Protein AF-A0A5E4LA18-F1 (afdb_monomer_lite)

pLDDT: mean 78.05, std 16.26, range [33.97, 98.69]

Structure (mmCIF, N/CA/C/O backbone):
data_AF-A0A5E4LA18-F1
#
_entry.id   AF-A0A5E4LA18-F1
#
loop_
_atom_site.group_PDB
_atom_site.id
_atom_site.type_symbol
_atom_site.label_atom_id
_atom_site.label_alt_id
_atom_site.label_comp_id
_atom_site.label_asym_id
_atom_site.label_entity_id
_atom_site.label_seq_id
_atom_site.pdbx_PDB_ins_code
_atom_site.Cartn_x
_atom_site.Cartn_y
_atom_site.Cartn_z
_atom_site.occupancy
_atom_site.B_iso_or_equiv
_atom_site.auth_seq_id
_atom_site.auth_comp_id
_atom_site.auth_asym_id
_atom_site.auth_atom_id
_atom_site.pdbx_PDB_model_num
ATOM 1 N N . MET A 1 1 ? -124.057 -19.716 109.567 1.00 51.22 1 MET A N 1
ATOM 2 C CA . MET A 1 1 ? -123.452 -18.661 108.719 1.00 51.22 1 MET A CA 1
ATOM 3 C C . MET A 1 1 ? -121.939 -18.439 108.913 1.00 51.22 1 MET A C 1
ATOM 5 O O . MET A 1 1 ? -121.301 -17.984 107.979 1.00 51.22 1 MET A O 1
ATOM 9 N N . ARG A 1 2 ? -121.304 -18.809 110.045 1.00 43.91 2 ARG A N 1
ATOM 10 C CA . ARG A 1 2 ? -119.834 -18.670 110.245 1.00 43.91 2 ARG A CA 1
ATOM 11 C C . ARG A 1 2 ? -118.955 -19.825 109.723 1.00 43.91 2 ARG A C 1
ATOM 13 O O . ARG A 1 2 ? -117.739 -19.753 109.849 1.00 43.91 2 ARG A O 1
ATOM 20 N N . ARG A 1 3 ? -119.540 -20.890 109.155 1.00 42.97 3 ARG A N 1
ATOM 21 C CA . ARG A 1 3 ? -118.797 -22.094 108.721 1.00 42.97 3 ARG A CA 1
ATOM 22 C C . ARG A 1 3 ? -118.539 -22.170 107.208 1.00 42.97 3 ARG A C 1
ATOM 24 O O . ARG A 1 3 ? -117.654 -22.912 106.806 1.00 42.97 3 ARG A O 1
ATOM 31 N N . GLU A 1 4 ? -119.222 -21.364 106.391 1.00 49.78 4 GLU A N 1
ATOM 32 C CA . GLU A 1 4 ? -119.075 -21.391 104.921 1.00 49.78 4 GLU A CA 1
ATOM 33 C C . GLU A 1 4 ? -118.054 -20.387 104.362 1.00 49.78 4 GLU A C 1
ATOM 35 O O . GLU A 1 4 ? -117.493 -20.624 103.297 1.00 49.78 4 GLU A O 1
ATOM 40 N N . ILE A 1 5 ? -117.689 -19.333 105.101 1.00 50.47 5 ILE A N 1
ATOM 41 C CA . ILE A 1 5 ? -116.690 -18.350 104.626 1.00 50.47 5 ILE A CA 1
ATOM 42 C C . ILE A 1 5 ? -115.255 -18.926 104.662 1.00 50.47 5 ILE A C 1
ATOM 44 O O . ILE A 1 5 ? -114.392 -18.529 103.882 1.00 50.47 5 ILE A O 1
ATOM 48 N N . ASN A 1 6 ? -114.997 -19.942 105.495 1.00 48.91 6 ASN A N 1
ATOM 49 C CA . ASN A 1 6 ? -113.651 -20.506 105.665 1.00 48.91 6 ASN A CA 1
ATOM 50 C C . ASN A 1 6 ? -113.212 -21.483 104.558 1.00 48.91 6 ASN A C 1
ATOM 52 O O . ASN A 1 6 ? -112.024 -21.800 104.463 1.00 48.91 6 ASN A O 1
ATOM 56 N N . ASN A 1 7 ? -114.133 -21.946 103.707 1.00 51.50 7 ASN A N 1
ATOM 57 C CA . ASN A 1 7 ? -113.790 -22.833 102.591 1.00 51.50 7 ASN A CA 1
ATOM 58 C C . ASN A 1 7 ? -113.447 -22.061 101.303 1.00 51.50 7 ASN A C 1
ATOM 60 O O . ASN A 1 7 ? -112.639 -22.550 100.516 1.00 51.50 7 ASN A O 1
ATOM 64 N N . GLY A 1 8 ? -113.948 -20.829 101.133 1.00 49.69 8 GLY A N 1
ATOM 65 C CA . GLY A 1 8 ? -113.593 -19.960 100.001 1.00 49.69 8 GLY A CA 1
ATOM 66 C C . GLY A 1 8 ? -112.137 -19.476 100.037 1.00 49.69 8 GLY A C 1
ATOM 67 O O . GLY A 1 8 ? -111.433 -19.551 99.030 1.00 49.69 8 GLY A O 1
ATOM 68 N N . MET A 1 9 ? -111.633 -19.081 101.215 1.00 48.88 9 MET A N 1
ATOM 69 C CA . MET A 1 9 ? -110.239 -18.628 101.358 1.00 48.88 9 MET A CA 1
ATOM 70 C C . MET A 1 9 ? -109.210 -19.754 101.189 1.00 48.88 9 MET A C 1
ATOM 72 O O . MET A 1 9 ? -108.109 -19.508 100.700 1.00 48.88 9 MET A O 1
ATOM 76 N N . LYS A 1 10 ? -109.552 -21.007 101.522 1.00 53.38 10 LYS A N 1
ATOM 77 C CA . LYS A 1 10 ? -108.631 -22.143 101.336 1.00 53.38 10 LYS A CA 1
ATOM 78 C C . LYS A 1 10 ? -108.456 -22.545 99.871 1.00 53.38 10 LYS A C 1
ATOM 80 O O . LYS A 1 10 ? -107.401 -23.075 99.530 1.00 53.38 10 LYS A O 1
ATOM 85 N N . LEU A 1 11 ? -109.446 -22.295 99.009 1.00 55.09 11 LEU A N 1
ATOM 86 C CA . LEU A 1 11 ? -109.325 -22.581 97.578 1.00 55.09 11 LEU A CA 1
ATOM 87 C C . LEU A 1 11 ? -108.509 -21.497 96.857 1.00 55.09 11 LEU A C 1
ATOM 89 O O . LEU A 1 11 ? -107.623 -21.831 96.075 1.00 55.09 11 LEU A O 1
ATOM 93 N N . GLN A 1 12 ? -108.712 -20.218 97.195 1.00 56.09 12 GLN A N 1
ATOM 94 C CA . GLN A 1 12 ? -107.923 -19.120 96.619 1.00 56.09 12 GLN A CA 1
ATOM 95 C C . GLN A 1 12 ? -106.442 -19.178 97.026 1.00 56.09 12 GLN A C 1
ATOM 97 O O . GLN A 1 12 ? -105.577 -18.958 96.182 1.00 56.09 12 GLN A O 1
ATOM 102 N N . TYR A 1 13 ? -106.125 -19.578 98.264 1.00 60.56 13 TYR A N 1
ATOM 103 C CA . TYR A 1 13 ? -104.729 -19.732 98.701 1.00 60.56 13 TYR A CA 1
ATOM 104 C C . TYR A 1 13 ? -104.010 -20.898 98.003 1.00 60.56 13 TYR A C 1
ATOM 106 O O . TYR A 1 13 ? -102.821 -20.806 97.711 1.00 60.56 13 TYR A O 1
ATOM 114 N N . LYS A 1 14 ? -104.724 -21.989 97.687 1.00 60.84 14 LYS A N 1
ATOM 115 C CA . LYS A 1 14 ? -104.157 -23.131 96.948 1.00 60.84 14 LYS A CA 1
ATOM 116 C C . LYS A 1 14 ? -103.909 -22.810 95.474 1.00 60.84 14 LYS A C 1
ATOM 118 O O . LYS A 1 14 ? -102.907 -23.261 94.931 1.00 60.84 14 LYS A O 1
ATOM 123 N N . ILE A 1 15 ? -104.773 -22.007 94.848 1.00 63.91 15 ILE A N 1
ATOM 124 C CA . ILE A 1 15 ? -104.572 -21.545 93.467 1.00 63.91 15 ILE A CA 1
ATOM 125 C C . ILE A 1 15 ? -103.407 -20.547 93.406 1.00 63.91 15 ILE A C 1
ATOM 127 O O . ILE A 1 15 ? -102.540 -20.687 92.548 1.00 63.91 15 ILE A O 1
ATOM 131 N N . LEU A 1 16 ? -103.321 -19.603 94.352 1.00 61.59 16 LEU A N 1
ATOM 132 C CA . LEU A 1 16 ? -102.224 -18.632 94.399 1.00 61.59 16 LEU A CA 1
ATOM 133 C C . LEU A 1 16 ? -100.868 -19.310 94.667 1.00 61.59 16 LEU A C 1
ATOM 135 O O . LEU A 1 16 ? -99.889 -19.015 93.988 1.00 61.59 16 LEU A O 1
ATOM 139 N N . LEU A 1 17 ? -100.819 -20.276 95.592 1.00 65.31 17 LEU A N 1
ATOM 140 C CA . LEU A 1 17 ? -99.605 -21.050 95.867 1.00 65.31 17 LEU A CA 1
ATOM 141 C C . LEU A 1 17 ? -99.220 -21.949 94.678 1.00 65.31 17 LEU A C 1
ATOM 143 O O . LEU A 1 17 ? -98.040 -22.072 94.368 1.00 65.31 17 LEU A O 1
ATOM 147 N N . GLY A 1 18 ? -100.200 -22.521 93.970 1.00 67.81 18 GLY A N 1
ATOM 148 C CA . GLY A 1 18 ? -99.967 -23.288 92.744 1.00 67.81 18 GLY A CA 1
ATOM 149 C C . GLY A 1 18 ? -99.380 -22.443 91.610 1.00 67.81 18 GLY A C 1
ATOM 150 O O . GLY A 1 18 ? -98.430 -22.874 90.963 1.00 67.81 18 GLY A O 1
ATOM 151 N N . ILE A 1 19 ? -99.875 -21.215 91.411 1.00 66.75 19 ILE A N 1
ATOM 152 C CA . ILE A 1 19 ? -99.338 -20.286 90.403 1.00 66.75 19 ILE A CA 1
ATOM 153 C C . ILE A 1 19 ? -97.915 -19.849 90.767 1.00 66.75 19 ILE A C 1
ATOM 155 O O . ILE A 1 19 ? -97.048 -19.846 89.897 1.00 66.75 19 ILE A O 1
ATOM 159 N N . VAL A 1 20 ? -97.639 -19.548 92.042 1.00 66.62 20 VAL A N 1
ATOM 160 C CA . VAL A 1 20 ? -96.287 -19.172 92.495 1.00 66.62 20 VAL A CA 1
ATOM 161 C C . VAL A 1 20 ? -95.306 -20.334 92.335 1.00 66.62 20 VAL A C 1
ATOM 163 O O . VAL A 1 20 ? -94.193 -20.122 91.865 1.00 66.62 20 VAL A O 1
ATOM 166 N N . ILE A 1 21 ? -95.712 -21.570 92.639 1.00 69.75 21 ILE A N 1
ATOM 167 C CA . ILE A 1 21 ? -94.851 -22.748 92.461 1.00 69.75 21 ILE A CA 1
ATOM 168 C C . ILE A 1 21 ? -94.587 -23.019 90.973 1.00 69.75 21 ILE A C 1
ATOM 170 O O . ILE A 1 21 ? -93.449 -23.299 90.609 1.00 69.75 21 ILE A O 1
ATOM 174 N N . ILE A 1 22 ? -95.584 -22.867 90.093 1.00 69.81 22 ILE A N 1
ATOM 175 C CA . ILE A 1 22 ? -95.384 -23.002 88.640 1.00 69.81 22 ILE A CA 1
ATOM 176 C C . ILE A 1 22 ? -94.457 -21.902 88.107 1.00 69.81 22 ILE A C 1
ATOM 178 O O . ILE A 1 22 ? -93.576 -22.198 87.303 1.00 69.81 22 ILE A O 1
ATOM 182 N N . PHE A 1 23 ? -94.586 -20.659 88.585 1.00 64.12 23 PHE A N 1
ATOM 183 C CA . PHE A 1 23 ? -93.689 -19.570 88.189 1.00 64.12 23 PHE A CA 1
ATOM 184 C C . PHE A 1 23 ? -92.257 -19.802 88.680 1.00 64.12 23 PHE A C 1
ATOM 186 O O . PHE A 1 23 ? -91.318 -19.608 87.917 1.00 64.12 23 PHE A O 1
ATOM 193 N N . VAL A 1 24 ? -92.074 -20.284 89.914 1.00 63.91 24 VAL A N 1
ATOM 194 C CA . VAL A 1 24 ? -90.746 -20.604 90.459 1.00 63.91 24 VAL A CA 1
ATOM 195 C C . VAL A 1 24 ? -90.125 -21.795 89.727 1.00 63.91 24 VAL A C 1
ATOM 197 O O . VAL A 1 24 ? -88.937 -21.755 89.421 1.00 63.91 24 VAL A O 1
ATOM 200 N N . ILE A 1 25 ? -90.901 -22.820 89.363 1.00 61.69 25 ILE A N 1
ATOM 201 C CA . ILE A 1 25 ? -90.400 -23.965 88.585 1.00 61.69 25 ILE A CA 1
ATOM 202 C C . ILE A 1 25 ? -90.058 -23.549 87.144 1.00 61.69 25 ILE A C 1
ATOM 204 O O . ILE A 1 25 ? -88.989 -23.910 86.659 1.00 61.69 25 ILE A O 1
ATOM 208 N N . LEU A 1 26 ? -90.881 -22.732 86.476 1.00 55.06 26 LEU A N 1
ATOM 209 C CA . LEU A 1 26 ? -90.576 -22.233 85.126 1.00 55.06 26 LEU A CA 1
ATOM 210 C C . LEU A 1 26 ? -89.361 -21.290 85.113 1.00 55.06 26 LEU A C 1
ATOM 212 O O . LEU A 1 26 ? -88.546 -21.368 84.195 1.00 55.06 26 LEU A O 1
ATOM 216 N N . PHE A 1 27 ? -89.177 -20.463 86.147 1.00 53.84 27 PHE A N 1
ATOM 217 C CA . PHE A 1 27 ? -87.997 -19.598 86.275 1.00 53.84 27 PHE A CA 1
ATOM 218 C C . PHE A 1 27 ? -86.725 -20.391 86.625 1.00 53.84 27 PHE A C 1
ATOM 220 O O . PHE A 1 27 ? -85.638 -20.055 86.163 1.00 53.84 27 PHE A O 1
ATOM 227 N N . SER A 1 28 ? -86.858 -21.487 87.379 1.00 48.97 28 SER A N 1
ATOM 228 C CA . SER A 1 28 ? -85.726 -22.356 87.741 1.00 48.97 28 SER A CA 1
ATOM 229 C C . SER A 1 28 ? -85.295 -23.279 86.594 1.00 48.97 28 SER A C 1
ATOM 231 O O . SER A 1 28 ? -84.114 -23.591 86.476 1.00 48.97 28 SER A O 1
ATOM 233 N N . ILE A 1 29 ? -86.220 -23.691 85.717 1.00 50.50 29 ILE A N 1
ATOM 234 C CA . ILE A 1 29 ? -85.900 -24.505 84.530 1.00 50.50 29 ILE A CA 1
ATOM 235 C C . ILE A 1 29 ? -85.347 -23.626 83.389 1.00 50.50 29 ILE A C 1
ATOM 237 O O . ILE A 1 29 ? -84.480 -24.077 82.643 1.00 50.50 29 ILE A O 1
ATOM 241 N N . GLY A 1 30 ? -85.735 -22.346 83.304 1.00 46.25 30 GLY A N 1
ATOM 242 C CA . GLY A 1 30 ? -85.144 -21.383 82.361 1.00 46.25 30 GLY A CA 1
ATOM 243 C C . GLY A 1 30 ? -83.671 -21.032 82.632 1.00 46.25 30 GLY A C 1
ATOM 244 O O . GLY A 1 30 ? -82.980 -20.576 81.726 1.00 46.25 30 GLY A O 1
ATOM 245 N N . ALA A 1 31 ? -83.167 -21.288 83.845 1.00 45.72 31 ALA A N 1
ATOM 246 C CA . ALA A 1 31 ? -81.779 -21.029 84.245 1.00 45.72 31 ALA A CA 1
ATOM 247 C C . ALA A 1 31 ? -80.845 -22.258 84.133 1.00 45.72 31 ALA A C 1
ATOM 249 O O . ALA A 1 31 ? -79.675 -22.170 84.501 1.00 45.72 31 ALA A O 1
ATOM 250 N N . LEU A 1 32 ? -81.340 -23.396 83.624 1.00 44.03 32 LEU A N 1
ATOM 251 C CA . LEU A 1 32 ? -80.569 -24.638 83.439 1.00 44.03 32 LEU A CA 1
ATOM 252 C C . LEU A 1 32 ? -80.329 -25.015 81.968 1.00 44.03 32 LEU A C 1
ATOM 254 O O . LEU A 1 32 ? -79.819 -26.099 81.689 1.00 44.03 32 LEU A O 1
ATOM 258 N N . VAL A 1 33 ? -80.617 -24.113 81.023 1.00 42.56 33 VAL A N 1
ATOM 259 C CA . VAL A 1 33 ? -80.004 -24.193 79.692 1.00 42.56 33 VAL A CA 1
ATOM 260 C C . VAL A 1 33 ? -78.615 -23.562 79.822 1.00 42.56 33 VAL A C 1
ATOM 262 O O . VAL A 1 33 ? -78.537 -22.353 80.050 1.00 42.56 33 VAL A O 1
ATOM 265 N N . PRO A 1 34 ? -77.508 -24.329 79.739 1.00 50.88 34 PRO A N 1
ATOM 266 C CA . PRO A 1 34 ? -76.185 -23.722 79.692 1.00 50.88 34 PRO A CA 1
ATOM 267 C C . PRO A 1 34 ? -76.178 -22.705 78.544 1.00 50.88 34 PRO A C 1
ATOM 269 O O . PRO A 1 34 ? -76.707 -23.028 77.476 1.00 50.88 34 PRO A O 1
ATOM 272 N N . PRO A 1 35 ? -75.628 -21.486 78.721 1.00 50.34 35 PRO A N 1
ATOM 273 C CA . PRO A 1 35 ? -75.490 -20.564 77.605 1.00 50.34 35 PRO A CA 1
ATOM 274 C C . PRO A 1 35 ? -74.779 -21.337 76.500 1.00 50.34 35 PRO A C 1
ATOM 276 O O . PRO A 1 35 ? -73.709 -21.898 76.753 1.00 50.34 35 PRO A O 1
ATOM 279 N N . ASN A 1 36 ? -75.410 -21.441 75.323 1.00 51.53 36 ASN A N 1
ATOM 280 C CA . ASN A 1 36 ? -74.772 -21.989 74.131 1.00 51.53 36 ASN A CA 1
ATOM 281 C C . ASN A 1 36 ? -73.397 -21.332 74.062 1.00 51.53 36 ASN A C 1
ATOM 283 O O . ASN A 1 36 ? -73.314 -20.120 73.851 1.00 51.53 36 ASN A O 1
ATOM 287 N N . ARG A 1 37 ? -72.334 -22.097 74.349 1.00 59.72 37 ARG A N 1
ATOM 288 C CA . ARG A 1 37 ? -70.976 -21.571 74.268 1.00 59.72 37 ARG A CA 1
ATOM 289 C C . ARG A 1 37 ? -70.828 -21.115 72.833 1.00 59.72 37 ARG A C 1
ATOM 291 O O . ARG A 1 37 ? -70.925 -21.936 71.924 1.00 59.72 37 ARG A O 1
ATOM 298 N N . THR A 1 38 ? -70.675 -19.813 72.642 1.00 76.19 38 THR A N 1
ATOM 299 C CA . THR A 1 38 ? -70.425 -19.258 71.324 1.00 76.19 38 THR A CA 1
ATOM 300 C C . THR A 1 38 ? -69.167 -19.933 70.792 1.00 76.19 38 THR A C 1
ATOM 302 O O . THR A 1 38 ? -68.146 -19.978 71.479 1.00 76.19 38 THR A O 1
ATOM 305 N N . GLN A 1 39 ? -69.264 -20.557 69.623 1.00 83.25 39 GLN A N 1
ATOM 306 C CA . GLN A 1 39 ? -68.165 -21.283 69.000 1.00 83.25 39 GLN A CA 1
ATOM 307 C C . GLN A 1 39 ? -67.800 -20.588 67.692 1.00 83.25 39 GLN A C 1
ATOM 309 O O . GLN A 1 39 ? -68.653 -20.343 66.837 1.00 83.25 39 GLN A O 1
ATOM 314 N N . VAL A 1 40 ? -66.521 -20.260 67.546 1.00 86.81 40 VAL A N 1
ATOM 315 C CA . VAL A 1 40 ? -65.952 -19.650 66.345 1.00 86.81 40 VAL A CA 1
ATOM 316 C C . VAL A 1 40 ? -65.151 -20.732 65.634 1.00 86.81 40 VAL A C 1
ATOM 318 O O . VAL A 1 40 ? -64.107 -21.155 66.128 1.00 86.81 40 VAL A O 1
ATOM 321 N N . ASN A 1 41 ? -65.653 -21.183 64.490 1.00 90.06 41 ASN A N 1
ATOM 322 C CA . ASN A 1 41 ? -64.997 -22.140 63.610 1.00 90.06 41 ASN A CA 1
ATOM 323 C C . ASN A 1 41 ? -64.480 -21.409 62.364 1.00 90.06 41 ASN A C 1
ATOM 325 O O . ASN A 1 41 ? -65.245 -21.056 61.470 1.00 90.06 41 ASN A O 1
ATOM 329 N N . VAL A 1 42 ? -63.186 -21.127 62.313 1.00 90.50 42 VAL A N 1
ATOM 330 C CA . VAL A 1 42 ? -62.544 -20.578 61.118 1.00 90.50 42 VAL A CA 1
ATOM 331 C C . VAL A 1 42 ? -62.135 -21.754 60.240 1.00 90.50 42 VAL A C 1
ATOM 333 O O . VAL A 1 42 ? -61.385 -22.601 60.710 1.00 90.50 42 VAL A O 1
ATOM 336 N N . ASN A 1 43 ? -62.615 -21.823 58.997 1.00 89.38 43 ASN A N 1
ATOM 337 C CA . ASN A 1 43 ? -62.318 -22.938 58.083 1.00 89.38 43 ASN A CA 1
ATOM 338 C C . ASN A 1 43 ? -60.898 -22.837 57.500 1.00 89.38 43 ASN A C 1
ATOM 340 O O . ASN A 1 43 ? -60.197 -23.839 57.360 1.00 89.38 43 ASN A O 1
ATOM 344 N N . ASP A 1 44 ? -60.477 -21.612 57.202 1.00 88.06 44 ASP A N 1
ATOM 345 C CA . ASP A 1 44 ? -59.216 -21.261 56.561 1.00 88.06 44 ASP A CA 1
ATOM 346 C C . ASP A 1 44 ? -58.839 -19.814 56.903 1.00 88.06 44 ASP A C 1
ATOM 348 O O . ASP A 1 44 ? -59.702 -18.977 57.187 1.00 88.06 44 ASP A O 1
ATOM 352 N N . VAL A 1 45 ? -57.538 -19.530 56.905 1.00 86.06 45 VAL A N 1
ATOM 353 C CA . VAL A 1 45 ? -56.993 -18.185 57.111 1.00 86.06 45 VAL A CA 1
ATOM 354 C C . VAL A 1 45 ? -56.262 -17.764 55.840 1.00 86.06 45 VAL A C 1
ATOM 356 O O . VAL A 1 45 ? -55.312 -18.422 55.427 1.00 86.06 45 VAL A O 1
ATOM 359 N N . SER A 1 46 ? -56.692 -16.659 55.237 1.00 84.94 46 SER A N 1
ATOM 360 C CA . SER A 1 46 ? -56.051 -16.029 54.085 1.00 84.94 46 SER A CA 1
ATOM 361 C C . SER A 1 46 ? -55.316 -14.777 54.541 1.00 84.94 46 SER A C 1
ATOM 363 O O . SER A 1 46 ? -55.935 -13.853 55.066 1.00 84.94 46 SER A O 1
ATOM 365 N N . ILE A 1 47 ? -54.008 -14.715 54.309 1.00 83.94 47 ILE A N 1
ATOM 366 C CA . ILE A 1 47 ? -53.219 -13.496 54.526 1.00 83.94 47 ILE A CA 1
ATOM 367 C C . ILE A 1 47 ? -53.046 -12.805 53.175 1.00 83.94 47 ILE A C 1
ATOM 369 O O . ILE A 1 47 ? -52.596 -13.439 52.223 1.00 83.94 47 ILE A O 1
ATOM 373 N N . VAL A 1 48 ? -53.457 -11.540 53.081 1.00 81.06 48 VAL A N 1
ATOM 374 C CA . VAL A 1 48 ? -53.347 -10.711 51.875 1.00 81.06 48 VAL A CA 1
ATOM 375 C C . VAL A 1 48 ? -52.496 -9.477 52.149 1.00 81.06 48 VAL A C 1
ATOM 377 O O . VAL A 1 48 ? -52.570 -8.876 53.216 1.00 81.06 48 VAL A O 1
ATOM 380 N N . THR A 1 49 ? -51.695 -9.071 51.175 1.00 75.12 49 THR A N 1
ATOM 381 C CA . THR A 1 49 ? -50.821 -7.899 51.269 1.00 75.12 49 THR A CA 1
ATOM 382 C C . THR A 1 49 ? -51.582 -6.617 50.939 1.00 75.12 49 THR A C 1
ATOM 384 O O . THR A 1 49 ? -52.246 -6.562 49.905 1.00 75.12 49 THR A O 1
ATOM 387 N N . ASN A 1 50 ? -51.431 -5.558 51.739 1.00 55.97 50 ASN A N 1
ATOM 388 C CA . ASN A 1 50 ? -52.005 -4.229 51.459 1.00 55.97 50 ASN A CA 1
ATOM 389 C C . ASN A 1 50 ? -51.156 -3.367 50.498 1.00 55.97 50 ASN A C 1
ATOM 391 O O . ASN A 1 50 ? -51.240 -2.140 50.521 1.00 55.97 50 ASN A O 1
ATOM 395 N N . SER A 1 51 ? -50.273 -3.978 49.704 1.00 57.19 51 SER A N 1
ATOM 396 C CA . SER A 1 51 ? -49.440 -3.258 48.738 1.00 57.19 51 SER A CA 1
ATOM 397 C C . SER A 1 51 ? -50.064 -3.315 47.342 1.00 57.19 51 SER A C 1
ATOM 399 O O . SER A 1 51 ? -50.735 -4.281 46.977 1.00 57.19 51 SER A O 1
ATOM 401 N N . SER A 1 52 ? -49.802 -2.295 46.520 1.00 43.59 52 SER A N 1
ATOM 402 C CA . SER A 1 52 ? -50.164 -2.258 45.093 1.00 43.59 52 SER A CA 1
ATOM 403 C C . SER A 1 52 ? -49.460 -3.332 44.242 1.00 43.59 52 SER A C 1
ATOM 405 O O . SER A 1 52 ? -49.705 -3.414 43.044 1.00 43.59 52 SER A O 1
ATOM 407 N N . LEU A 1 53 ? -48.609 -4.164 44.854 1.00 47.44 53 LEU A N 1
ATOM 408 C CA . LEU A 1 53 ? -47.786 -5.211 44.238 1.00 47.44 53 LEU A CA 1
ATOM 409 C C . LEU A 1 53 ? -48.314 -6.625 44.566 1.00 47.44 53 LEU A C 1
ATOM 411 O O . LEU A 1 53 ? -47.546 -7.579 44.669 1.00 47.44 53 LEU A O 1
ATOM 415 N N . ALA A 1 54 ? -49.625 -6.752 44.789 1.00 37.59 54 ALA A N 1
ATOM 416 C CA . ALA A 1 54 ? -50.263 -7.952 45.317 1.00 37.59 54 ALA A CA 1
ATOM 417 C C . ALA A 1 54 ? -49.993 -9.213 44.479 1.00 37.59 54 ALA A C 1
ATOM 419 O O . ALA A 1 54 ? -50.466 -9.320 43.352 1.00 37.59 54 ALA A O 1
ATOM 420 N N . GLN A 1 55 ? -49.333 -10.204 45.086 1.00 49.31 55 GLN A N 1
ATOM 421 C CA . GLN A 1 55 ? -49.635 -11.629 44.914 1.00 49.31 55 GLN A CA 1
ATOM 422 C C . GLN A 1 55 ? -48.824 -12.462 45.914 1.00 49.31 55 GLN A C 1
ATOM 424 O O . GLN A 1 55 ? -47.692 -12.842 45.648 1.00 49.31 55 GLN A O 1
ATOM 429 N N . ASN A 1 56 ? -49.429 -12.752 47.066 1.00 47.78 56 ASN A N 1
ATOM 430 C CA . ASN A 1 56 ? -49.182 -13.965 47.845 1.00 47.78 56 ASN A CA 1
ATOM 431 C C . ASN A 1 56 ? -50.405 -14.202 48.735 1.00 47.78 56 ASN A C 1
ATOM 433 O O . ASN A 1 56 ? -50.534 -13.613 49.801 1.00 47.78 56 ASN A O 1
ATOM 437 N N . VAL A 1 57 ? -51.331 -15.042 48.270 1.00 51.41 57 VAL A N 1
ATOM 438 C CA . VAL A 1 57 ? -52.410 -15.570 49.111 1.00 51.41 57 VAL A CA 1
ATOM 439 C C . VAL A 1 57 ? -51.890 -16.866 49.706 1.00 51.41 57 VAL A C 1
ATOM 441 O O . VAL A 1 57 ? -51.869 -17.896 49.032 1.00 51.41 57 VAL A O 1
ATOM 444 N N . THR A 1 58 ? -51.442 -16.828 50.958 1.00 59.16 58 THR A N 1
ATOM 445 C CA . THR A 1 58 ? -51.169 -18.079 51.672 1.00 59.16 58 THR A CA 1
ATOM 446 C C . THR A 1 58 ? -52.478 -18.541 52.301 1.00 59.16 58 THR A C 1
ATOM 448 O O . THR A 1 58 ? -52.956 -17.925 53.252 1.00 59.16 58 THR A O 1
ATOM 451 N N . LEU A 1 59 ? -53.077 -19.594 51.739 1.00 66.38 59 LEU A N 1
ATOM 452 C CA . LEU A 1 59 ? -54.201 -20.312 52.343 1.00 66.38 59 LEU A CA 1
ATOM 453 C C . LEU A 1 59 ? -53.653 -21.212 53.450 1.00 66.38 59 LEU A C 1
ATOM 455 O O . LEU A 1 59 ? -52.939 -22.179 53.184 1.00 66.38 59 LEU A O 1
ATOM 459 N N . LEU A 1 60 ? -53.966 -20.871 54.693 1.00 78.44 60 LEU A N 1
ATOM 460 C CA . LEU A 1 60 ? -53.522 -21.597 55.874 1.00 78.44 60 LEU A CA 1
ATOM 461 C C . LEU A 1 60 ? -54.712 -22.306 56.545 1.00 78.44 60 LEU A C 1
ATOM 463 O O . LEU A 1 60 ? -55.867 -21.905 56.391 1.00 78.44 60 LEU A O 1
ATOM 467 N N . GLY A 1 61 ? -54.438 -23.380 57.292 1.00 81.88 61 GLY A N 1
ATOM 468 C CA . GLY A 1 61 ? -55.478 -24.180 57.948 1.00 81.88 61 GLY A CA 1
ATOM 469 C C . GLY A 1 61 ? -56.271 -23.387 58.992 1.00 81.88 61 GLY A C 1
ATOM 470 O O . GLY A 1 61 ? -55.704 -22.588 59.734 1.00 81.88 61 GLY A O 1
ATOM 471 N N . GLY A 1 62 ? -57.581 -23.604 59.058 1.00 86.69 62 GLY A N 1
ATOM 472 C CA . GLY A 1 62 ? -58.467 -22.959 60.022 1.00 86.69 62 GLY A CA 1
ATOM 473 C C . GLY A 1 62 ? -58.214 -23.299 61.499 1.00 86.69 62 GLY A C 1
ATOM 474 O O . GLY A 1 62 ? -57.323 -24.076 61.844 1.00 86.69 62 GLY A O 1
ATOM 475 N N . PHE A 1 63 ? -59.022 -22.730 62.397 1.00 89.31 63 PHE A N 1
ATOM 476 C CA . PHE A 1 63 ? -58.965 -23.005 63.836 1.00 89.31 63 PHE A CA 1
ATOM 477 C C . PHE A 1 63 ? -60.345 -22.932 64.502 1.00 89.31 63 PHE A C 1
ATOM 479 O O . PHE A 1 63 ? -61.244 -22.231 64.045 1.00 89.31 63 PHE A O 1
ATOM 486 N N . ASN A 1 64 ? -60.490 -23.623 65.635 1.00 89.25 64 ASN A N 1
ATOM 487 C CA . ASN A 1 64 ? -61.681 -23.570 66.482 1.00 89.25 64 ASN A CA 1
ATOM 488 C C . ASN A 1 64 ? -61.366 -22.858 67.800 1.00 89.25 64 ASN A C 1
ATOM 490 O O . ASN A 1 64 ? -60.413 -23.223 68.488 1.00 89.25 64 ASN A O 1
ATOM 494 N N . ALA A 1 65 ? -62.180 -21.872 68.168 1.00 88.94 65 ALA A N 1
ATOM 495 C CA . ALA A 1 65 ? -62.014 -21.092 69.390 1.00 88.94 65 ALA A CA 1
ATOM 496 C C . ALA A 1 65 ? -63.357 -20.835 70.091 1.00 88.94 65 ALA A C 1
ATOM 498 O O . ALA A 1 65 ? -64.425 -20.857 69.471 1.00 88.94 65 ALA A O 1
ATOM 499 N N . ALA A 1 66 ? -63.305 -20.589 71.401 1.00 87.56 66 ALA A N 1
ATOM 500 C CA . ALA A 1 66 ? -64.470 -20.129 72.149 1.00 87.56 66 ALA A CA 1
ATOM 501 C C . ALA A 1 66 ? -64.738 -18.652 71.827 1.00 87.56 66 ALA A C 1
ATOM 503 O O . ALA A 1 66 ? -63.808 -17.868 71.659 1.00 87.56 66 ALA A O 1
ATOM 504 N N . GLY A 1 67 ? -66.003 -18.247 71.753 1.00 84.94 67 GLY A N 1
ATOM 505 C CA . GLY A 1 67 ? -66.355 -16.852 71.521 1.00 84.94 67 GLY A CA 1
ATOM 506 C C . GLY A 1 67 ? -65.755 -15.941 72.593 1.00 84.94 67 GLY A C 1
ATOM 507 O O . GLY A 1 67 ? -65.675 -16.309 73.767 1.00 84.94 67 GLY A O 1
ATOM 508 N N . ASN A 1 68 ? -65.309 -14.755 72.176 1.00 85.31 68 ASN A N 1
ATOM 509 C CA . ASN A 1 68 ? -64.607 -13.785 73.023 1.00 85.31 68 ASN A CA 1
ATOM 510 C C . ASN A 1 68 ? -63.270 -14.280 73.625 1.00 85.31 68 ASN A C 1
ATOM 512 O O . ASN A 1 68 ? -62.785 -13.691 74.592 1.00 85.31 68 ASN A O 1
ATOM 516 N N . SER A 1 69 ? -62.666 -15.347 73.085 1.00 89.50 69 SER A N 1
ATOM 517 C CA . SER A 1 69 ? -61.308 -15.763 73.447 1.00 89.50 69 SER A CA 1
ATOM 518 C C . SER A 1 69 ? -60.250 -15.151 72.520 1.00 89.50 69 SER A C 1
ATOM 520 O O . SER A 1 69 ? -60.549 -14.451 71.549 1.00 89.50 69 SER A O 1
ATOM 522 N N . THR A 1 70 ? -58.985 -15.446 72.809 1.00 90.38 70 THR A N 1
ATOM 523 C CA . THR A 1 70 ? -57.865 -15.200 71.895 1.00 90.38 70 THR A CA 1
ATOM 524 C C . THR A 1 70 ? -57.420 -16.535 71.313 1.00 90.38 70 THR A C 1
ATOM 526 O O . THR A 1 70 ? -57.208 -17.487 72.062 1.00 90.38 70 THR A O 1
ATOM 529 N N . ALA A 1 71 ? -57.298 -16.619 69.992 1.00 90.25 71 ALA A N 1
ATOM 530 C CA . ALA A 1 71 ? -56.706 -17.755 69.297 1.00 90.25 71 ALA A CA 1
ATOM 531 C C . ALA A 1 71 ? -55.265 -17.407 68.909 1.00 90.25 71 ALA A C 1
ATOM 533 O O . ALA A 1 71 ? -55.027 -16.369 68.296 1.00 90.25 71 ALA A O 1
ATOM 534 N N . SER A 1 72 ? -54.303 -18.255 69.267 1.00 88.50 72 SER A N 1
ATOM 535 C CA . SER A 1 72 ? -52.910 -18.097 68.837 1.00 88.50 72 SER A CA 1
ATOM 536 C C . SER A 1 72 ? -52.673 -18.880 67.553 1.00 88.50 72 SER A C 1
ATOM 538 O O . SER A 1 72 ? -52.968 -20.072 67.488 1.00 88.50 72 SER A O 1
ATOM 540 N N . TYR A 1 73 ? -52.116 -18.212 66.550 1.00 85.94 73 TYR A N 1
ATOM 541 C CA . TYR A 1 73 ? -51.928 -18.755 65.215 1.00 85.94 73 TYR A CA 1
ATOM 542 C C . TYR A 1 73 ? -50.469 -18.621 64.778 1.00 85.94 73 TYR A C 1
ATOM 544 O O . TYR A 1 73 ? -49.938 -17.514 64.738 1.00 85.94 73 TYR A O 1
ATOM 552 N N . GLN A 1 74 ? -49.805 -19.742 64.492 1.00 88.19 74 GLN A N 1
ATOM 553 C CA . GLN A 1 74 ? -48.402 -19.759 64.068 1.00 88.19 74 GLN A CA 1
ATOM 554 C C . GLN A 1 74 ? -48.316 -19.732 62.546 1.00 88.19 74 GLN A C 1
ATOM 556 O O . GLN A 1 74 ? -48.916 -20.567 61.873 1.00 88.19 74 GLN A O 1
ATOM 561 N N . VAL A 1 75 ? -47.525 -18.812 62.010 1.00 88.00 75 VAL A N 1
ATOM 562 C CA . VAL A 1 75 ? -47.274 -18.672 60.576 1.00 88.00 75 VAL A CA 1
ATOM 563 C C . VAL A 1 75 ? -45.789 -18.424 60.355 1.00 88.00 75 VAL A C 1
ATOM 565 O O . VAL A 1 75 ? -45.149 -17.684 61.096 1.00 88.00 75 VAL A O 1
ATOM 568 N N . ASN A 1 76 ? -45.212 -19.079 59.353 1.00 85.62 76 ASN A N 1
ATOM 569 C CA . ASN A 1 76 ? -43.822 -18.864 58.981 1.00 85.62 76 ASN A CA 1
ATOM 570 C C . ASN A 1 76 ? -43.781 -17.943 57.764 1.00 85.62 76 ASN A C 1
ATOM 572 O O . ASN A 1 76 ? -44.162 -18.357 56.673 1.00 85.62 76 ASN A O 1
ATOM 576 N N . PHE A 1 77 ? -43.344 -16.700 57.958 1.00 84.19 77 PHE A N 1
ATOM 577 C CA . PHE A 1 77 ? -43.216 -15.742 56.867 1.00 84.19 77 PHE A CA 1
ATOM 578 C C . PHE A 1 77 ? -41.854 -15.890 56.214 1.00 84.19 77 PHE A C 1
ATOM 580 O O . PHE A 1 77 ? -40.820 -15.741 56.869 1.00 84.19 77 PHE A O 1
ATOM 587 N N . THR A 1 78 ? -41.859 -16.175 54.918 1.00 78.00 78 THR A N 1
ATOM 588 C CA . THR A 1 78 ? -40.654 -16.244 54.096 1.00 78.00 78 THR A CA 1
ATOM 589 C C . THR A 1 78 ? -40.545 -14.968 53.278 1.00 78.00 78 THR A C 1
ATOM 591 O O . THR A 1 78 ? -41.511 -14.552 52.650 1.00 78.00 78 THR A O 1
ATOM 594 N N . ASN A 1 79 ? -39.369 -14.347 53.284 1.00 76.19 79 ASN A N 1
ATOM 595 C CA . ASN A 1 79 ? -39.055 -13.224 52.417 1.00 76.19 79 ASN A CA 1
ATOM 596 C C . ASN A 1 79 ? -38.544 -13.766 51.071 1.00 76.19 79 ASN A C 1
ATOM 598 O O . ASN A 1 79 ? -37.415 -14.255 51.019 1.00 76.19 79 ASN A O 1
ATOM 602 N N . PRO A 1 80 ? -39.325 -13.692 49.978 1.00 65.88 80 PRO A N 1
ATOM 603 C CA . PRO A 1 80 ? -38.888 -14.195 48.678 1.00 65.88 80 PRO A CA 1
ATOM 604 C C . PRO A 1 80 ? -37.903 -13.249 47.971 1.00 65.88 80 PRO A C 1
ATOM 606 O O . PRO A 1 80 ? -37.396 -13.588 46.905 1.00 65.88 80 PRO A O 1
ATOM 609 N N . THR A 1 81 ? -37.654 -12.057 48.520 1.00 59.88 81 THR A N 1
ATOM 610 C CA . THR A 1 81 ? -36.893 -10.996 47.853 1.00 59.88 81 THR A CA 1
ATOM 611 C C . THR A 1 81 ? -35.400 -11.046 48.185 1.00 59.88 81 THR A C 1
ATOM 613 O O . THR A 1 81 ? -34.984 -11.643 49.180 1.00 59.88 81 THR A O 1
ATOM 616 N N . ASN A 1 82 ? -34.600 -10.354 47.367 1.00 59.03 82 ASN A N 1
ATOM 617 C CA . ASN A 1 82 ? -33.163 -10.139 47.586 1.00 59.03 82 ASN A CA 1
ATOM 618 C C . ASN A 1 82 ? -32.866 -9.007 48.590 1.00 59.03 82 ASN A C 1
ATOM 620 O O . ASN A 1 82 ? -31.706 -8.669 48.821 1.00 59.03 82 ASN A O 1
ATOM 624 N N . TYR A 1 83 ? -33.902 -8.401 49.170 1.00 66.31 83 TYR A N 1
ATOM 625 C CA . TYR A 1 83 ? -33.808 -7.233 50.042 1.00 66.31 83 TYR A CA 1
ATOM 626 C C . TYR A 1 83 ? -34.354 -7.558 51.427 1.00 66.31 83 TYR A C 1
ATOM 628 O O . TYR A 1 83 ? -34.983 -8.592 51.633 1.00 66.31 83 TYR A O 1
ATOM 636 N N . ASN A 1 84 ? -34.120 -6.684 52.401 1.00 75.56 84 ASN A N 1
ATOM 637 C CA . ASN A 1 84 ? -34.729 -6.838 53.717 1.00 75.56 84 ASN A CA 1
ATOM 638 C C . ASN A 1 84 ? -36.231 -6.533 53.618 1.00 75.56 84 ASN A C 1
ATOM 640 O O . ASN A 1 84 ? -36.609 -5.448 53.183 1.00 75.56 84 ASN A O 1
ATOM 644 N N . LEU A 1 85 ? -37.084 -7.457 54.056 1.00 80.00 85 LEU A N 1
ATOM 645 C CA . LEU A 1 85 ? -38.523 -7.226 54.181 1.00 80.00 85 LEU A CA 1
ATOM 646 C C . LEU A 1 85 ? -38.833 -6.875 55.634 1.00 80.00 85 LEU A C 1
ATOM 648 O O . LEU A 1 85 ? -38.532 -7.665 56.524 1.00 80.00 85 LEU A O 1
ATOM 652 N N . THR A 1 86 ? -39.427 -5.716 55.895 1.00 85.00 86 THR A N 1
ATOM 653 C CA . THR A 1 86 ? -39.839 -5.303 57.241 1.00 85.00 86 THR A CA 1
ATOM 654 C C . THR A 1 86 ? -41.355 -5.340 57.345 1.00 85.00 86 THR A C 1
ATOM 656 O O . THR A 1 86 ? -42.040 -4.513 56.754 1.00 85.00 86 THR A O 1
ATOM 659 N N . LEU A 1 87 ? -41.872 -6.313 58.096 1.00 88.00 87 LEU A N 1
ATOM 660 C CA . LEU A 1 87 ? -43.288 -6.415 58.449 1.00 88.00 87 LEU A CA 1
ATOM 661 C C . LEU A 1 87 ? -43.624 -5.316 59.457 1.00 88.00 87 LEU A C 1
ATOM 663 O O . LEU A 1 87 ? -42.953 -5.218 60.483 1.00 88.00 87 LEU A O 1
ATOM 667 N N . GLU A 1 88 ? -44.650 -4.515 59.194 1.00 89.31 88 GLU A N 1
ATOM 668 C CA . GLU A 1 88 ? -44.999 -3.353 60.019 1.00 89.31 88 GLU A CA 1
ATOM 669 C C . GLU A 1 88 ? -46.225 -3.598 60.891 1.00 89.31 88 GLU A C 1
ATOM 671 O O . GLU A 1 88 ? -46.229 -3.268 62.076 1.00 89.31 88 GLU A O 1
ATOM 676 N N . SER A 1 89 ? -47.280 -4.178 60.317 1.00 89.38 89 SER A N 1
ATOM 677 C CA . SER A 1 89 ? -48.526 -4.440 61.039 1.00 89.38 89 SER A CA 1
ATOM 678 C C . SER A 1 89 ? -49.368 -5.526 60.375 1.00 89.38 89 SER A C 1
ATOM 680 O O . SER A 1 89 ? -49.233 -5.799 59.182 1.00 89.38 89 SER A O 1
ATOM 682 N N . PHE A 1 90 ? -50.276 -6.107 61.162 1.00 90.75 90 PHE A N 1
ATOM 683 C CA . PHE A 1 90 ? -51.344 -6.978 60.679 1.00 90.75 90 PHE A CA 1
ATOM 684 C C . PHE A 1 90 ? -52.706 -6.408 61.077 1.00 90.75 90 PHE A C 1
ATOM 686 O O . PHE A 1 90 ? -52.899 -5.969 62.211 1.00 90.75 90 PHE A O 1
ATOM 693 N N . GLY A 1 91 ? -53.658 -6.454 60.153 1.00 88.12 91 GLY A N 1
ATOM 694 C CA . GLY A 1 91 ? -55.070 -6.169 60.380 1.00 88.12 91 GLY A CA 1
ATOM 695 C C . GLY A 1 91 ? -55.934 -7.393 60.090 1.00 88.12 91 GLY A C 1
ATOM 696 O O . GLY A 1 91 ? -55.479 -8.361 59.488 1.00 88.12 91 GLY A O 1
ATOM 697 N N . ALA A 1 92 ? -57.198 -7.348 60.500 1.00 89.75 92 ALA A N 1
ATOM 698 C CA . ALA A 1 92 ? -58.212 -8.308 60.075 1.00 89.75 92 ALA A CA 1
ATOM 699 C C . ALA A 1 92 ? -59.310 -7.552 59.324 1.00 89.75 92 ALA A C 1
ATOM 701 O O . ALA A 1 92 ? -59.775 -6.516 59.798 1.00 89.75 92 ALA A O 1
ATOM 702 N N . THR A 1 93 ? -59.715 -8.053 58.159 1.00 88.25 93 THR A N 1
ATOM 703 C CA . THR A 1 93 ? -60.834 -7.485 57.384 1.00 88.25 93 THR A CA 1
ATOM 704 C C . THR A 1 93 ? -62.132 -8.249 57.603 1.00 88.25 93 THR A C 1
ATOM 706 O O . THR A 1 93 ? -63.211 -7.707 57.368 1.00 88.25 93 THR A O 1
ATOM 709 N N . THR A 1 94 ? -62.060 -9.482 58.112 1.00 89.19 94 THR A N 1
ATOM 710 C CA . THR A 1 94 ? -63.243 -10.220 58.559 1.00 89.19 94 THR A CA 1
ATOM 711 C C . THR A 1 94 ? -63.881 -9.524 59.764 1.00 89.19 94 THR A C 1
ATOM 713 O O . THR A 1 94 ? -63.225 -9.253 60.771 1.00 89.19 94 THR A O 1
ATOM 716 N N . LEU A 1 95 ? -65.185 -9.252 59.669 1.00 87.19 95 LEU A N 1
ATOM 717 C CA . LEU A 1 95 ? -65.934 -8.461 60.645 1.00 87.19 95 LEU A CA 1
ATOM 718 C C . LEU A 1 95 ? -65.786 -8.995 62.083 1.00 87.19 95 LEU A C 1
ATOM 720 O O . LEU A 1 95 ? -66.055 -10.164 62.358 1.00 87.19 95 LEU A O 1
ATOM 724 N N . ASN A 1 96 ? -65.447 -8.100 63.017 1.00 87.62 96 ASN A N 1
ATOM 725 C CA . ASN A 1 96 ? -65.291 -8.372 64.455 1.00 87.62 96 ASN A CA 1
ATOM 726 C C . ASN A 1 96 ? -64.153 -9.340 64.834 1.00 87.62 96 ASN A C 1
ATOM 728 O O . ASN A 1 96 ? -64.092 -9.775 65.986 1.00 87.62 96 ASN A O 1
ATOM 732 N N . PHE A 1 97 ? -63.242 -9.640 63.908 1.00 93.06 97 PHE A N 1
ATOM 733 C CA . PHE A 1 97 ? -61.919 -10.162 64.237 1.00 93.06 97 PHE A CA 1
ATOM 734 C C . PHE A 1 97 ? -60.933 -9.000 64.371 1.00 93.06 97 PHE A C 1
ATOM 736 O O . PHE A 1 97 ? -61.063 -7.974 63.707 1.00 93.06 97 PHE A O 1
ATOM 743 N N . SER A 1 98 ? -59.921 -9.162 65.218 1.00 91.50 98 SER A N 1
ATOM 744 C CA . SER A 1 98 ? -58.798 -8.223 65.289 1.00 91.50 98 SER A CA 1
ATOM 745 C C . SER A 1 98 ? -57.524 -8.957 65.674 1.00 91.50 98 SER A C 1
ATOM 747 O O . SER A 1 98 ? -57.555 -9.812 66.563 1.00 91.50 98 SER A O 1
ATOM 749 N N . VAL A 1 99 ? -56.401 -8.590 65.064 1.00 92.69 99 VAL A N 1
ATOM 750 C CA . VAL A 1 99 ? -55.086 -9.036 65.533 1.00 92.69 99 VAL A CA 1
ATOM 751 C C . VAL A 1 99 ? -54.758 -8.250 66.802 1.00 92.69 99 VAL A C 1
ATOM 753 O O . VAL A 1 99 ? -54.650 -7.029 66.776 1.00 92.69 99 VAL A O 1
ATOM 756 N N . TYR A 1 100 ? -54.705 -8.954 67.929 1.00 90.31 100 TYR A N 1
ATOM 757 C CA . TYR A 1 100 ? -54.512 -8.393 69.264 1.00 90.31 100 TYR A CA 1
ATOM 758 C C . TYR A 1 100 ? -53.031 -8.241 69.625 1.00 90.31 100 TYR A C 1
ATOM 760 O O . TYR A 1 100 ? -52.657 -7.248 70.240 1.00 90.31 100 TYR A O 1
ATOM 768 N N . ASP A 1 101 ? -52.201 -9.217 69.253 1.00 93.12 101 ASP A N 1
ATOM 769 C CA . ASP A 1 101 ? -50.758 -9.197 69.513 1.00 93.12 101 ASP A CA 1
ATOM 770 C C . ASP A 1 101 ? -50.001 -10.003 68.450 1.00 93.12 101 ASP A C 1
ATOM 772 O O . ASP A 1 101 ? -50.567 -10.905 67.822 1.00 93.12 101 ASP A O 1
ATOM 776 N N . VAL A 1 102 ? -48.723 -9.681 68.260 1.00 93.12 102 VAL A N 1
ATOM 777 C CA . VAL A 1 102 ? -47.815 -10.350 67.321 1.00 93.12 102 VAL A CA 1
ATOM 778 C C . VAL A 1 102 ? -46.483 -10.602 68.021 1.00 93.12 102 VAL A C 1
ATOM 780 O O . VAL A 1 102 ? -45.878 -9.679 68.567 1.00 93.12 102 VAL A O 1
ATOM 783 N N . SER A 1 103 ? -46.019 -11.852 67.998 1.00 91.75 103 SER A N 1
ATOM 784 C CA . SER A 1 103 ? -44.736 -12.252 68.585 1.00 91.75 103 SER A CA 1
ATOM 785 C C . SER A 1 103 ? -43.850 -12.948 67.544 1.00 91.75 103 SER A C 1
ATOM 787 O O . SER A 1 103 ? -44.293 -13.952 66.981 1.00 91.75 103 SER A O 1
ATOM 789 N N . PRO A 1 104 ? -42.613 -12.477 67.281 1.00 92.75 104 PRO A N 1
ATOM 790 C CA . PRO A 1 104 ? -41.969 -11.287 67.853 1.00 92.75 104 PRO A CA 1
ATOM 791 C C . PRO A 1 104 ? -42.703 -9.977 67.524 1.00 92.75 104 PRO A C 1
ATOM 793 O O . PRO A 1 104 ? -43.407 -9.901 66.519 1.00 92.75 104 PRO A O 1
ATOM 796 N N . ARG A 1 105 ? -42.527 -8.946 68.364 1.00 92.62 105 ARG A N 1
ATOM 797 C CA . ARG A 1 105 ? -43.165 -7.635 68.156 1.00 92.62 105 ARG A CA 1
ATOM 798 C C . ARG A 1 105 ? -42.713 -7.001 66.841 1.00 92.62 105 ARG A C 1
ATOM 800 O O . ARG A 1 105 ? -41.536 -7.065 66.494 1.00 92.62 105 ARG A O 1
ATOM 807 N N . LEU A 1 106 ? -43.656 -6.355 66.161 1.00 90.19 106 LEU A N 1
ATOM 808 C CA . LEU A 1 106 ? -43.414 -5.576 64.948 1.00 90.19 106 LEU A CA 1
ATOM 809 C C . LEU A 1 106 ? -42.923 -4.148 65.287 1.00 90.19 106 LEU A C 1
ATOM 811 O O . LEU A 1 106 ? -43.254 -3.650 66.368 1.00 90.19 106 LEU A O 1
ATOM 815 N N . PRO A 1 107 ? -42.161 -3.479 64.396 1.00 91.44 107 PRO A N 1
ATOM 816 C CA . PRO A 1 107 ? -41.742 -3.953 63.076 1.00 91.44 107 PRO A CA 1
ATOM 817 C C . PRO A 1 107 ? -40.678 -5.063 63.134 1.00 91.44 107 PRO A C 1
ATOM 819 O O . PRO A 1 107 ? -39.761 -5.010 63.952 1.00 91.44 107 PRO A O 1
ATOM 822 N N . LEU A 1 108 ? -40.790 -6.070 62.259 1.00 90.06 108 LEU A N 1
ATOM 823 C CA . LEU A 1 108 ? -39.868 -7.213 62.192 1.00 90.06 108 LEU A CA 1
ATOM 824 C C . LEU A 1 108 ? -39.212 -7.314 60.815 1.00 90.06 108 LEU A C 1
ATOM 826 O O . LEU A 1 108 ? -39.894 -7.499 59.811 1.00 90.06 108 LEU A O 1
ATOM 830 N N . THR A 1 109 ? -37.879 -7.280 60.783 1.00 87.94 109 THR A N 1
ATOM 831 C CA . THR A 1 109 ? -37.098 -7.435 59.549 1.00 87.94 109 THR A CA 1
ATOM 832 C C . THR A 1 109 ? -36.722 -8.895 59.291 1.00 87.94 109 THR A C 1
ATOM 834 O O . THR A 1 109 ? -36.073 -9.551 60.111 1.00 87.94 109 THR A O 1
ATOM 837 N N . ILE A 1 110 ? -37.094 -9.391 58.115 1.00 84.69 110 ILE A N 1
ATOM 838 C CA . ILE A 1 110 ? -36.750 -10.702 57.575 1.00 84.69 110 ILE A CA 1
ATOM 839 C C . ILE A 1 110 ? -35.659 -10.497 56.508 1.00 84.69 110 ILE A C 1
ATOM 841 O O . ILE A 1 110 ? -35.895 -9.772 55.538 1.00 84.69 110 ILE A O 1
ATOM 845 N N . PRO A 1 111 ? -34.463 -11.098 56.663 1.00 77.06 111 PRO A N 1
ATOM 846 C CA . PRO A 1 111 ? -33.381 -10.944 55.692 1.00 77.06 111 PRO A CA 1
ATOM 847 C C . PRO A 1 111 ? -33.737 -11.566 54.329 1.00 77.06 111 PRO A C 1
ATOM 849 O O . PRO A 1 111 ? -34.683 -12.359 54.265 1.00 77.06 111 PRO A O 1
ATOM 852 N N . PRO A 1 112 ? -32.997 -11.237 53.253 1.00 73.62 112 PRO A N 1
ATOM 853 C CA . PRO A 1 112 ? -33.188 -11.817 51.924 1.00 73.62 112 PRO A CA 1
ATOM 854 C C . PRO A 1 112 ? -33.239 -13.345 51.957 1.00 73.62 112 PRO A C 1
ATOM 856 O O . PRO A 1 112 ? -32.402 -13.967 52.615 1.00 73.62 112 PRO A O 1
ATOM 859 N N . HIS A 1 113 ? -34.226 -13.944 51.284 1.00 72.69 113 HIS A N 1
ATOM 860 C CA . HIS A 1 113 ? -34.486 -15.398 51.282 1.00 72.69 113 HIS A CA 1
ATOM 861 C C . HIS A 1 113 ? -34.632 -16.046 52.673 1.00 72.69 113 HIS A C 1
ATOM 863 O O . HIS A 1 113 ? -34.612 -17.270 52.810 1.00 72.69 113 HIS A O 1
ATOM 869 N N . GLY A 1 114 ? -34.760 -15.237 53.726 1.00 79.19 114 GLY A N 1
ATOM 870 C CA . GLY A 1 114 ? -34.912 -15.692 55.095 1.00 79.19 114 GLY A CA 1
ATOM 871 C C . GLY A 1 114 ? -36.353 -16.059 55.413 1.00 79.19 114 GLY A C 1
ATOM 872 O O . GLY A 1 114 ? -37.295 -15.632 54.747 1.00 79.19 114 GLY A O 1
ATOM 873 N N . SER A 1 115 ? -36.534 -16.813 56.493 1.00 84.50 115 SER A N 1
ATOM 874 C CA . SER A 1 115 ? -37.853 -17.103 57.046 1.00 84.50 115 SER A CA 1
ATOM 875 C C . SER A 1 115 ? -37.879 -16.798 58.536 1.00 84.50 115 SER A C 1
ATOM 877 O O . SER A 1 115 ? -36.900 -17.054 59.246 1.00 84.50 115 SER A O 1
ATOM 879 N N . ARG A 1 116 ? -38.989 -16.239 59.019 1.00 89.25 116 ARG A N 1
ATOM 880 C CA . ARG A 1 116 ? -39.216 -15.977 60.442 1.00 89.25 116 ARG A CA 1
ATOM 881 C C . ARG A 1 116 ? -40.584 -16.517 60.871 1.00 89.25 116 ARG A C 1
ATOM 883 O O . ARG A 1 116 ? -41.593 -16.118 60.287 1.00 89.25 116 ARG A O 1
ATOM 890 N N . PRO A 1 117 ? -40.639 -17.385 61.899 1.00 89.88 117 PRO A N 1
ATOM 891 C CA . PRO A 1 117 ? -41.903 -17.776 62.498 1.00 89.88 117 PRO A CA 1
ATOM 892 C C . PRO A 1 117 ? -42.486 -16.609 63.298 1.00 89.88 117 PRO A C 1
ATOM 894 O O . PRO A 1 117 ? -41.764 -15.892 63.994 1.00 89.88 117 PRO A O 1
ATOM 897 N N . LEU A 1 118 ? -43.799 -16.446 63.196 1.00 91.62 118 LEU A N 1
ATOM 898 C CA . LEU A 1 118 ? -44.595 -15.417 63.844 1.00 91.62 118 LEU A CA 1
ATOM 899 C C . LEU A 1 118 ? -45.831 -16.052 64.474 1.00 91.62 118 LEU A C 1
ATOM 901 O O . LEU A 1 118 ? -46.504 -16.884 63.868 1.00 91.62 118 LEU A O 1
ATOM 905 N N . THR A 1 119 ? -46.150 -15.620 65.688 1.00 92.19 119 THR A N 1
ATOM 906 C CA . THR A 1 119 ? -47.397 -15.947 66.374 1.00 92.19 119 THR A CA 1
ATOM 907 C C . THR A 1 119 ? -48.338 -14.754 66.301 1.00 92.19 119 THR A C 1
ATOM 909 O O . THR A 1 119 ? -48.051 -13.709 66.884 1.00 92.19 119 THR A O 1
ATOM 912 N N . LEU A 1 120 ? -49.472 -14.916 65.625 1.00 92.94 120 LEU A N 1
ATOM 913 C CA . LEU A 1 120 ? -50.568 -13.953 65.594 1.00 92.94 120 LEU A CA 1
ATOM 914 C C . LEU A 1 120 ? -51.583 -14.323 66.677 1.00 92.94 120 LEU A C 1
ATOM 916 O O . LEU A 1 120 ? -52.166 -15.406 66.650 1.00 92.94 120 LEU A O 1
ATOM 920 N N . SER A 1 121 ? -51.808 -13.433 67.636 1.00 93.12 121 SER A N 1
ATOM 921 C CA . SER A 1 121 ? -52.873 -13.576 68.628 1.00 93.12 121 SER A CA 1
ATOM 922 C C . SER A 1 121 ? -54.117 -12.871 68.112 1.00 93.12 121 SER A C 1
ATOM 924 O O . SER A 1 121 ? -54.161 -11.646 68.048 1.00 93.12 121 SER A O 1
ATOM 926 N N . ILE A 1 122 ? -55.132 -13.633 67.724 1.00 93.56 122 ILE A N 1
ATOM 927 C CA . ILE A 1 122 ? -56.344 -13.133 67.078 1.00 93.56 122 ILE A CA 1
ATOM 928 C C . ILE A 1 122 ? -57.475 -13.136 68.101 1.00 93.56 122 ILE A C 1
ATOM 930 O O . ILE A 1 122 ? -57.831 -14.181 68.648 1.00 93.56 122 ILE A O 1
ATOM 934 N N . LYS A 1 123 ? -58.066 -11.970 68.356 1.00 92.50 123 LYS A N 1
ATOM 935 C CA . LYS A 1 123 ? -59.282 -11.867 69.163 1.00 92.50 123 LYS A CA 1
ATOM 936 C C . LYS A 1 123 ? -60.471 -12.292 68.307 1.00 92.50 123 LYS A C 1
ATOM 938 O O . LYS A 1 123 ? -60.710 -11.698 67.253 1.00 92.50 123 LYS A O 1
ATOM 943 N N . VAL A 1 124 ? -61.185 -13.322 68.754 1.00 91.06 124 VAL A N 1
ATOM 944 C CA . VAL A 1 124 ? -62.327 -13.884 68.022 1.00 91.06 124 VAL A CA 1
ATOM 945 C C . VAL A 1 124 ? -63.651 -13.272 68.501 1.00 91.06 124 VAL A C 1
ATOM 947 O O . VAL A 1 124 ? -63.754 -12.868 69.665 1.00 91.06 124 VAL A O 1
ATOM 950 N N . PRO A 1 125 ? -64.680 -13.185 67.637 1.00 90.25 125 PRO A N 1
ATOM 951 C CA . PRO A 1 125 ? -65.951 -12.565 67.993 1.00 90.25 125 PRO A CA 1
ATOM 952 C C . PRO A 1 125 ? -66.697 -13.301 69.116 1.00 90.25 125 PRO A C 1
ATOM 954 O O . PRO A 1 125 ? -66.478 -14.481 69.375 1.00 90.25 125 PRO A O 1
ATOM 957 N N . ASN A 1 126 ? -67.638 -12.610 69.765 1.00 87.00 126 ASN A N 1
ATOM 958 C CA . ASN A 1 126 ? -68.514 -13.190 70.793 1.00 87.00 126 ASN A CA 1
ATOM 959 C C . ASN A 1 126 ? -69.843 -13.735 70.223 1.00 87.00 126 ASN A C 1
ATOM 961 O O . ASN A 1 126 ? -70.889 -13.640 70.859 1.00 87.00 126 ASN A O 1
ATOM 965 N N . TYR A 1 127 ? -69.831 -14.257 68.998 1.00 87.00 127 TYR A N 1
ATOM 966 C CA . TYR A 1 127 ? -70.990 -14.879 68.352 1.00 87.00 127 TYR A CA 1
ATOM 967 C C . TYR A 1 127 ? -70.542 -16.111 67.560 1.00 87.00 127 TYR A C 1
ATOM 969 O O . TYR A 1 127 ? -69.354 -16.269 67.282 1.00 87.00 127 TYR A O 1
ATOM 977 N N . ASN A 1 128 ? -71.480 -16.998 67.216 1.00 87.50 128 ASN A N 1
ATOM 978 C CA . ASN A 1 128 ? -71.164 -18.176 66.410 1.00 87.50 128 ASN A CA 1
ATOM 979 C C . ASN A 1 128 ? -70.700 -17.753 65.016 1.00 87.50 128 ASN A C 1
ATOM 981 O O . ASN A 1 128 ? -71.441 -17.087 64.296 1.00 87.50 128 ASN A O 1
ATOM 985 N N . TYR A 1 129 ? -69.500 -18.168 64.632 1.00 89.88 129 TYR A N 1
ATOM 986 C CA . TYR A 1 129 ? -68.921 -17.860 63.329 1.00 89.88 129 TYR A CA 1
ATOM 987 C C . TYR A 1 129 ? -68.494 -19.156 62.647 1.00 89.88 129 TYR A C 1
ATOM 989 O O . TYR A 1 129 ? -67.896 -20.022 63.283 1.00 89.88 129 TYR A O 1
ATOM 997 N N . THR A 1 130 ? -68.803 -19.306 61.362 1.00 91.12 130 THR A N 1
ATOM 998 C CA . THR A 1 130 ? -68.265 -20.381 60.522 1.00 91.12 130 THR A CA 1
ATOM 999 C C . THR A 1 130 ? -67.925 -19.810 59.155 1.00 91.12 130 THR A C 1
ATOM 1001 O O . THR A 1 130 ? -68.823 -19.368 58.443 1.00 91.12 130 THR A O 1
ATOM 1004 N N . GLY A 1 131 ? -66.640 -19.773 58.804 1.00 90.81 131 GLY A N 1
ATOM 1005 C CA . GLY A 1 131 ? -66.176 -19.166 57.554 1.00 90.81 131 GLY A CA 1
ATOM 1006 C C . GLY A 1 131 ? -64.672 -18.902 57.528 1.00 90.81 131 GLY A C 1
ATOM 1007 O O . GLY A 1 131 ? -63.951 -19.299 58.440 1.00 90.81 131 GLY A O 1
ATOM 1008 N N . SER A 1 132 ? -64.201 -18.225 56.486 1.00 90.56 132 SER A N 1
ATOM 1009 C CA . SER A 1 132 ? -62.784 -17.893 56.289 1.00 90.56 132 SER A CA 1
ATOM 1010 C C . SER A 1 132 ? -62.391 -16.623 57.046 1.00 90.56 132 SER A C 1
ATOM 1012 O O . SER A 1 132 ? -63.188 -15.691 57.170 1.00 90.56 132 SER A O 1
ATOM 1014 N N . LEU A 1 133 ? -61.163 -16.552 57.548 1.00 89.19 133 LEU A N 1
ATOM 1015 C CA . LEU A 1 133 ? -60.590 -15.340 58.134 1.00 89.19 133 LEU A CA 1
ATOM 1016 C C . LEU A 1 133 ? -59.633 -14.697 57.130 1.00 89.19 133 LEU A C 1
ATOM 1018 O O . LEU A 1 133 ? -58.710 -15.355 56.667 1.00 89.19 133 LEU A O 1
ATOM 1022 N N . VAL A 1 134 ? -59.811 -13.411 56.835 1.00 89.12 134 VAL A N 1
ATOM 1023 C CA . VAL A 1 134 ? -58.885 -12.640 56.003 1.00 89.12 134 VAL A CA 1
ATOM 1024 C C . VAL A 1 134 ? -58.102 -11.677 56.888 1.00 89.12 134 VAL A C 1
ATOM 1026 O O . VAL A 1 134 ? -58.672 -10.812 57.563 1.00 89.12 134 VAL A O 1
ATOM 1029 N N . LEU A 1 135 ? -56.784 -11.849 56.891 1.00 89.94 135 LEU A N 1
ATOM 1030 C CA . LEU A 1 135 ? -55.829 -10.959 57.534 1.00 89.94 135 LEU A CA 1
ATOM 1031 C C . LEU A 1 135 ? -55.123 -10.130 56.469 1.00 89.94 135 LEU A C 1
ATOM 1033 O O . LEU A 1 135 ? -54.822 -10.628 55.389 1.00 89.94 135 LEU A O 1
ATOM 1037 N N . VAL A 1 136 ? -54.848 -8.873 56.786 1.00 85.25 136 VAL A N 1
ATOM 1038 C CA . VAL A 1 136 ? -54.124 -7.953 55.913 1.00 85.25 136 VAL A CA 1
ATOM 1039 C C . VAL A 1 136 ? -52.752 -7.698 56.511 1.00 85.25 136 VAL A C 1
ATOM 1041 O O . VAL A 1 136 ? -52.666 -7.258 57.656 1.00 85.25 136 VAL A O 1
ATOM 1044 N N . GLU A 1 137 ? -51.692 -7.955 55.757 1.00 86.12 137 GLU A N 1
ATOM 1045 C CA . GLU A 1 137 ? -50.325 -7.619 56.148 1.00 86.12 137 GLU A CA 1
ATOM 1046 C C . GLU A 1 137 ? -49.851 -6.316 55.492 1.00 86.12 137 GLU A C 1
ATOM 1048 O O . GLU A 1 137 ? -50.096 -6.071 54.307 1.00 86.12 137 GLU A O 1
ATOM 1053 N N . ASN A 1 138 ? -49.154 -5.483 56.268 1.00 82.31 138 ASN A N 1
ATOM 1054 C CA . ASN A 1 138 ? -48.447 -4.298 55.785 1.00 82.31 138 ASN A CA 1
ATOM 1055 C C . ASN A 1 138 ? -46.939 -4.514 55.968 1.00 82.31 138 ASN A C 1
ATOM 1057 O O . ASN A 1 138 ? -46.496 -4.863 57.067 1.00 82.31 138 ASN A O 1
ATOM 1061 N N . TYR A 1 139 ? -46.154 -4.299 54.911 1.00 79.69 139 TYR A N 1
ATOM 1062 C CA . TYR A 1 139 ? -44.699 -4.439 54.937 1.00 79.69 139 TYR A CA 1
ATOM 1063 C C . TYR A 1 139 ? -44.011 -3.417 54.027 1.00 79.69 139 TYR A C 1
ATOM 1065 O O . TYR A 1 139 ? -44.598 -2.940 53.057 1.00 79.69 139 TYR A O 1
ATOM 1073 N N . ILE A 1 140 ? -42.736 -3.147 54.314 1.00 74.31 140 ILE A N 1
ATOM 1074 C CA . ILE A 1 140 ? -41.835 -2.330 53.493 1.00 74.31 140 ILE A CA 1
ATOM 1075 C C . ILE A 1 140 ? -40.670 -3.200 53.011 1.00 74.31 140 ILE A C 1
ATOM 1077 O O . ILE A 1 140 ? -40.122 -4.000 53.772 1.00 74.31 140 ILE A O 1
ATOM 1081 N N . ILE A 1 141 ? -40.263 -3.039 51.750 1.00 65.94 141 ILE A N 1
ATOM 1082 C CA . ILE A 1 141 ? -39.019 -3.618 51.227 1.00 65.94 141 ILE A CA 1
ATOM 1083 C C . ILE A 1 141 ? -37.908 -2.580 51.396 1.00 65.94 141 ILE A C 1
ATOM 1085 O O . ILE A 1 141 ? -37.804 -1.617 50.638 1.00 65.94 141 ILE A O 1
ATOM 1089 N N . ASN A 1 142 ? -37.067 -2.782 52.404 1.00 53.47 142 ASN A N 1
ATOM 1090 C CA . ASN A 1 142 ? -35.908 -1.944 52.674 1.00 53.47 142 ASN A CA 1
ATOM 1091 C C . ASN A 1 142 ? -34.795 -2.281 51.672 1.00 53.47 142 ASN A C 1
ATOM 1093 O O . ASN A 1 142 ? -34.123 -3.306 51.815 1.00 53.47 142 ASN A O 1
ATOM 1097 N N . GLY A 1 143 ? -34.589 -1.425 50.665 1.00 49.12 143 GLY A N 1
ATOM 1098 C CA . GLY A 1 143 ? -33.491 -1.598 49.705 1.00 49.12 143 GLY A CA 1
ATOM 1099 C C . GLY A 1 143 ? -33.726 -1.112 48.275 1.00 49.12 143 GLY A C 1
ATOM 1100 O O . GLY A 1 143 ? -32.771 -1.134 47.502 1.00 49.12 143 GLY A O 1
ATOM 1101 N N . TYR A 1 144 ? -34.922 -0.634 47.913 1.00 45.69 144 TYR A N 1
ATOM 1102 C CA . TYR A 1 144 ? -35.078 0.157 46.686 1.00 45.69 144 TYR A CA 1
ATOM 1103 C C . TYR A 1 144 ? -34.356 1.496 46.889 1.00 45.69 144 TYR A C 1
ATOM 1105 O O . TYR A 1 144 ? -34.925 2.440 47.436 1.00 45.69 144 TYR A O 1
ATOM 1113 N N . ARG A 1 145 ? -33.078 1.594 46.494 1.00 46.03 145 ARG A N 1
ATOM 1114 C CA . ARG A 1 145 ? -32.513 2.912 46.187 1.00 46.03 145 ARG A CA 1
ATOM 1115 C C . ARG A 1 145 ? -33.227 3.383 44.931 1.00 46.03 145 ARG A C 1
ATOM 1117 O O . ARG A 1 145 ? -32.934 2.910 43.839 1.00 46.03 145 ARG A O 1
ATOM 1124 N N . HIS A 1 146 ? -34.207 4.261 45.107 1.00 48.25 146 HIS A N 1
ATOM 1125 C CA . HIS A 1 146 ? -34.657 5.098 44.011 1.00 48.25 146 HIS A CA 1
ATOM 1126 C C . HIS A 1 146 ? -33.497 6.020 43.669 1.00 48.25 146 HIS A C 1
ATOM 1128 O O . HIS A 1 146 ? -33.199 6.934 44.428 1.00 48.25 146 HIS A O 1
ATOM 1134 N N . PHE A 1 147 ? -32.818 5.711 42.571 1.00 54.59 147 PHE A N 1
ATOM 1135 C CA . PHE A 1 147 ? -31.981 6.688 41.904 1.00 54.59 147 PHE A CA 1
ATOM 1136 C C . PHE A 1 147 ? -32.906 7.698 41.229 1.00 54.59 147 PHE A C 1
ATOM 1138 O O . PHE A 1 147 ? -33.905 7.307 40.614 1.00 54.59 147 PHE A O 1
ATOM 1145 N N . ASP A 1 148 ? -32.589 8.981 41.356 1.00 55.34 148 ASP A N 1
ATOM 1146 C CA . ASP A 1 148 ? -33.440 10.062 40.850 1.00 55.34 148 ASP A CA 1
ATOM 1147 C C . ASP A 1 148 ? -33.594 10.021 39.322 1.00 55.34 148 ASP A C 1
ATOM 1149 O O . ASP A 1 148 ? -34.567 10.540 38.767 1.00 55.34 148 ASP A O 1
ATOM 1153 N N . THR A 1 149 ? -32.651 9.383 38.622 1.00 71.56 149 THR A N 1
ATOM 1154 C CA . THR A 1 149 ? -32.632 9.314 37.162 1.00 71.56 149 THR A CA 1
ATOM 1155 C C . THR A 1 149 ? -32.140 7.960 36.634 1.00 71.56 149 THR A C 1
ATOM 1157 O O . THR A 1 149 ? -31.372 7.247 37.284 1.00 71.56 149 THR A O 1
ATOM 1160 N N . SER A 1 150 ? -32.596 7.585 35.430 1.00 82.06 150 SER A N 1
ATOM 1161 C CA . SER A 1 150 ? -32.107 6.397 34.717 1.00 82.06 150 SER A CA 1
ATOM 1162 C C . SER A 1 150 ? -32.058 6.597 33.200 1.00 82.06 150 SER A C 1
ATOM 1164 O O . SER A 1 150 ? -32.892 7.299 32.624 1.00 82.06 150 SER A O 1
ATOM 1166 N N . SER A 1 151 ? -31.074 5.975 32.552 1.00 84.62 151 SER A N 1
ATOM 1167 C CA . SER A 1 151 ? -30.905 5.947 31.099 1.00 84.62 151 SER A CA 1
ATOM 1168 C C . SER A 1 151 ? -30.539 4.540 30.646 1.00 84.62 151 SER A C 1
ATOM 1170 O O . SER A 1 151 ? -30.009 3.742 31.417 1.00 84.62 151 SER A O 1
ATOM 1172 N N . TYR A 1 152 ? -30.855 4.193 29.400 1.00 89.19 152 TYR A N 1
ATOM 1173 C CA . TYR A 1 152 ? -30.597 2.851 28.891 1.00 89.19 152 TYR A CA 1
ATOM 1174 C C . TYR A 1 152 ? -30.174 2.861 27.428 1.00 89.19 152 TYR A C 1
ATOM 1176 O O . TYR A 1 152 ? -30.500 3.777 26.673 1.00 89.19 152 TYR A O 1
ATOM 1184 N N . VAL A 1 153 ? -29.503 1.787 27.016 1.00 87.00 153 VAL A N 1
ATOM 1185 C CA . VAL A 1 153 ? -29.252 1.485 25.609 1.00 87.00 153 VAL A CA 1
ATOM 1186 C C . VAL A 1 153 ? -29.524 0.017 25.314 1.00 87.00 153 VAL A C 1
ATOM 1188 O O . VAL A 1 153 ? -29.153 -0.869 26.085 1.00 87.00 153 VAL A O 1
ATOM 1191 N N . ALA A 1 154 ? -30.188 -0.239 24.190 1.00 89.25 154 ALA A N 1
ATOM 1192 C CA . ALA A 1 154 ? -30.362 -1.585 23.669 1.00 89.25 154 ALA A CA 1
ATOM 1193 C C . ALA A 1 154 ? -29.099 -2.003 22.904 1.00 89.25 154 ALA A C 1
ATOM 1195 O O . ALA A 1 154 ? -28.628 -1.278 22.028 1.00 89.25 154 ALA A O 1
ATOM 1196 N N . ILE A 1 155 ? -28.569 -3.181 23.217 1.00 84.94 155 ILE A N 1
ATOM 1197 C CA . ILE A 1 155 ? -27.418 -3.779 22.541 1.00 84.94 155 ILE A CA 1
ATOM 1198 C C . ILE A 1 155 ? -27.805 -5.143 21.976 1.00 84.94 155 ILE A C 1
ATOM 1200 O O . ILE A 1 155 ? -28.548 -5.902 22.599 1.00 84.94 155 ILE A O 1
ATOM 1204 N N . ASN A 1 156 ? -27.288 -5.465 20.793 1.00 85.06 156 ASN A N 1
ATOM 1205 C CA . ASN A 1 156 ? -27.446 -6.783 20.193 1.00 85.06 156 ASN A CA 1
ATOM 1206 C C . ASN A 1 156 ? -26.075 -7.446 20.076 1.00 85.06 156 ASN A C 1
ATOM 1208 O O . ASN A 1 156 ? -25.170 -6.914 19.434 1.00 85.06 156 ASN A O 1
ATOM 1212 N N . VAL A 1 157 ? -25.921 -8.590 20.729 1.00 80.81 157 VAL A N 1
ATOM 1213 C CA . VAL A 1 157 ? -24.677 -9.353 20.791 1.00 80.81 157 VAL A CA 1
ATOM 1214 C C . VAL A 1 157 ? -24.811 -10.508 19.801 1.00 80.81 157 VAL A C 1
ATOM 1216 O O . VAL A 1 157 ? -25.678 -11.358 19.970 1.00 80.81 157 VAL A O 1
ATOM 1219 N N . THR A 1 158 ? -24.019 -10.510 18.726 1.00 73.12 158 THR A N 1
ATOM 1220 C CA . THR A 1 158 ? -24.139 -11.510 17.643 1.00 73.12 158 THR A CA 1
ATOM 1221 C C . THR A 1 158 ? -23.364 -12.797 17.923 1.00 73.12 158 THR A C 1
ATOM 1223 O O . THR A 1 158 ? -23.772 -13.863 17.478 1.00 73.12 158 THR A O 1
ATOM 1226 N N . ASP A 1 159 ? -22.287 -12.693 18.703 1.00 70.50 159 ASP A N 1
ATOM 1227 C CA . ASP A 1 159 ? -21.344 -13.762 19.052 1.00 70.50 159 ASP A CA 1
ATOM 1228 C C . ASP A 1 159 ? -20.890 -13.536 20.507 1.00 70.50 159 ASP A C 1
ATOM 1230 O O . ASP A 1 159 ? -21.119 -12.449 21.038 1.00 70.50 159 ASP A O 1
ATOM 1234 N N . ASP A 1 160 ? -20.217 -14.498 21.148 1.00 64.75 160 ASP A N 1
ATOM 1235 C CA . ASP A 1 160 ? -19.698 -14.329 22.517 1.00 64.75 160 ASP A CA 1
ATOM 1236 C C . ASP A 1 160 ? -18.741 -13.122 22.602 1.00 64.75 160 ASP A C 1
ATOM 1238 O O . ASP A 1 160 ? -17.565 -13.186 22.227 1.00 64.75 160 ASP A O 1
ATOM 1242 N N . ARG A 1 161 ? -19.249 -11.989 23.098 1.00 64.44 161 ARG A N 1
ATOM 1243 C CA . ARG A 1 161 ? -18.509 -10.727 23.241 1.00 64.44 161 ARG A CA 1
ATOM 1244 C C . ARG A 1 161 ? -18.596 -10.222 24.675 1.00 64.44 161 ARG A C 1
ATOM 1246 O O . ARG A 1 161 ? -19.568 -10.471 25.386 1.00 64.44 161 ARG A O 1
ATOM 1253 N N . GLN A 1 162 ? -17.573 -9.481 25.089 1.00 65.19 162 GLN A N 1
ATOM 1254 C CA . GLN A 1 162 ? -17.647 -8.664 26.295 1.00 65.19 162 GLN A CA 1
ATOM 1255 C C . GLN A 1 162 ? -18.092 -7.257 25.915 1.00 65.19 162 GLN A C 1
ATOM 1257 O O . GLN A 1 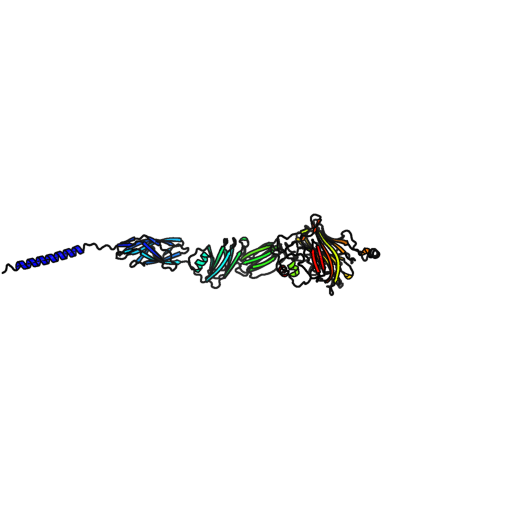162 ? -17.739 -6.723 24.861 1.00 65.19 162 GLN A O 1
ATOM 1262 N N . VAL A 1 163 ? -18.880 -6.654 26.792 1.00 70.81 163 VAL A N 1
ATOM 1263 C CA . VAL A 1 163 ? -19.283 -5.257 26.657 1.00 70.81 163 VAL A CA 1
ATOM 1264 C C . VAL A 1 163 ? -18.382 -4.448 27.575 1.00 70.81 163 VAL A C 1
ATOM 1266 O O . VAL A 1 163 ? -18.325 -4.701 28.781 1.00 70.81 163 VAL A O 1
ATOM 1269 N N . ALA A 1 164 ? -17.670 -3.489 26.997 1.00 72.81 164 ALA A N 1
ATOM 1270 C CA . ALA A 1 164 ? -16.899 -2.509 27.739 1.00 72.81 164 ALA A CA 1
ATOM 1271 C C . ALA A 1 164 ? -17.753 -1.251 27.920 1.00 72.81 164 ALA A C 1
ATOM 1273 O O . ALA A 1 164 ? -18.276 -0.709 26.945 1.00 72.81 164 ALA A O 1
ATOM 1274 N N . LEU A 1 165 ? -17.899 -0.795 29.161 1.00 77.06 165 LEU A N 1
ATOM 1275 C CA . LEU A 1 165 ? -18.684 0.382 29.524 1.00 77.06 165 LEU A CA 1
ATOM 1276 C C . LEU A 1 165 ? -17.807 1.368 30.287 1.00 77.06 165 LEU A C 1
ATOM 1278 O O . LEU A 1 165 ? -17.130 0.984 31.239 1.00 77.06 165 LEU A O 1
ATOM 1282 N N . LEU A 1 166 ? -17.860 2.638 29.902 1.00 75.12 166 LEU A N 1
ATOM 1283 C CA . LEU A 1 166 ? -17.362 3.754 30.694 1.00 75.12 166 LEU A CA 1
ATOM 1284 C C . LEU A 1 166 ? -18.572 4.530 31.209 1.00 75.12 166 LEU A C 1
ATOM 1286 O O . LEU A 1 166 ? -19.252 5.181 30.421 1.00 75.12 166 LEU A O 1
ATOM 1290 N N . ALA A 1 167 ? -18.839 4.453 32.507 1.00 77.88 167 ALA A N 1
ATOM 1291 C CA . ALA A 1 167 ? -19.817 5.307 33.166 1.00 77.88 167 ALA A CA 1
ATOM 1292 C C . ALA A 1 167 ? -19.132 6.519 33.780 1.00 77.88 167 ALA A C 1
ATOM 1294 O O . ALA A 1 167 ? -18.091 6.383 34.418 1.00 77.88 167 ALA A O 1
ATOM 1295 N N . ILE A 1 168 ? -19.756 7.675 33.606 1.00 76.06 168 ILE A N 1
ATOM 1296 C CA . ILE A 1 168 ? -19.332 8.971 34.117 1.00 76.06 168 ILE A CA 1
ATOM 1297 C C . ILE A 1 168 ? -20.408 9.458 35.083 1.00 76.06 168 ILE A C 1
ATOM 1299 O O . ILE A 1 168 ? -21.586 9.547 34.722 1.00 76.06 168 ILE A O 1
ATOM 1303 N N . THR A 1 169 ? -20.016 9.717 36.325 1.00 79.25 169 THR A N 1
ATOM 1304 C CA . THR A 1 169 ? -20.903 10.209 37.380 1.00 79.25 169 THR A CA 1
ATOM 1305 C C . THR A 1 169 ? -20.097 10.830 38.517 1.00 79.25 169 THR A C 1
ATOM 1307 O O . THR A 1 169 ? -18.982 10.408 38.824 1.00 79.25 169 THR A O 1
ATOM 1310 N N . ASN A 1 170 ? -20.704 11.792 39.201 1.00 79.12 170 ASN A N 1
ATOM 1311 C CA . ASN A 1 170 ? -20.210 12.383 40.443 1.00 79.12 170 ASN A CA 1
ATOM 1312 C C . ASN A 1 170 ? -21.019 11.925 41.680 1.00 79.12 170 ASN A C 1
ATOM 1314 O O . ASN A 1 170 ? -20.791 12.441 42.776 1.00 79.12 170 ASN A O 1
ATOM 1318 N N . ALA A 1 171 ? -21.965 10.989 41.515 1.00 80.19 171 ALA A N 1
ATOM 1319 C CA . ALA A 1 171 ? -22.854 10.518 42.574 1.00 80.19 171 ALA A CA 1
ATOM 1320 C C . ALA A 1 171 ? -23.007 8.990 42.588 1.00 80.19 171 ALA A C 1
ATOM 1322 O O . ALA A 1 171 ? -22.543 8.263 41.704 1.00 80.19 171 ALA A O 1
ATOM 1323 N N . SER A 1 172 ? -23.698 8.486 43.616 1.00 80.62 172 SER A N 1
ATOM 1324 C CA . SER A 1 172 ? -24.026 7.061 43.706 1.00 80.62 172 SER A CA 1
ATOM 1325 C C . SER A 1 172 ? -24.844 6.636 42.488 1.00 80.62 172 SER A C 1
ATOM 1327 O O . SER A 1 172 ? -25.849 7.254 42.150 1.00 80.62 172 SER A O 1
ATOM 1329 N N . SER A 1 173 ? -24.385 5.580 41.828 1.00 84.25 173 SER A N 1
ATOM 1330 C CA . SER A 1 173 ? -24.920 5.097 40.562 1.00 84.25 173 SER A CA 1
ATOM 1331 C C . SER A 1 173 ? -24.811 3.576 40.456 1.00 84.25 173 SER A C 1
ATOM 1333 O O . SER A 1 173 ? -24.029 2.936 41.172 1.00 84.25 173 SER A O 1
ATOM 1335 N N . SER A 1 174 ? -25.578 2.991 39.542 1.00 86.06 174 SER A N 1
ATOM 1336 C CA . SER A 1 174 ? -25.503 1.582 39.165 1.00 86.06 174 SER A CA 1
ATOM 1337 C C . SER A 1 174 ? -25.471 1.414 37.644 1.00 86.06 174 SER A C 1
ATOM 1339 O O . SER A 1 174 ? -26.002 2.232 36.895 1.00 86.06 174 SER A O 1
ATOM 1341 N N . ILE A 1 175 ? -24.829 0.339 37.188 1.00 86.94 175 ILE A N 1
ATOM 1342 C CA . ILE A 1 175 ? -24.994 -0.213 35.842 1.00 86.94 175 ILE A CA 1
ATOM 1343 C C . ILE A 1 175 ? -25.581 -1.610 35.984 1.00 86.94 175 ILE A C 1
ATOM 1345 O O . ILE A 1 175 ? -25.044 -2.431 36.732 1.00 86.94 175 ILE A O 1
ATOM 1349 N N . GLU A 1 176 ? -26.624 -1.890 35.214 1.00 87.81 176 GLU A N 1
ATOM 1350 C CA . GLU A 1 176 ? -27.309 -3.174 35.140 1.00 87.81 176 GLU A CA 1
ATOM 1351 C C . GLU A 1 176 ? -27.371 -3.681 33.698 1.00 87.81 176 GLU A C 1
ATOM 1353 O O . GLU A 1 176 ? -27.447 -2.901 32.748 1.00 87.81 176 GLU A O 1
ATOM 1358 N N . VAL A 1 177 ? -27.366 -5.006 33.531 1.00 87.19 177 VAL A N 1
ATOM 1359 C CA . VAL A 1 177 ? -27.641 -5.650 32.237 1.00 87.19 177 VAL A CA 1
ATOM 1360 C C . VAL A 1 177 ? -28.893 -6.487 32.351 1.00 87.19 177 VAL A C 1
ATOM 1362 O O . VAL A 1 177 ? -28.958 -7.428 33.147 1.00 87.19 177 VAL A O 1
ATOM 1365 N N . LEU A 1 178 ? -29.870 -6.153 31.519 1.00 88.69 178 LEU A N 1
ATOM 1366 C CA . LEU A 1 178 ? -31.193 -6.745 31.528 1.00 88.69 178 LEU A CA 1
ATOM 1367 C C . LEU A 1 178 ? -31.463 -7.432 30.189 1.00 88.69 178 LEU A C 1
ATOM 1369 O O . LEU A 1 178 ? -31.197 -6.893 29.120 1.00 88.69 178 LEU A O 1
ATOM 1373 N N . THR A 1 179 ? -32.029 -8.630 30.234 1.00 89.94 179 THR A N 1
ATOM 1374 C CA . THR A 1 179 ? -32.709 -9.232 29.081 1.00 89.94 179 THR A CA 1
ATOM 1375 C C . THR A 1 179 ? -33.967 -8.421 28.742 1.00 89.94 179 THR A C 1
ATOM 1377 O O . THR A 1 179 ? -34.461 -7.682 29.598 1.00 89.94 179 THR A O 1
ATOM 1380 N N . PRO A 1 180 ? -34.563 -8.579 27.546 1.00 91.62 180 PRO A N 1
ATOM 1381 C CA . PRO A 1 180 ? -35.788 -7.865 27.191 1.00 91.62 180 PRO A CA 1
ATOM 1382 C C . PRO A 1 180 ? -36.927 -8.096 28.194 1.00 91.62 180 PRO A C 1
ATOM 1384 O O . PRO A 1 180 ? -37.633 -7.160 28.554 1.00 91.62 180 PRO A O 1
ATOM 1387 N N . ALA A 1 181 ? -37.055 -9.316 28.728 1.00 88.31 181 ALA A N 1
ATOM 1388 C CA . ALA A 1 181 ? -38.053 -9.639 29.747 1.00 88.31 181 ALA A CA 1
ATOM 1389 C C . ALA A 1 181 ? -37.792 -8.929 31.090 1.00 88.31 181 ALA A C 1
ATOM 1391 O O . ALA A 1 181 ? -38.728 -8.454 31.729 1.00 88.31 181 ALA A O 1
ATOM 1392 N N . GLN A 1 182 ? -36.528 -8.836 31.516 1.00 87.94 182 GLN A N 1
ATOM 1393 C CA . GLN A 1 182 ? -36.146 -8.111 32.734 1.00 87.94 182 GLN A CA 1
ATOM 1394 C C . GLN A 1 182 ? -36.322 -6.597 32.564 1.00 87.94 182 GLN A C 1
ATOM 1396 O O . GLN A 1 182 ? -36.784 -5.937 33.487 1.00 87.94 182 GLN A O 1
ATOM 1401 N N . TYR A 1 183 ? -36.012 -6.053 31.384 1.00 88.25 183 TYR A N 1
ATOM 1402 C CA . TYR A 1 183 ? -36.195 -4.633 31.092 1.00 88.25 183 TYR A CA 1
ATOM 1403 C C . TYR A 1 183 ? -37.676 -4.228 31.102 1.00 88.25 183 TYR A C 1
ATOM 1405 O O . TYR A 1 183 ? -38.022 -3.207 31.688 1.00 88.25 183 TYR A O 1
ATOM 1413 N N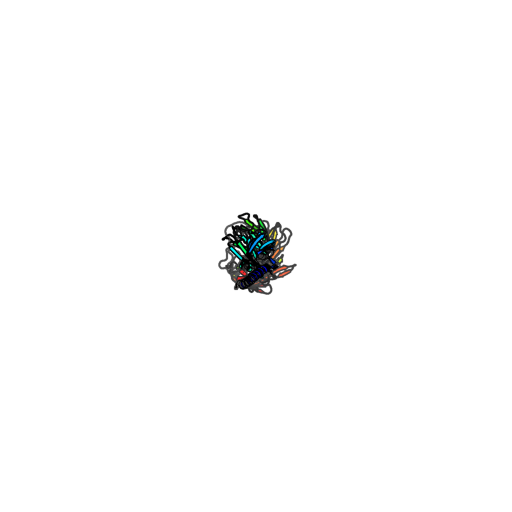 . ILE A 1 184 ? -38.570 -5.056 30.545 1.00 86.81 184 ILE A N 1
ATOM 1414 C CA . ILE A 1 184 ? -40.022 -4.821 30.630 1.00 86.81 184 ILE A CA 1
ATOM 1415 C C . ILE A 1 184 ? -40.465 -4.736 32.096 1.00 86.81 184 ILE A C 1
ATOM 1417 O O . ILE A 1 184 ? -41.106 -3.759 32.483 1.00 86.81 184 ILE A O 1
ATOM 1421 N N . ARG A 1 185 ? -40.048 -5.698 32.927 1.00 81.75 185 ARG A N 1
ATOM 1422 C CA . ARG A 1 185 ? -40.344 -5.689 34.368 1.00 81.75 185 ARG A CA 1
ATOM 1423 C C . ARG A 1 185 ? -39.807 -4.437 35.056 1.00 81.75 185 ARG A C 1
ATOM 1425 O O . ARG A 1 185 ? -40.544 -3.802 35.800 1.00 81.75 185 ARG A O 1
ATOM 1432 N N . PHE A 1 186 ? -38.575 -4.030 34.744 1.00 83.44 186 PHE A N 1
ATOM 1433 C CA . PHE A 1 186 ? -38.003 -2.773 35.229 1.00 83.44 186 PHE A CA 1
ATOM 1434 C C . PHE A 1 186 ? -38.890 -1.566 34.875 1.00 83.44 186 PHE A C 1
ATOM 1436 O O . PHE A 1 186 ? -39.249 -0.797 35.763 1.00 83.44 186 PHE A O 1
ATOM 1443 N N . THR A 1 187 ? -39.316 -1.426 33.614 1.00 80.12 187 THR A N 1
ATOM 1444 C CA . THR A 1 187 ? -40.175 -0.301 33.186 1.00 80.12 187 THR A CA 1
ATOM 1445 C C . THR A 1 187 ? -41.567 -0.307 33.821 1.00 80.12 187 THR A C 1
ATOM 1447 O O . THR A 1 187 ? -42.204 0.738 33.921 1.00 80.12 187 THR A O 1
ATOM 1450 N N . GLN A 1 188 ? -42.035 -1.474 34.263 1.00 78.94 188 GLN A N 1
ATOM 1451 C CA . GLN A 1 188 ? -43.312 -1.655 34.952 1.00 78.94 188 GLN A CA 1
ATOM 1452 C C . GLN A 1 188 ? -43.179 -1.555 36.479 1.00 78.94 188 GLN A C 1
ATOM 1454 O O . GLN A 1 188 ? -44.169 -1.721 37.188 1.00 78.94 188 GLN A O 1
ATOM 1459 N N . SER A 1 189 ? -41.978 -1.267 36.997 1.00 69.81 189 SER A N 1
ATOM 1460 C CA . SER A 1 189 ? -41.660 -1.301 38.431 1.00 69.81 189 SER A CA 1
ATOM 1461 C C . SER A 1 189 ? -41.949 -2.661 39.086 1.00 69.81 189 SER A C 1
ATOM 1463 O O . SER A 1 189 ? -42.244 -2.741 40.278 1.00 69.81 189 SER A O 1
ATOM 1465 N N . GLU A 1 190 ? -41.867 -3.743 38.311 1.00 63.47 190 GLU A N 1
ATOM 1466 C CA . GLU A 1 190 ? -42.033 -5.112 38.788 1.00 63.47 190 GLU A CA 1
ATOM 1467 C C . GLU A 1 190 ? -40.701 -5.705 39.275 1.00 63.47 190 GLU A C 1
ATOM 1469 O O . GLU A 1 190 ? -39.637 -5.362 38.753 1.00 63.47 190 GLU A O 1
ATOM 1474 N N . PRO A 1 191 ? -40.723 -6.665 40.218 1.00 57.97 191 PRO A N 1
ATOM 1475 C CA . PRO A 1 191 ? -39.519 -7.377 40.627 1.00 57.97 191 PRO A CA 1
ATOM 1476 C C . PRO A 1 191 ? -38.880 -8.163 39.470 1.00 57.97 191 PRO A C 1
ATOM 1478 O O . PRO A 1 191 ? -39.529 -8.975 38.794 1.00 57.97 191 PRO A O 1
ATOM 1481 N N . TYR A 1 192 ? -37.570 -7.993 39.293 1.00 72.25 192 TYR A N 1
ATOM 1482 C CA . TYR A 1 192 ? -36.749 -8.763 38.359 1.00 72.25 192 TYR A CA 1
ATOM 1483 C C . TYR A 1 192 ? -35.435 -9.205 39.016 1.00 72.25 192 TYR A C 1
ATOM 1485 O O . TYR A 1 192 ? -34.898 -8.537 39.895 1.00 72.25 192 TYR A O 1
ATOM 1493 N N . ALA A 1 193 ? -34.909 -10.356 38.594 1.00 68.69 193 ALA A N 1
ATOM 1494 C CA . ALA A 1 193 ? -33.567 -10.785 38.974 1.00 68.69 193 ALA A CA 1
ATOM 1495 C C . ALA A 1 193 ? -32.554 -10.103 38.048 1.00 68.69 193 ALA A C 1
ATOM 1497 O O . ALA A 1 193 ? -32.701 -10.192 36.832 1.00 68.69 193 ALA A O 1
ATOM 1498 N N . GLN A 1 194 ? -31.548 -9.430 38.599 1.00 64.25 194 GLN A N 1
ATOM 1499 C CA . GLN A 1 194 ? -30.489 -8.785 37.819 1.00 64.25 194 GLN A CA 1
ATOM 1500 C C . GLN A 1 194 ? -29.500 -9.840 37.308 1.00 64.25 194 GLN A C 1
ATOM 1502 O O . GLN A 1 194 ? -28.941 -10.596 38.100 1.00 64.25 194 GLN A O 1
ATOM 1507 N N . SER A 1 195 ? -29.262 -9.882 35.993 1.00 68.19 195 SER A N 1
ATOM 1508 C CA . SER A 1 195 ? -28.232 -10.759 35.405 1.00 68.19 195 SER A CA 1
ATOM 1509 C C . SER A 1 195 ? -26.818 -10.242 35.698 1.00 68.19 195 SER A C 1
ATOM 1511 O O . SER A 1 195 ? -25.870 -11.015 35.801 1.00 68.19 195 SER A O 1
ATOM 1513 N N . PHE A 1 196 ? -26.688 -8.923 35.852 1.00 81.19 196 PHE A N 1
ATOM 1514 C CA . PHE A 1 196 ? -25.475 -8.230 36.263 1.00 81.19 196 PHE A CA 1
ATOM 1515 C C . PHE A 1 196 ? -25.855 -6.893 36.904 1.00 81.19 196 PHE A C 1
ATOM 1517 O O . PHE A 1 196 ? -26.726 -6.199 36.378 1.00 81.19 196 PHE A O 1
ATOM 1524 N N . VAL A 1 197 ? -25.165 -6.515 37.982 1.00 84.62 197 VAL A N 1
ATOM 1525 C CA . VAL A 1 197 ? -25.221 -5.169 38.561 1.00 84.62 197 VAL A CA 1
ATOM 1526 C C . VAL A 1 197 ? -23.849 -4.760 39.090 1.00 84.62 197 VAL A C 1
ATOM 1528 O O . VAL A 1 197 ? -23.136 -5.567 39.691 1.00 84.62 197 VAL A O 1
ATOM 1531 N N . LYS A 1 198 ? -23.477 -3.494 38.898 1.00 82.94 198 LYS A N 1
ATOM 1532 C CA . LYS A 1 198 ? -22.306 -2.887 39.535 1.00 82.94 198 LYS A CA 1
ATOM 1533 C C . LYS A 1 198 ? -22.648 -1.497 40.052 1.00 82.94 198 LYS A C 1
ATOM 1535 O O . LYS A 1 198 ? -23.089 -0.653 39.282 1.00 82.94 198 LYS A O 1
ATOM 1540 N N . TYR A 1 199 ? -22.379 -1.265 41.334 1.00 83.38 199 TYR A N 1
ATOM 1541 C CA . TYR A 1 199 ? -22.550 0.030 41.993 1.00 83.38 199 TYR A CA 1
ATOM 1542 C C . TYR A 1 199 ? -21.230 0.806 42.036 1.00 83.38 199 TYR A C 1
ATOM 1544 O O . TYR A 1 199 ? -20.160 0.210 42.191 1.00 83.38 199 TYR A O 1
ATOM 1552 N N . PHE A 1 200 ? -21.304 2.128 41.902 1.00 78.88 200 PHE A N 1
ATOM 1553 C CA . PHE A 1 200 ? -20.158 3.039 41.898 1.00 78.88 200 PHE A CA 1
ATOM 1554 C C . PHE A 1 200 ? -20.589 4.450 42.318 1.00 78.88 200 PHE A C 1
ATOM 1556 O O . PHE A 1 200 ? -21.774 4.759 42.319 1.00 78.88 200 PHE A O 1
ATOM 1563 N N . THR A 1 201 ? -19.642 5.295 42.722 1.00 79.94 201 THR A N 1
ATOM 1564 C CA . THR A 1 201 ? -19.912 6.683 43.162 1.00 79.94 201 THR A CA 1
ATOM 1565 C C . THR A 1 201 ? -19.194 7.737 42.325 1.00 79.94 201 THR A C 1
ATOM 1567 O O . THR A 1 201 ? -19.429 8.927 42.498 1.00 79.94 201 THR A O 1
ATOM 1570 N N . ASN A 1 202 ? -18.285 7.289 41.462 1.00 78.31 202 ASN A N 1
ATOM 1571 C CA . ASN A 1 202 ? -17.406 8.102 40.636 1.00 78.31 202 ASN A CA 1
ATOM 1572 C C . ASN A 1 202 ? -17.316 7.426 39.261 1.00 78.31 202 ASN A C 1
ATOM 1574 O O . ASN A 1 202 ? -17.665 6.243 39.145 1.00 78.31 202 ASN A O 1
ATOM 1578 N N . ASP A 1 203 ? -16.761 8.123 38.272 1.00 76.75 203 ASP A N 1
ATOM 1579 C CA . ASP A 1 203 ? -16.425 7.566 36.962 1.00 76.75 203 ASP A CA 1
ATOM 1580 C C . ASP A 1 203 ? -15.809 6.165 37.074 1.00 76.75 203 ASP A C 1
ATOM 1582 O O . ASP A 1 203 ? -14.854 5.912 37.818 1.00 76.75 203 ASP A O 1
ATOM 1586 N N . THR A 1 204 ? -16.395 5.205 36.363 1.00 72.38 204 THR A N 1
ATOM 1587 C CA . THR A 1 204 ? -15.989 3.809 36.458 1.00 72.38 204 THR A CA 1
ATOM 1588 C C . THR A 1 204 ? -16.025 3.116 35.114 1.00 72.38 204 THR A C 1
ATOM 1590 O O . THR A 1 204 ? -16.905 3.326 34.282 1.00 72.38 204 THR A O 1
ATOM 1593 N N . PHE A 1 205 ? -15.083 2.197 34.942 1.00 72.62 205 PHE A N 1
ATOM 1594 C CA . PHE A 1 205 ? -15.124 1.240 33.856 1.00 72.62 205 PHE A CA 1
ATOM 1595 C C . PHE A 1 205 ? -15.748 -0.075 34.320 1.00 72.62 205 PHE A C 1
ATOM 1597 O O . PHE A 1 205 ? -15.443 -0.594 35.406 1.00 72.62 205 PHE A O 1
ATOM 1604 N N . VAL A 1 206 ? -16.604 -0.646 33.483 1.00 73.94 206 VAL A N 1
ATOM 1605 C CA . VAL A 1 206 ? -17.266 -1.926 33.717 1.00 73.94 206 VAL A CA 1
ATOM 1606 C C . VAL A 1 206 ? -17.033 -2.825 32.512 1.00 73.94 206 VAL A C 1
ATOM 1608 O O . VAL A 1 206 ? -17.422 -2.490 31.399 1.00 73.94 206 VAL A O 1
ATOM 1611 N N . THR A 1 207 ? -16.420 -3.986 32.737 1.00 70.62 207 THR A N 1
ATOM 1612 C CA . THR A 1 207 ? -16.478 -5.090 31.776 1.00 70.62 207 THR A CA 1
ATOM 1613 C C . THR A 1 207 ? -17.618 -6.002 32.169 1.00 70.62 207 THR A C 1
ATOM 1615 O O . THR A 1 207 ? -17.619 -6.567 33.266 1.00 70.62 207 THR A O 1
ATOM 1618 N N . LEU A 1 208 ? -18.570 -6.167 31.268 1.00 73.12 208 LEU A N 1
ATOM 1619 C CA . LEU A 1 208 ? -19.554 -7.231 31.364 1.00 73.12 208 LEU A CA 1
ATOM 1620 C C . LEU A 1 208 ? -18.871 -8.501 30.855 1.00 73.12 208 LEU A C 1
ATOM 1622 O O . LEU A 1 208 ? -18.214 -8.440 29.818 1.00 73.12 208 LEU A O 1
ATOM 1626 N N . GLY A 1 209 ? -18.964 -9.607 31.604 1.00 65.88 209 GLY A N 1
ATOM 1627 C CA . GLY A 1 209 ? -18.423 -10.915 31.201 1.00 65.88 209 GLY A CA 1
ATOM 1628 C C . GLY A 1 209 ? -19.052 -11.428 29.898 1.00 65.88 209 GLY A C 1
ATOM 1629 O O . GLY A 1 209 ? -19.825 -10.712 29.272 1.00 65.88 209 GLY A O 1
ATOM 1630 N N . ASN A 1 210 ? -18.720 -12.653 29.472 1.00 66.69 210 ASN A N 1
ATOM 1631 C CA . ASN A 1 210 ? -19.201 -13.216 28.202 1.00 66.69 210 ASN A CA 1
ATOM 1632 C C . ASN A 1 210 ? -20.734 -13.223 28.171 1.00 66.69 210 ASN A C 1
ATOM 1634 O O . ASN A 1 210 ? -21.365 -14.095 28.770 1.00 66.69 210 ASN A O 1
ATOM 1638 N N . LEU A 1 211 ? -21.322 -12.242 27.487 1.00 74.81 211 LEU A N 1
ATOM 1639 C CA . LEU A 1 211 ? -22.734 -12.272 27.161 1.00 74.81 211 LEU A CA 1
ATOM 1640 C C . LEU A 1 211 ? -22.872 -13.222 25.980 1.00 74.81 211 LEU A C 1
ATOM 1642 O O . LEU A 1 211 ? -22.230 -13.028 24.946 1.00 74.81 211 LEU A O 1
ATOM 1646 N N . SER A 1 212 ? -23.702 -14.246 26.148 1.00 79.50 212 SER A N 1
ATOM 1647 C CA . SER A 1 212 ? -24.102 -15.098 25.036 1.00 79.50 212 SER A CA 1
ATOM 1648 C C . SER A 1 212 ? -24.814 -14.261 23.980 1.00 79.50 212 SER A C 1
ATOM 1650 O O . SER A 1 212 ? -25.465 -13.263 24.318 1.00 79.50 212 SER A O 1
ATOM 1652 N N . ALA A 1 213 ? -24.749 -14.701 22.724 1.00 82.12 213 ALA A N 1
ATOM 1653 C CA . ALA A 1 213 ? -25.482 -14.069 21.634 1.00 82.12 213 ALA A CA 1
ATOM 1654 C C . ALA A 1 213 ? -26.963 -13.836 22.004 1.00 82.12 213 ALA A C 1
ATOM 1656 O O . ALA A 1 213 ? -27.639 -14.727 22.525 1.00 82.12 213 ALA A O 1
ATOM 1657 N N . GLY A 1 214 ? -27.453 -12.618 21.778 1.00 87.75 214 GLY A N 1
ATOM 1658 C CA . GLY A 1 214 ? -28.784 -12.184 22.190 1.00 87.75 214 GLY A CA 1
ATOM 1659 C C . GLY A 1 214 ? -28.913 -10.668 22.331 1.00 87.75 214 GLY A C 1
ATOM 1660 O O . GLY A 1 214 ? -27.942 -9.917 22.231 1.00 87.75 214 GLY A O 1
ATOM 1661 N N . SER A 1 215 ? -30.140 -10.210 22.570 1.00 89.88 215 SER A N 1
ATOM 1662 C CA . SER A 1 215 ? -30.441 -8.797 22.806 1.00 89.88 215 SER A CA 1
ATOM 1663 C C . SER A 1 215 ? -30.456 -8.489 24.300 1.00 89.88 215 SER A C 1
ATOM 1665 O O . SER A 1 215 ? -31.036 -9.241 25.081 1.00 89.88 215 SER A O 1
ATOM 1667 N N . TYR A 1 216 ? -29.858 -7.367 24.690 1.00 89.56 216 TYR A N 1
ATOM 1668 C CA . TYR A 1 216 ? -29.789 -6.906 26.075 1.00 89.56 216 TYR A CA 1
ATOM 1669 C C . TYR A 1 216 ? -30.044 -5.401 26.163 1.00 89.56 216 TYR A C 1
ATOM 1671 O O . TYR A 1 216 ? -29.917 -4.669 25.184 1.00 89.56 216 TYR A O 1
ATOM 1679 N N . TYR A 1 217 ? -30.364 -4.941 27.364 1.00 89.44 217 TYR A N 1
ATOM 1680 C CA . TYR A 1 217 ? -30.475 -3.541 27.736 1.00 89.44 217 TYR A CA 1
ATOM 1681 C C . TYR A 1 217 ? -29.419 -3.250 28.796 1.00 89.44 217 TYR A C 1
ATOM 1683 O O . TYR A 1 217 ? -29.415 -3.881 29.853 1.00 89.44 217 TYR A O 1
ATOM 1691 N N . VAL A 1 218 ? -28.522 -2.308 28.512 1.00 88.50 218 VAL A N 1
ATOM 1692 C CA . VAL A 1 218 ? -27.609 -1.757 29.518 1.00 88.50 218 VAL A CA 1
ATOM 1693 C C . VAL A 1 218 ? -28.302 -0.554 30.131 1.00 88.50 218 VAL A C 1
ATOM 1695 O O . VAL A 1 218 ? -28.597 0.409 29.425 1.00 88.50 218 VAL A O 1
ATOM 1698 N N . LEU A 1 219 ? -28.596 -0.641 31.421 1.00 88.56 219 LEU A N 1
ATOM 1699 C CA . LEU A 1 219 ? -29.291 0.375 32.198 1.00 88.56 219 LEU A CA 1
ATOM 1700 C C . LEU A 1 219 ? -28.284 1.053 33.127 1.00 88.56 219 LEU A C 1
ATOM 1702 O O . LEU A 1 219 ? -27.579 0.367 33.861 1.00 88.56 219 LEU A O 1
ATOM 1706 N N . MET A 1 220 ? -28.232 2.380 33.115 1.00 86.56 220 MET A N 1
ATOM 1707 C CA . MET A 1 220 ? -27.521 3.176 34.107 1.00 86.56 220 MET A CA 1
ATOM 1708 C C . MET A 1 220 ? -28.531 3.923 34.972 1.00 86.56 220 MET A C 1
ATOM 1710 O O . MET A 1 220 ? -29.434 4.575 34.450 1.00 86.56 220 MET A O 1
ATOM 1714 N N . GLN A 1 221 ? -28.373 3.837 36.287 1.00 86.38 221 GLN A N 1
ATOM 1715 C CA . GLN A 1 221 ? -29.169 4.580 37.262 1.00 86.38 221 GLN A CA 1
ATOM 1716 C C . GLN A 1 221 ? -28.234 5.479 38.074 1.00 86.38 221 GLN A C 1
ATOM 1718 O O . GLN A 1 221 ? -27.125 5.053 38.398 1.00 86.38 221 GLN A O 1
ATOM 1723 N N . SER A 1 222 ? -28.637 6.714 38.375 1.00 82.81 222 SER A N 1
ATOM 1724 C CA . SER A 1 222 ? -27.790 7.676 39.092 1.00 82.81 222 SER A CA 1
ATOM 1725 C C . SER A 1 222 ? -28.589 8.641 39.967 1.00 82.81 222 SER A C 1
ATOM 1727 O O . SER A 1 222 ? -29.677 9.081 39.590 1.00 82.81 222 SER A O 1
ATOM 1729 N N . ASP A 1 223 ? -28.010 8.998 41.116 1.00 79.50 223 ASP A N 1
ATOM 1730 C CA . ASP A 1 223 ? -28.461 10.109 41.971 1.00 79.50 223 ASP A CA 1
ATOM 1731 C C . ASP A 1 223 ? -28.014 11.480 41.413 1.00 79.50 223 ASP A C 1
ATOM 1733 O O . ASP A 1 223 ? -28.430 12.527 41.902 1.00 79.50 223 ASP A O 1
ATOM 1737 N N . ALA A 1 224 ? -27.143 11.496 40.396 1.00 78.69 224 ALA A N 1
ATOM 1738 C CA . ALA A 1 224 ? -26.732 12.707 39.693 1.00 78.69 224 ALA A CA 1
ATOM 1739 C C . ALA A 1 224 ? -27.692 13.018 38.541 1.00 78.69 224 ALA A C 1
ATOM 1741 O O . ALA A 1 224 ? -28.188 12.112 37.877 1.00 78.69 224 ALA A O 1
ATOM 1742 N N . SER A 1 225 ? -27.893 14.299 38.233 1.00 74.31 225 SER A N 1
ATOM 1743 C CA . SER A 1 225 ? -28.599 14.715 37.014 1.00 74.31 225 SER A CA 1
ATOM 1744 C C . SER A 1 225 ? -27.678 14.798 35.788 1.00 74.31 225 SER A C 1
ATOM 1746 O O . SER A 1 225 ? -28.164 14.757 34.660 1.00 74.31 225 SER A O 1
ATOM 1748 N N . ASP A 1 226 ? -26.359 14.873 35.993 1.00 73.88 226 ASP A N 1
ATOM 1749 C CA . ASP A 1 226 ? -25.305 15.020 34.982 1.00 73.88 226 ASP A CA 1
ATOM 1750 C C . ASP A 1 226 ? -24.486 13.732 34.771 1.00 73.88 226 ASP A C 1
ATOM 1752 O O . ASP A 1 226 ? -23.266 13.756 34.618 1.00 73.88 226 ASP A O 1
ATOM 1756 N N . TYR A 1 227 ? -25.164 12.585 34.741 1.00 78.12 227 TYR A N 1
ATOM 1757 C CA .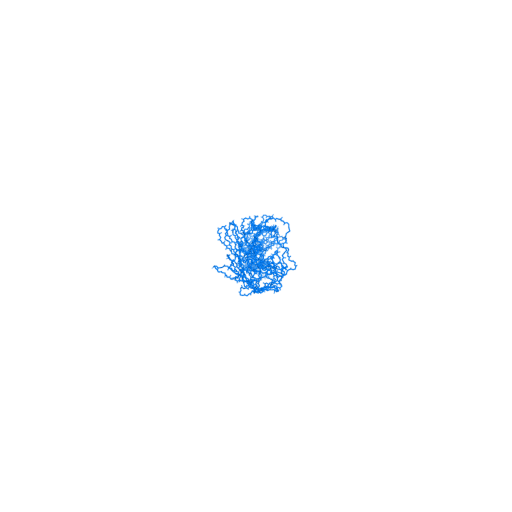 TYR A 1 227 ? -24.553 11.282 34.476 1.00 78.12 227 TYR A CA 1
ATOM 1758 C C . TYR A 1 227 ? -24.570 10.929 32.984 1.00 78.12 227 TYR A C 1
ATOM 1760 O O . TYR A 1 227 ? -25.462 11.324 32.230 1.00 78.12 227 TYR A O 1
ATOM 1768 N N . ASN A 1 228 ? -23.590 10.140 32.544 1.00 73.75 228 ASN A N 1
ATOM 1769 C CA . ASN A 1 228 ? -23.553 9.605 31.186 1.00 73.75 228 ASN A CA 1
ATOM 1770 C C . ASN A 1 228 ? -22.829 8.257 31.161 1.00 73.75 228 ASN A C 1
ATOM 1772 O O . ASN A 1 228 ? -21.989 7.985 32.015 1.00 73.75 228 ASN A O 1
ATOM 1776 N N . PHE A 1 229 ? -23.096 7.420 30.163 1.00 74.75 229 PHE A N 1
ATOM 1777 C CA . PHE A 1 229 ? -22.252 6.263 29.899 1.00 74.75 229 PHE A CA 1
ATOM 1778 C C . PHE A 1 229 ? -22.018 6.055 28.410 1.00 74.75 229 PHE A C 1
ATOM 1780 O O . PHE A 1 229 ? -22.891 6.251 27.568 1.00 74.75 229 PHE A O 1
ATOM 1787 N N . TYR A 1 230 ? -20.812 5.599 28.104 1.00 71.06 230 TYR A N 1
ATOM 1788 C CA . TYR A 1 230 ? -20.390 5.185 26.779 1.00 71.06 230 TYR A CA 1
ATOM 1789 C C . TYR A 1 230 ? -20.196 3.675 26.783 1.00 71.06 230 TYR A C 1
ATOM 1791 O O . TYR A 1 230 ? -19.680 3.108 27.748 1.00 71.06 230 TYR A O 1
ATOM 1799 N N . TYR A 1 231 ? -20.588 3.018 25.697 1.00 69.38 231 TYR A N 1
ATOM 1800 C CA . TYR A 1 231 ? -20.420 1.580 25.545 1.00 69.38 231 TYR A CA 1
ATOM 1801 C C . TYR A 1 231 ? -19.695 1.241 24.250 1.00 69.38 231 TYR A C 1
ATOM 1803 O O . TYR A 1 231 ? -19.810 1.945 23.247 1.00 69.38 231 TYR A O 1
ATOM 1811 N N . TYR A 1 232 ? -18.954 0.136 24.282 1.00 68.50 232 TYR A N 1
ATOM 1812 C CA . TYR A 1 232 ? -18.297 -0.428 23.116 1.00 68.50 232 TYR A CA 1
ATOM 1813 C C . TYR A 1 232 ? -18.418 -1.953 23.127 1.00 68.50 232 TYR A C 1
ATOM 1815 O O . TYR A 1 232 ? -18.195 -2.609 24.148 1.00 68.50 232 TYR A O 1
ATOM 1823 N N . LEU A 1 233 ? -18.770 -2.522 21.974 1.00 64.75 233 LEU A N 1
ATOM 1824 C CA . LEU A 1 233 ? -18.904 -3.965 21.774 1.00 64.75 233 LEU A CA 1
ATOM 1825 C C . LEU A 1 233 ? -17.664 -4.482 21.044 1.00 64.75 233 LEU A C 1
ATOM 1827 O O . LEU A 1 233 ? -17.479 -4.184 19.865 1.00 64.75 233 LEU A O 1
ATOM 1831 N N . ALA A 1 234 ? -16.818 -5.267 21.712 1.00 60.28 234 ALA A N 1
ATOM 1832 C CA . ALA A 1 234 ? -15.644 -5.861 21.071 1.00 60.28 234 ALA A CA 1
ATOM 1833 C C . ALA A 1 234 ? -15.252 -7.220 21.690 1.00 60.28 234 ALA A C 1
ATOM 1835 O O . ALA A 1 234 ? -15.592 -7.496 22.841 1.00 60.28 234 ALA A O 1
ATOM 1836 N N . PRO A 1 235 ? -14.540 -8.086 20.941 1.00 57.12 235 PRO A N 1
ATOM 1837 C CA . PRO A 1 235 ? -14.014 -9.343 21.469 1.00 57.12 235 PRO A CA 1
ATOM 1838 C C . PRO A 1 235 ? -13.048 -9.130 22.647 1.00 57.12 235 PRO A C 1
ATOM 1840 O O . PRO A 1 235 ? -12.276 -8.173 22.677 1.00 57.12 235 PRO A O 1
ATOM 1843 N N . ILE A 1 236 ? -13.056 -10.070 23.591 1.00 49.22 236 ILE A N 1
ATOM 1844 C CA . ILE A 1 236 ? -12.315 -10.055 24.874 1.00 49.22 236 ILE A CA 1
ATOM 1845 C C . ILE A 1 236 ? -10.813 -9.848 24.692 1.00 49.22 236 ILE A C 1
ATOM 1847 O O . ILE A 1 236 ? -10.172 -9.132 25.456 1.00 49.22 236 ILE A O 1
ATOM 1851 N N . SER A 1 237 ? -10.248 -10.474 23.664 1.00 54.62 237 SER A N 1
ATOM 1852 C CA . SER A 1 237 ? -8.818 -10.441 23.366 1.00 54.62 237 SER A CA 1
ATOM 1853 C C . SER A 1 237 ? -8.320 -9.081 22.874 1.00 54.62 237 SER A C 1
ATOM 1855 O O . SER A 1 237 ? -7.110 -8.885 22.796 1.00 54.62 237 SER A O 1
ATOM 1857 N N . ALA A 1 238 ? -9.216 -8.152 22.525 1.00 58.62 238 ALA A N 1
ATOM 1858 C CA . ALA A 1 238 ? -8.836 -6.877 21.927 1.00 58.62 238 ALA A CA 1
ATOM 1859 C C . ALA A 1 238 ? -8.484 -5.796 22.960 1.00 58.62 238 ALA A C 1
ATOM 1861 O O . ALA A 1 238 ? -7.818 -4.830 22.594 1.00 58.62 238 ALA A O 1
ATOM 1862 N N . TRP A 1 239 ? -8.907 -5.936 24.225 1.00 66.56 239 TRP A N 1
ATOM 1863 C CA . TRP A 1 239 ? -8.808 -4.868 25.225 1.00 66.56 239 TRP A CA 1
ATOM 1864 C C . TRP A 1 239 ? -7.647 -5.052 26.197 1.00 66.56 239 TRP A C 1
ATOM 1866 O O . TRP A 1 239 ? -7.525 -6.074 26.872 1.00 66.56 239 TRP A O 1
ATOM 1876 N N . LYS A 1 240 ? -6.835 -4.004 26.348 1.00 72.19 240 LYS A N 1
ATOM 1877 C CA . LYS A 1 240 ? -5.775 -3.926 27.355 1.00 72.19 240 LYS A CA 1
ATOM 1878 C C . LYS A 1 240 ? -6.078 -2.803 28.344 1.00 72.19 240 LYS A C 1
ATOM 1880 O O . LYS A 1 240 ? -6.304 -1.662 27.948 1.00 72.19 240 LYS A O 1
ATOM 1885 N N . ARG A 1 241 ? -6.067 -3.127 29.640 1.00 73.00 241 ARG A N 1
ATOM 1886 C CA . ARG A 1 241 ? -6.121 -2.133 30.721 1.00 73.00 241 ARG A CA 1
ATOM 1887 C C . ARG A 1 241 ? -4.749 -1.482 30.875 1.00 73.00 241 ARG A C 1
ATOM 1889 O O . ARG A 1 241 ? -3.751 -2.192 31.002 1.00 73.00 241 ARG A O 1
ATOM 1896 N N . VAL A 1 242 ? -4.709 -0.156 30.909 1.00 72.19 242 VAL A N 1
ATOM 1897 C CA . VAL A 1 242 ? -3.493 0.641 31.095 1.00 72.19 242 VAL A CA 1
ATOM 1898 C C . VAL A 1 242 ? -3.733 1.611 32.254 1.00 72.19 242 VAL A C 1
ATOM 1900 O O . VAL A 1 242 ? -4.726 2.330 32.271 1.00 72.19 242 VAL A O 1
ATOM 1903 N N . THR A 1 243 ? -2.878 1.563 33.278 1.00 59.84 243 THR A N 1
ATOM 1904 C CA . THR A 1 243 ? -3.062 2.313 34.544 1.00 59.84 243 THR A CA 1
ATOM 1905 C C . THR A 1 243 ? -1.953 3.323 34.832 1.00 59.84 243 THR A C 1
ATOM 1907 O O . THR A 1 243 ? -2.022 4.045 35.819 1.00 59.84 243 THR A O 1
ATOM 1910 N N . VAL A 1 244 ? -0.914 3.342 34.005 1.00 64.12 244 VAL A N 1
ATOM 1911 C CA . VAL A 1 244 ? 0.210 4.285 34.020 1.00 64.12 244 VAL A CA 1
ATOM 1912 C C . VAL A 1 244 ? 0.647 4.488 32.578 1.00 64.12 244 VAL A C 1
ATOM 1914 O O . VAL A 1 244 ? 0.365 3.610 31.756 1.00 64.12 244 VAL A O 1
ATOM 1917 N N . ASP A 1 245 ? 1.332 5.598 32.284 1.00 67.25 245 ASP A N 1
ATOM 1918 C CA . ASP A 1 245 ? 1.931 5.844 30.967 1.00 67.25 245 ASP A CA 1
ATOM 1919 C C . ASP A 1 245 ? 2.586 4.557 30.454 1.00 67.25 245 ASP A C 1
ATOM 1921 O O . ASP A 1 245 ? 3.419 3.937 31.123 1.00 67.25 245 ASP A O 1
ATOM 1925 N N . GLY A 1 246 ? 2.108 4.097 29.303 1.00 66.88 246 GLY A N 1
ATOM 1926 C CA . GLY A 1 246 ? 2.319 2.728 28.863 1.00 66.88 246 GLY A CA 1
ATOM 1927 C C . GLY A 1 246 ? 2.527 2.655 27.366 1.00 66.88 246 GLY A C 1
ATOM 1928 O O . GLY A 1 246 ? 1.849 3.334 26.594 1.00 66.88 246 GLY A O 1
ATOM 1929 N N . GLU A 1 247 ? 3.468 1.805 26.967 1.00 76.75 247 GLU A N 1
ATOM 1930 C CA . GLU A 1 247 ? 3.749 1.496 25.573 1.00 76.75 247 GLU A CA 1
ATOM 1931 C C . GLU A 1 247 ? 3.190 0.111 25.238 1.00 76.75 247 GLU A C 1
ATOM 1933 O O . GLU A 1 247 ? 3.467 -0.883 25.918 1.00 76.75 247 GLU A O 1
ATOM 1938 N N . ILE A 1 248 ? 2.363 0.044 24.199 1.00 81.69 248 ILE A N 1
ATOM 1939 C CA . ILE A 1 248 ? 1.829 -1.210 23.678 1.00 81.69 248 ILE A CA 1
ATOM 1940 C C . ILE A 1 248 ? 2.529 -1.494 22.350 1.00 81.69 248 ILE A C 1
ATOM 1942 O O . ILE A 1 248 ? 2.341 -0.726 21.402 1.00 81.69 248 ILE A O 1
ATOM 1946 N N . PRO A 1 249 ? 3.332 -2.571 22.263 1.00 83.44 249 PRO A N 1
ATOM 1947 C CA . PRO A 1 249 ? 3.938 -2.959 21.003 1.00 83.44 249 PRO A CA 1
ATOM 1948 C C . PRO A 1 249 ? 2.854 -3.473 20.051 1.00 83.44 249 PRO A C 1
ATOM 1950 O O . PRO A 1 249 ? 2.023 -4.302 20.426 1.00 83.44 249 PRO A O 1
ATOM 1953 N N . LEU A 1 250 ? 2.888 -2.992 18.814 1.00 84.00 250 LEU A N 1
ATOM 1954 C CA . LEU A 1 250 ? 2.029 -3.416 17.719 1.00 84.00 250 LEU A CA 1
ATOM 1955 C C . LEU A 1 250 ? 2.921 -3.853 16.554 1.00 84.00 250 LEU A C 1
ATOM 1957 O O . LEU A 1 250 ? 3.553 -3.030 15.897 1.00 84.00 250 LEU A O 1
ATOM 1961 N N . LEU A 1 251 ? 2.987 -5.163 16.319 1.00 87.56 251 LEU A N 1
ATOM 1962 C CA . LEU A 1 251 ? 3.712 -5.746 15.193 1.00 87.56 251 LEU A CA 1
ATOM 1963 C C . LEU A 1 251 ? 2.751 -5.937 14.019 1.00 87.56 251 LEU A C 1
ATOM 1965 O O . LEU A 1 251 ? 1.839 -6.760 14.094 1.00 87.56 251 LEU A O 1
ATOM 1969 N N . LEU A 1 252 ? 2.990 -5.219 12.927 1.00 87.00 252 LEU A N 1
ATOM 1970 C CA . LEU A 1 252 ? 2.245 -5.373 11.681 1.00 87.00 252 LEU A CA 1
ATOM 1971 C C . LEU A 1 252 ? 3.121 -6.083 10.654 1.00 87.00 252 LEU A C 1
ATOM 1973 O O . LEU A 1 252 ? 4.209 -5.611 10.330 1.00 87.00 252 LEU A O 1
ATOM 1977 N N . LYS A 1 253 ? 2.653 -7.221 10.136 1.00 88.38 253 LYS A N 1
ATOM 1978 C CA . LYS A 1 253 ? 3.357 -7.956 9.069 1.00 88.38 253 LYS A CA 1
ATOM 1979 C C . LYS A 1 253 ? 3.044 -7.412 7.673 1.00 88.38 253 LYS A C 1
ATOM 1981 O O . LYS A 1 253 ? 3.909 -7.461 6.808 1.00 88.38 253 LYS A O 1
ATOM 1986 N N . ASN A 1 254 ? 1.848 -6.851 7.505 1.00 89.19 254 ASN A N 1
ATOM 1987 C CA . ASN A 1 254 ? 1.310 -6.333 6.250 1.00 89.19 254 ASN A CA 1
ATOM 1988 C C . ASN A 1 254 ? 0.796 -4.900 6.442 1.00 89.19 254 ASN A C 1
ATOM 1990 O O . ASN A 1 254 ? 0.550 -4.465 7.574 1.00 89.19 254 ASN A O 1
ATOM 1994 N N . TYR A 1 255 ? 0.570 -4.195 5.335 1.00 87.81 255 TYR A N 1
ATOM 1995 C CA . TYR A 1 255 ? -0.231 -2.978 5.310 1.00 87.81 255 TYR A CA 1
ATOM 1996 C C . TYR A 1 255 ? -1.591 -3.268 5.936 1.00 87.81 255 TYR A C 1
ATOM 1998 O O . TYR A 1 255 ? -2.222 -4.284 5.647 1.00 87.81 255 TYR A O 1
ATOM 2006 N N . SER A 1 256 ? -1.996 -2.429 6.880 1.00 86.00 256 SER A N 1
ATOM 2007 C CA . SER A 1 256 ? -3.142 -2.721 7.730 1.00 86.00 256 SER A CA 1
ATOM 2008 C C . SER A 1 256 ? -3.972 -1.475 7.994 1.00 86.00 256 SER A C 1
ATOM 2010 O O . SER A 1 256 ? -3.437 -0.388 8.216 1.00 86.00 256 SER A O 1
ATOM 2012 N N . ASN A 1 257 ? -5.290 -1.658 8.031 1.00 86.38 257 ASN A N 1
ATOM 2013 C CA . ASN A 1 257 ? -6.212 -0.702 8.623 1.00 86.38 257 ASN A CA 1
ATOM 2014 C C . ASN A 1 257 ? -6.285 -0.987 10.128 1.00 86.38 257 ASN A C 1
ATOM 2016 O O . ASN A 1 257 ? -6.909 -1.958 10.563 1.00 86.38 257 ASN A O 1
ATOM 2020 N N . ALA A 1 258 ? -5.596 -0.166 10.912 1.00 84.25 258 ALA A N 1
ATOM 2021 C CA . ALA A 1 258 ? -5.585 -0.219 12.360 1.00 84.25 258 ALA A CA 1
ATOM 2022 C C . ALA A 1 258 ? -6.643 0.730 12.930 1.00 84.25 258 ALA A C 1
ATOM 2024 O O . ALA A 1 258 ? -6.578 1.947 12.784 1.00 84.25 258 ALA A O 1
ATOM 2025 N N . THR A 1 259 ? -7.613 0.154 13.624 1.00 83.31 259 THR A N 1
ATOM 2026 C CA . THR A 1 259 ? -8.585 0.866 14.442 1.00 83.31 259 THR A CA 1
ATOM 2027 C C . THR A 1 259 ? -8.126 0.822 15.891 1.00 83.31 259 THR A C 1
ATOM 2029 O O . THR A 1 259 ? -7.955 -0.260 16.457 1.00 83.31 259 THR A O 1
ATOM 2032 N N . ILE A 1 260 ? -7.931 1.994 16.491 1.00 80.12 260 ILE A N 1
ATOM 2033 C CA . ILE A 1 260 ? -7.578 2.133 17.902 1.00 80.12 260 ILE A CA 1
ATOM 2034 C C . ILE A 1 260 ? -8.720 2.827 18.628 1.00 80.12 260 ILE A C 1
ATOM 2036 O O . ILE A 1 260 ? -9.044 3.976 18.328 1.00 80.12 260 ILE A O 1
ATOM 2040 N N . THR A 1 261 ? -9.292 2.130 19.600 1.00 78.12 261 THR A N 1
ATOM 2041 C CA . THR A 1 261 ? -10.400 2.595 20.433 1.00 78.12 261 THR A CA 1
ATOM 2042 C C . THR A 1 261 ? -9.872 2.870 21.832 1.00 78.12 261 THR A C 1
ATOM 2044 O O . THR A 1 261 ? -9.244 1.997 22.428 1.00 78.12 261 THR A O 1
ATOM 2047 N N . VAL A 1 262 ? -10.105 4.069 22.364 1.00 77.12 262 VAL A N 1
ATOM 2048 C CA . VAL A 1 262 ? -9.659 4.468 23.706 1.00 77.12 262 VAL A CA 1
ATOM 2049 C C . VAL A 1 262 ? -10.880 4.822 24.545 1.00 77.12 262 VAL A C 1
ATOM 2051 O O . VAL A 1 262 ? -11.677 5.677 24.173 1.00 77.12 262 VAL A O 1
ATOM 2054 N N . LEU A 1 263 ? -11.017 4.165 25.693 1.00 73.81 263 LEU A N 1
ATOM 2055 C CA . LEU A 1 263 ? -12.047 4.440 26.689 1.00 73.81 263 LEU A CA 1
ATOM 2056 C C . LEU A 1 263 ? -11.360 4.964 27.946 1.00 73.81 263 LEU A C 1
ATOM 2058 O O . LEU A 1 263 ? -10.726 4.200 28.677 1.00 73.81 263 LEU A O 1
ATOM 2062 N N . SER A 1 264 ? -11.462 6.273 28.170 1.00 72.00 264 SER A N 1
ATOM 2063 C CA . SER A 1 264 ? -10.855 6.947 29.314 1.00 72.00 264 SER A CA 1
ATOM 2064 C C . SER A 1 264 ? -11.831 7.938 29.954 1.00 72.00 264 SER A C 1
ATOM 2066 O O . SER A 1 264 ? -12.459 8.693 29.213 1.00 72.00 264 SER A O 1
ATOM 2068 N N . PRO A 1 265 ? -11.928 7.978 31.296 1.00 65.62 265 PRO A N 1
ATOM 2069 C CA . PRO A 1 265 ? -12.679 9.013 32.018 1.00 65.62 265 PRO A CA 1
ATOM 2070 C C . PRO A 1 265 ? -12.040 10.409 31.904 1.00 65.62 265 PRO A C 1
ATOM 2072 O O . PRO A 1 265 ? -12.724 11.423 31.991 1.00 65.62 265 PRO A O 1
ATOM 2075 N N . SER A 1 266 ? -10.732 10.484 31.635 1.00 66.56 266 SER A N 1
ATOM 2076 C CA . SER A 1 266 ? -9.997 11.744 31.473 1.00 66.56 266 SER A CA 1
ATOM 2077 C C . SER A 1 266 ? -9.347 11.878 30.094 1.00 66.56 266 SER A C 1
ATOM 2079 O O . SER A 1 266 ? -9.116 10.889 29.386 1.00 66.56 266 SER A O 1
ATOM 2081 N N . SER A 1 267 ? -9.015 13.117 29.710 1.00 67.00 267 SER A N 1
ATOM 2082 C CA . SER A 1 267 ? -8.374 13.417 28.428 1.00 67.00 267 SER A CA 1
ATOM 2083 C C . SER A 1 267 ? -7.089 12.605 28.251 1.00 67.00 267 SER A C 1
ATOM 2085 O O . SER A 1 267 ? -6.114 12.795 28.976 1.00 67.00 267 SER A O 1
ATOM 2087 N N . THR A 1 268 ? -7.078 11.711 27.265 1.00 66.75 268 THR A N 1
ATOM 2088 C CA . THR A 1 268 ? -5.917 10.866 26.954 1.00 66.75 268 THR A CA 1
ATOM 2089 C C . THR A 1 268 ? -5.261 11.338 25.670 1.00 66.75 268 THR A C 1
ATOM 2091 O O . THR A 1 268 ? -5.960 11.633 24.695 1.00 66.75 268 THR A O 1
ATOM 2094 N N . LYS A 1 269 ? -3.923 11.398 25.668 1.00 71.44 269 LYS A N 1
ATOM 2095 C CA . LYS A 1 269 ? -3.144 11.624 24.448 1.00 71.44 269 LYS A CA 1
ATOM 2096 C C . LYS A 1 269 ? -2.672 10.300 23.868 1.00 71.44 269 LYS A C 1
ATOM 2098 O O . LYS A 1 269 ? -1.909 9.590 24.519 1.00 71.44 269 LYS A O 1
ATOM 2103 N N . LEU A 1 270 ? -3.106 9.998 22.647 1.00 72.50 270 LEU A N 1
ATOM 2104 C CA . LEU A 1 270 ? -2.639 8.847 21.874 1.00 72.50 270 LEU A CA 1
ATOM 2105 C C . LEU A 1 270 ? -1.467 9.266 20.982 1.00 72.50 270 LEU A C 1
ATOM 2107 O O . LEU A 1 270 ? -1.589 10.234 20.232 1.00 72.50 270 LEU A O 1
ATOM 2111 N N . HIS A 1 271 ? -0.372 8.510 21.041 1.00 75.12 271 HIS A N 1
ATOM 2112 C CA . HIS A 1 271 ? 0.732 8.592 20.091 1.00 75.12 271 HIS A CA 1
ATOM 2113 C C . HIS A 1 271 ? 0.954 7.226 19.455 1.00 75.12 271 HIS A C 1
ATOM 2115 O O . HIS A 1 271 ? 1.032 6.215 20.154 1.00 75.12 271 HIS A O 1
ATOM 2121 N N . ILE A 1 272 ? 1.110 7.203 18.136 1.00 73.81 272 ILE A N 1
ATOM 2122 C CA . ILE A 1 272 ? 1.523 6.009 17.403 1.00 73.81 272 ILE A CA 1
ATOM 2123 C C . ILE A 1 272 ? 2.885 6.323 16.797 1.00 73.81 272 ILE A C 1
ATOM 2125 O O . ILE A 1 272 ? 3.008 7.117 15.867 1.00 73.81 272 ILE A O 1
ATOM 2129 N N . GLY A 1 273 ? 3.924 5.741 17.381 1.00 67.56 273 GLY A N 1
ATOM 2130 C CA . GLY A 1 273 ? 5.285 5.851 16.885 1.00 67.56 273 GLY A CA 1
ATOM 2131 C C . GLY A 1 273 ? 5.649 4.617 16.079 1.00 67.56 273 GLY A C 1
ATOM 2132 O O . GLY A 1 273 ? 5.335 3.496 16.464 1.00 67.56 273 GLY A O 1
ATOM 2133 N N . SER A 1 274 ? 6.357 4.811 14.973 1.00 67.00 274 SER A N 1
ATOM 2134 C CA . SER A 1 274 ? 7.273 3.771 14.491 1.00 67.00 274 SER A CA 1
ATOM 2135 C C . SER A 1 274 ? 8.621 3.993 15.176 1.00 67.00 274 SER A C 1
ATOM 2137 O O . SER A 1 274 ? 8.936 5.129 15.543 1.00 67.00 274 SER A O 1
ATOM 2139 N N . THR A 1 275 ? 9.460 2.964 15.294 1.00 53.53 275 THR A N 1
ATOM 2140 C CA . THR A 1 275 ? 10.845 3.108 15.794 1.00 53.53 275 THR A CA 1
ATOM 2141 C C . THR A 1 275 ? 11.666 4.180 15.056 1.00 53.53 275 THR A C 1
ATOM 2143 O O . THR A 1 275 ? 12.694 4.616 15.562 1.00 53.53 275 THR A O 1
ATOM 2146 N N . THR A 1 276 ? 11.207 4.647 13.889 1.00 43.31 276 THR A N 1
ATOM 2147 C CA . THR A 1 276 ? 11.892 5.609 13.017 1.00 43.31 276 THR A CA 1
ATOM 2148 C C . THR A 1 276 ? 11.168 6.952 12.872 1.00 43.31 276 THR A C 1
ATOM 2150 O O . THR A 1 276 ? 11.519 7.750 12.009 1.00 43.31 276 THR A O 1
ATOM 2153 N N . GLY A 1 277 ? 10.104 7.243 13.626 1.00 47.78 277 GLY A N 1
ATOM 2154 C CA . GLY A 1 277 ? 9.508 8.586 13.627 1.00 47.78 277 GLY A CA 1
ATOM 2155 C C . GLY A 1 277 ? 8.154 8.672 14.314 1.00 47.78 277 GLY A C 1
ATOM 2156 O O . GLY A 1 277 ? 7.311 7.783 14.165 1.00 47.78 277 GLY A O 1
ATOM 2157 N N . ASN A 1 278 ? 7.989 9.774 15.045 1.00 40.97 278 ASN A N 1
ATOM 2158 C CA . ASN A 1 278 ? 6.795 10.140 15.790 1.00 40.97 278 ASN A CA 1
ATOM 2159 C C . ASN A 1 278 ? 5.926 11.051 14.924 1.00 40.97 278 ASN A C 1
ATOM 2161 O O . ASN A 1 278 ? 6.369 12.143 14.570 1.00 40.97 278 ASN A O 1
ATOM 2165 N N . THR A 1 279 ? 4.680 10.672 14.656 1.00 46.56 279 THR A N 1
ATOM 2166 C CA . THR A 1 279 ? 3.667 11.650 14.260 1.00 46.56 279 THR A CA 1
ATOM 2167 C C . THR A 1 279 ? 2.418 11.528 15.119 1.00 46.56 279 THR A C 1
ATOM 2169 O O . THR A 1 279 ? 1.824 10.468 15.283 1.00 46.56 279 THR A O 1
ATOM 2172 N N . SER A 1 280 ? 2.018 12.713 15.585 1.00 51.19 280 SER A N 1
ATOM 2173 C CA . SER A 1 280 ? 0.722 13.161 16.097 1.00 51.19 280 SER A CA 1
ATOM 2174 C C . SER A 1 280 ? 0.327 12.892 17.555 1.00 51.19 280 SER A C 1
ATOM 2176 O O . SER A 1 280 ? 0.497 11.815 18.118 1.00 51.19 280 SER A O 1
ATOM 2178 N N . PHE A 1 281 ? -0.215 13.976 18.119 1.00 48.69 281 PHE A N 1
ATOM 2179 C CA . PHE A 1 281 ? -0.863 14.129 19.411 1.00 48.69 281 PHE A CA 1
ATOM 2180 C C . PHE A 1 281 ? -2.366 14.202 19.135 1.00 48.69 281 PHE A C 1
ATOM 2182 O O . PHE A 1 281 ? -2.807 15.107 18.427 1.00 48.69 281 PHE A O 1
ATOM 2189 N N . LEU A 1 282 ? -3.158 13.293 19.689 1.00 52.03 282 LEU A N 1
ATOM 2190 C CA . LEU A 1 282 ? -4.619 13.364 19.611 1.00 52.03 282 LEU A CA 1
ATOM 2191 C C . LEU A 1 282 ? -5.199 13.450 21.011 1.00 52.03 282 LEU A C 1
ATOM 2193 O O . LEU A 1 282 ? -4.867 12.628 21.854 1.00 52.03 282 LEU A O 1
ATOM 2197 N N . VAL A 1 283 ? -6.050 14.446 21.245 1.00 48.88 283 VAL A N 1
ATOM 2198 C CA . VAL A 1 283 ? -6.759 14.658 22.509 1.00 48.88 283 VAL A CA 1
ATOM 2199 C C . VAL A 1 283 ? -8.207 14.215 22.296 1.00 48.88 283 VAL A C 1
ATOM 2201 O O . VAL A 1 283 ? -8.908 14.811 21.486 1.00 48.88 283 VAL A O 1
ATOM 2204 N N . ASN A 1 284 ? -8.648 13.203 23.051 1.00 52.62 284 ASN A N 1
ATOM 2205 C CA . ASN A 1 284 ? -10.067 12.910 23.309 1.00 52.62 284 ASN A CA 1
ATOM 2206 C C . ASN A 1 284 ? -10.907 12.286 22.162 1.00 52.62 284 ASN A C 1
ATOM 2208 O O . ASN A 1 284 ? -11.990 12.776 21.853 1.00 52.62 284 ASN A O 1
ATOM 2212 N N . TYR A 1 285 ? -10.456 11.177 21.562 1.00 54.59 285 TYR A N 1
ATOM 2213 C CA . TYR A 1 285 ? -11.300 10.351 20.678 1.00 54.59 285 TYR A CA 1
ATOM 2214 C C . TYR A 1 285 ? -11.615 8.990 21.302 1.00 54.59 285 TYR A C 1
ATOM 2216 O O . TYR A 1 285 ? -10.716 8.306 21.786 1.00 54.59 285 TYR A O 1
ATOM 2224 N N . THR A 1 286 ? -12.878 8.569 21.201 1.00 62.16 286 THR A N 1
ATOM 2225 C CA . THR A 1 286 ? -13.323 7.198 21.491 1.00 62.16 286 THR A CA 1
ATOM 2226 C C . THR A 1 286 ? -12.746 6.193 20.494 1.00 62.16 286 THR A C 1
ATOM 2228 O O . THR A 1 286 ? -12.488 5.057 20.875 1.00 62.16 286 THR A O 1
ATOM 2231 N N . GLN A 1 287 ? -12.498 6.590 19.237 1.00 73.06 287 GLN A N 1
ATOM 2232 C CA . GLN A 1 287 ? -12.002 5.714 18.166 1.00 73.06 287 GLN A CA 1
ATOM 2233 C C . GLN A 1 287 ? -11.202 6.487 17.102 1.00 73.06 287 GLN A C 1
ATOM 2235 O O . GLN A 1 287 ? -11.571 7.600 16.734 1.00 73.06 287 GLN A O 1
ATOM 2240 N N . SER A 1 288 ? -10.123 5.891 16.585 1.00 74.88 288 SER A N 1
ATOM 2241 C CA . SER A 1 288 ? -9.296 6.427 15.491 1.00 74.88 288 SER A CA 1
ATOM 2242 C C . SER A 1 288 ? -8.932 5.339 14.476 1.00 74.88 288 SER A C 1
ATOM 2244 O O . SER A 1 288 ? -8.752 4.181 14.853 1.00 74.88 288 SER A O 1
ATOM 2246 N N . HIS A 1 289 ? -8.819 5.712 13.199 1.00 78.94 289 HIS A N 1
ATOM 2247 C CA . HIS A 1 289 ? -8.479 4.813 12.091 1.00 78.94 289 HIS A CA 1
ATOM 2248 C C . HIS A 1 289 ? -7.155 5.222 11.450 1.00 78.94 289 HIS A C 1
ATOM 2250 O O . HIS A 1 289 ? -6.935 6.401 11.175 1.00 78.94 289 HIS A O 1
ATOM 2256 N N . TRP A 1 290 ? -6.294 4.241 11.193 1.00 79.56 290 TRP A N 1
ATOM 2257 C CA . TRP A 1 290 ? -4.942 4.443 10.693 1.00 79.56 290 TRP A CA 1
ATOM 2258 C C . TRP A 1 290 ? -4.602 3.427 9.618 1.00 79.56 290 TRP A C 1
ATOM 2260 O O . TRP A 1 290 ? -4.775 2.228 9.813 1.00 79.56 290 TRP A O 1
ATOM 2270 N N . TYR A 1 291 ? -4.026 3.894 8.516 1.00 82.31 291 TYR A N 1
ATOM 2271 C CA . TYR A 1 291 ? -3.423 3.018 7.520 1.00 82.31 291 TYR A CA 1
ATOM 2272 C C . TYR A 1 291 ? -1.929 2.912 7.788 1.00 82.31 291 TYR A C 1
ATOM 2274 O O . TYR A 1 291 ? -1.161 3.823 7.476 1.00 82.31 291 TYR A O 1
ATOM 2282 N N . LEU A 1 292 ? -1.529 1.813 8.419 1.00 83.75 292 LEU A N 1
ATOM 2283 C CA . LEU A 1 292 ? -0.164 1.591 8.876 1.00 83.75 292 LEU A CA 1
ATOM 2284 C C . LEU A 1 292 ? 0.530 0.573 7.975 1.00 83.75 292 LEU A C 1
ATOM 2286 O O . LEU A 1 292 ? -0.052 -0.441 7.591 1.00 83.75 292 LEU A O 1
ATOM 2290 N N . ASN A 1 293 ? 1.783 0.858 7.632 1.00 85.94 293 ASN A N 1
ATOM 2291 C CA . ASN A 1 293 ? 2.637 -0.078 6.912 1.00 85.94 293 ASN A CA 1
ATOM 2292 C C . ASN A 1 293 ? 3.054 -1.250 7.809 1.00 85.94 293 ASN A C 1
ATOM 2294 O O . ASN A 1 293 ? 2.798 -1.245 9.012 1.00 85.94 293 ASN A O 1
ATOM 2298 N N . ARG A 1 294 ? 3.701 -2.267 7.237 1.00 86.25 294 ARG A N 1
ATOM 2299 C CA . ARG A 1 294 ? 4.366 -3.287 8.047 1.00 86.25 294 ARG A CA 1
ATOM 2300 C C . ARG A 1 294 ? 5.448 -2.641 8.912 1.00 86.25 294 ARG A C 1
ATOM 2302 O O . ARG A 1 294 ? 6.121 -1.701 8.488 1.00 86.25 294 ARG A O 1
ATOM 2309 N N . GLY A 1 295 ? 5.647 -3.169 10.109 1.00 82.88 295 GLY A N 1
ATOM 2310 C CA . GLY A 1 295 ? 6.683 -2.697 11.012 1.00 82.88 295 GLY A CA 1
ATOM 2311 C C . GLY A 1 295 ? 6.331 -2.864 12.479 1.00 82.88 295 GLY A C 1
ATOM 2312 O O . GLY A 1 295 ? 5.267 -3.364 12.851 1.00 82.88 295 GLY A O 1
ATOM 2313 N N . ASN A 1 296 ? 7.269 -2.413 13.305 1.00 83.25 296 ASN A N 1
ATOM 2314 C CA . ASN A 1 296 ? 7.133 -2.392 14.751 1.00 83.25 296 ASN A CA 1
ATOM 2315 C C . ASN A 1 296 ? 6.669 -1.003 15.171 1.00 83.25 296 ASN A C 1
ATOM 2317 O O . ASN A 1 296 ? 7.415 -0.024 15.065 1.00 83.25 296 ASN A O 1
ATOM 2321 N N . TYR A 1 297 ? 5.438 -0.940 15.652 1.00 82.06 297 TYR A N 1
ATOM 2322 C CA . TYR A 1 297 ? 4.828 0.270 16.163 1.00 82.06 297 TYR A CA 1
ATOM 2323 C C . TYR A 1 297 ? 4.757 0.227 17.679 1.00 82.06 297 TYR A C 1
ATOM 2325 O O . TYR A 1 297 ? 4.625 -0.831 18.298 1.00 82.06 297 TYR A O 1
ATOM 2333 N N . SER A 1 298 ? 4.813 1.410 18.267 1.00 79.75 298 SER A N 1
ATOM 2334 C CA . SER A 1 298 ? 4.553 1.646 19.668 1.00 79.75 298 SER A CA 1
ATOM 2335 C C . SER A 1 298 ? 3.343 2.550 19.808 1.00 79.75 298 SER A C 1
ATOM 2337 O O . SER A 1 298 ? 3.321 3.689 19.338 1.00 79.75 298 SER A O 1
ATOM 2339 N N . VAL A 1 299 ? 2.310 2.030 20.459 1.00 80.12 299 VAL A N 1
ATOM 2340 C CA . VAL A 1 299 ? 1.142 2.819 20.834 1.00 80.12 299 VAL A CA 1
ATOM 2341 C C . VAL A 1 299 ? 1.368 3.318 22.253 1.00 80.12 299 VAL A C 1
ATOM 2343 O O . VAL A 1 299 ? 1.372 2.523 23.195 1.00 80.12 299 VAL A O 1
ATOM 2346 N N . ARG A 1 300 ? 1.610 4.622 22.403 1.00 77.50 300 ARG A N 1
ATOM 2347 C CA . ARG A 1 300 ? 1.827 5.279 23.696 1.00 77.50 300 ARG A CA 1
ATOM 2348 C C . ARG A 1 300 ? 0.600 6.071 24.102 1.00 77.50 300 ARG A C 1
ATOM 2350 O O . ARG A 1 300 ? 0.053 6.841 23.311 1.00 77.50 300 ARG A O 1
ATOM 2357 N N . LEU A 1 301 ? 0.216 5.906 25.356 1.00 75.81 301 LEU A N 1
ATOM 2358 C CA . LEU A 1 301 ? -0.857 6.655 25.990 1.00 75.81 301 LEU A CA 1
ATOM 2359 C C . LEU A 1 301 ? -0.252 7.527 27.085 1.00 75.81 301 LEU A C 1
ATOM 2361 O O . LEU A 1 301 ? 0.437 6.996 27.954 1.00 75.81 301 LEU A O 1
ATOM 2365 N N . ASN A 1 302 ? -0.520 8.833 27.030 1.00 74.81 302 ASN A N 1
ATOM 2366 C CA . ASN A 1 302 ? -0.167 9.754 28.108 1.00 74.81 302 ASN A CA 1
ATOM 2367 C C . ASN A 1 302 ? -1.443 10.203 28.815 1.00 74.81 302 ASN A C 1
ATOM 2369 O O . ASN A 1 302 ? -2.361 10.733 28.169 1.00 74.81 302 ASN A O 1
ATOM 2373 N N . PHE A 1 303 ? -1.472 10.023 30.131 1.00 71.69 303 PHE A N 1
ATOM 2374 C CA . PHE A 1 303 ? -2.645 10.298 30.956 1.00 71.69 303 PHE A CA 1
ATOM 2375 C C . PHE A 1 303 ? -2.505 11.630 31.697 1.00 71.69 303 PHE A C 1
ATOM 2377 O O . PHE A 1 303 ? -1.424 11.990 32.159 1.00 71.69 303 PHE A O 1
ATOM 2384 N N . SER A 1 304 ? -3.603 12.379 31.835 1.00 63.81 304 SER A N 1
ATOM 2385 C CA . SER A 1 304 ? -3.648 13.559 32.713 1.00 63.81 304 SER A CA 1
ATOM 2386 C C . SER A 1 304 ? -3.897 13.204 34.186 1.00 63.81 304 SER A C 1
ATOM 2388 O O . SER A 1 304 ? -3.662 14.040 35.053 1.00 63.81 304 SER A O 1
ATOM 2390 N N . ALA A 1 305 ? -4.372 11.986 34.476 1.00 61.50 305 ALA A N 1
ATOM 2391 C CA . ALA A 1 305 ? -4.678 11.488 35.819 1.00 61.50 305 ALA A CA 1
ATOM 2392 C C . ALA A 1 305 ? -4.407 9.972 35.925 1.00 61.50 305 ALA A C 1
ATOM 2394 O O . ALA A 1 305 ? -4.393 9.278 34.913 1.00 61.50 305 ALA A O 1
ATOM 2395 N N . SER A 1 306 ? -4.218 9.440 37.140 1.00 60.66 306 SER A N 1
ATOM 2396 C CA . SER A 1 306 ? -3.902 8.018 37.409 1.00 60.66 306 SER A CA 1
ATOM 2397 C C . SER A 1 306 ? -5.093 7.057 37.247 1.00 60.66 306 SER A C 1
ATOM 2399 O O . SER A 1 306 ? -5.168 6.024 37.918 1.00 60.66 306 SER A O 1
ATOM 2401 N N . GLU A 1 307 ? -6.074 7.420 36.428 1.00 65.25 307 GLU A N 1
ATOM 2402 C CA . GLU A 1 307 ? -7.307 6.659 36.264 1.00 65.25 307 GLU A CA 1
ATOM 2403 C C . GLU A 1 307 ? -7.146 5.551 35.212 1.00 65.25 307 GLU A C 1
ATOM 2405 O O . GLU A 1 307 ? -6.366 5.688 34.271 1.00 65.25 307 GLU A O 1
ATOM 2410 N N . PRO A 1 308 ? -7.839 4.409 35.367 1.00 65.56 308 PRO A N 1
ATOM 2411 C CA . PRO A 1 308 ? -7.694 3.285 34.453 1.00 65.56 308 PRO A CA 1
ATOM 2412 C C . PRO A 1 308 ? -8.288 3.604 33.074 1.00 65.56 308 PRO A C 1
ATOM 2414 O O . PRO A 1 308 ? -9.502 3.747 32.938 1.00 65.56 308 PRO A O 1
ATOM 2417 N N . THR A 1 309 ? -7.444 3.608 32.044 1.00 72.75 309 THR A N 1
ATOM 2418 C CA . THR A 1 309 ? -7.849 3.710 30.636 1.00 72.75 309 THR A CA 1
ATOM 2419 C C . THR A 1 309 ? -7.805 2.336 29.978 1.00 72.75 309 THR A C 1
ATOM 2421 O O . THR A 1 309 ? -6.931 1.509 30.256 1.00 72.75 309 THR A O 1
ATOM 2424 N N . TYR A 1 310 ? -8.745 2.084 29.075 1.00 74.12 310 TYR A N 1
ATOM 2425 C CA . TYR A 1 310 ? -8.802 0.852 28.298 1.00 74.12 310 TYR A CA 1
ATOM 2426 C C . TYR A 1 310 ? -8.589 1.163 26.831 1.00 74.12 310 TYR A C 1
ATOM 2428 O O . TYR A 1 310 ? -9.142 2.124 26.299 1.00 74.12 310 TYR A O 1
ATOM 2436 N N . ILE A 1 311 ? -7.783 0.335 26.181 1.00 77.81 311 ILE A N 1
ATOM 2437 C CA . ILE A 1 311 ? -7.474 0.478 24.766 1.00 77.81 311 ILE A CA 1
ATOM 2438 C C . ILE A 1 311 ? -7.768 -0.819 24.030 1.00 77.81 311 ILE A C 1
ATOM 2440 O O . ILE A 1 311 ? -7.347 -1.895 24.455 1.00 77.81 311 ILE A O 1
ATOM 2444 N N . GLY A 1 312 ? -8.510 -0.685 22.937 1.00 77.94 312 GLY A N 1
ATOM 2445 C CA . GLY A 1 312 ? -8.760 -1.719 21.951 1.00 77.94 312 GLY A CA 1
ATOM 2446 C C . GLY A 1 312 ? -7.929 -1.441 20.708 1.00 77.94 312 GLY A C 1
ATOM 2447 O O . GLY A 1 312 ? -7.988 -0.332 20.182 1.00 77.94 312 GLY A O 1
ATOM 2448 N N . ILE A 1 313 ? -7.160 -2.419 20.230 1.00 80.19 313 ILE A N 1
ATOM 2449 C CA . ILE A 1 313 ? -6.443 -2.312 18.951 1.00 80.19 313 ILE A CA 1
ATOM 2450 C C . ILE A 1 313 ? -6.928 -3.437 18.046 1.00 80.19 313 ILE A C 1
ATOM 2452 O O . ILE A 1 313 ? -6.738 -4.611 18.353 1.00 80.19 313 ILE A O 1
ATOM 2456 N N . ASN A 1 314 ? -7.537 -3.073 16.922 1.00 82.69 314 ASN A N 1
ATOM 2457 C CA . ASN A 1 314 ? -7.904 -4.004 15.866 1.00 82.69 314 ASN A CA 1
ATOM 2458 C C . ASN A 1 314 ? -7.167 -3.618 14.586 1.00 82.69 314 ASN A C 1
ATOM 2460 O O . ASN A 1 314 ? -7.415 -2.545 14.047 1.00 82.69 314 ASN A O 1
ATOM 2464 N N . ALA A 1 315 ? -6.273 -4.473 14.100 1.00 84.88 315 ALA A N 1
ATOM 2465 C CA . ALA A 1 315 ? -5.555 -4.253 12.851 1.00 84.88 315 ALA A CA 1
ATOM 2466 C C . ALA A 1 315 ? -5.920 -5.348 11.852 1.00 84.88 315 ALA A C 1
ATOM 2468 O O . ALA A 1 315 ? -5.632 -6.522 12.077 1.00 84.88 315 ALA A O 1
ATOM 2469 N N . VAL A 1 316 ? -6.549 -4.946 10.751 1.00 85.31 316 VAL A N 1
ATOM 2470 C CA . VAL A 1 316 ? -6.915 -5.846 9.655 1.00 85.31 316 VAL A CA 1
ATOM 2471 C C . VAL A 1 316 ? -5.951 -5.607 8.506 1.00 85.31 316 VAL A C 1
ATOM 2473 O O . VAL A 1 316 ? -5.770 -4.463 8.089 1.00 85.31 316 VAL A O 1
ATOM 2476 N N . SER A 1 317 ? -5.318 -6.671 8.012 1.00 86.25 317 SER A N 1
ATOM 2477 C CA . SER A 1 317 ? -4.467 -6.583 6.826 1.00 86.25 317 SER A CA 1
ATOM 2478 C C . SER A 1 317 ? -5.299 -6.228 5.599 1.00 86.25 317 SER A C 1
ATOM 2480 O O . SER A 1 317 ? -6.377 -6.778 5.391 1.00 86.25 317 SER A O 1
ATOM 2482 N N . ILE A 1 318 ? -4.782 -5.303 4.802 1.00 85.25 318 ILE A N 1
ATOM 2483 C CA . ILE A 1 318 ? -5.388 -4.809 3.566 1.00 85.25 318 ILE A CA 1
ATOM 2484 C C . ILE A 1 318 ? -4.309 -4.763 2.482 1.00 85.25 318 ILE A C 1
ATOM 2486 O O . ILE A 1 318 ? -3.116 -4.737 2.790 1.00 85.25 318 ILE A O 1
ATOM 2490 N N . LEU A 1 319 ? -4.714 -4.717 1.217 1.00 86.69 319 LEU A N 1
ATOM 2491 C CA . LEU A 1 319 ? -3.768 -4.631 0.105 1.00 86.69 319 LEU A CA 1
ATOM 2492 C C . LEU A 1 319 ? -3.485 -3.170 -0.265 1.00 86.69 319 LEU A C 1
ATOM 2494 O O . LEU A 1 319 ? -4.360 -2.298 -0.200 1.00 86.69 319 LEU A O 1
ATOM 2498 N N . ALA A 1 320 ? -2.243 -2.890 -0.653 1.00 86.19 320 ALA A N 1
ATOM 2499 C CA . ALA A 1 320 ? -1.827 -1.591 -1.151 1.00 86.19 320 ALA A CA 1
ATOM 2500 C C . ALA A 1 320 ? -2.538 -1.294 -2.479 1.00 86.19 320 ALA A C 1
ATOM 2502 O O . ALA A 1 320 ? -2.481 -2.076 -3.423 1.00 86.19 320 ALA A O 1
ATOM 2503 N N . ASN A 1 321 ? -3.221 -0.151 -2.540 1.00 83.69 321 ASN A N 1
ATOM 2504 C CA . ASN A 1 321 ? -4.004 0.232 -3.707 1.00 83.69 321 ASN A CA 1
ATOM 2505 C C . ASN A 1 321 ? -3.181 1.096 -4.691 1.00 83.69 321 ASN A C 1
ATOM 2507 O O . ASN A 1 321 ? -2.884 2.244 -4.337 1.00 83.69 321 ASN A O 1
ATOM 2511 N N . PRO A 1 322 ? -2.861 0.611 -5.913 1.00 85.06 322 PRO A N 1
ATOM 2512 C CA . PRO A 1 322 ? -2.185 1.403 -6.943 1.00 85.06 322 PRO A CA 1
ATOM 2513 C C . PRO A 1 322 ? -2.927 2.655 -7.424 1.00 85.06 322 PRO A C 1
ATOM 2515 O O . PRO A 1 322 ? -2.283 3.625 -7.812 1.00 85.06 322 PRO A O 1
ATOM 2518 N N . PHE A 1 323 ? -4.258 2.703 -7.351 1.00 81.38 323 PHE A N 1
ATOM 2519 C CA . PHE A 1 323 ? -5.028 3.862 -7.820 1.00 81.38 323 PHE A CA 1
ATOM 2520 C C . PHE A 1 323 ? -4.966 5.039 -6.846 1.00 81.38 323 PHE A C 1
ATOM 2522 O O . PHE A 1 323 ? -4.987 6.195 -7.265 1.00 81.38 323 PHE A O 1
ATOM 2529 N N . TYR A 1 324 ? -4.844 4.763 -5.545 1.00 74.75 324 TYR A N 1
ATOM 2530 C CA . TYR A 1 324 ? -4.825 5.807 -4.521 1.00 74.75 324 TYR A CA 1
ATOM 2531 C C . TYR A 1 324 ? -3.631 6.760 -4.689 1.00 74.75 324 TYR A C 1
ATOM 2533 O O . TYR A 1 324 ? -3.794 7.973 -4.619 1.00 74.75 324 TYR A O 1
ATOM 2541 N N . GLY A 1 325 ? -2.426 6.229 -4.927 1.00 63.91 325 GLY A N 1
ATOM 2542 C CA . GLY A 1 325 ? -1.213 7.051 -5.045 1.00 63.91 325 GLY A CA 1
ATOM 2543 C C . GLY A 1 325 ? -1.156 7.890 -6.324 1.00 63.91 325 GLY A C 1
ATOM 2544 O O . GLY A 1 325 ? -0.575 8.971 -6.323 1.00 63.91 325 GLY A O 1
ATOM 2545 N N . ILE A 1 326 ? -1.782 7.403 -7.395 1.00 68.19 326 ILE A N 1
ATOM 2546 C CA . ILE A 1 326 ? -1.699 7.998 -8.733 1.00 68.19 326 ILE A CA 1
ATOM 2547 C C . ILE A 1 326 ? -2.819 9.016 -8.962 1.00 68.19 326 ILE A C 1
ATOM 2549 O O . ILE A 1 326 ? -2.574 10.087 -9.510 1.00 68.19 326 ILE A O 1
ATOM 2553 N N . TYR A 1 327 ? -4.032 8.712 -8.495 1.00 68.81 327 TYR A N 1
ATOM 2554 C CA . TYR A 1 327 ? -5.228 9.515 -8.763 1.00 68.81 327 TYR A CA 1
ATOM 2555 C C . TYR A 1 327 ? -5.870 10.116 -7.506 1.00 68.81 327 TYR A C 1
ATOM 2557 O O . TYR A 1 327 ? -6.754 10.960 -7.624 1.00 68.81 327 TYR A O 1
ATOM 2565 N N . GLY A 1 328 ? -5.443 9.722 -6.298 1.00 52.38 328 GLY A N 1
ATOM 2566 C CA . GLY A 1 328 ? -5.933 10.297 -5.033 1.00 52.38 328 GLY A CA 1
ATOM 2567 C C . GLY A 1 328 ? -5.573 11.769 -4.844 1.00 52.38 328 GLY A C 1
ATOM 2568 O O . GLY A 1 328 ? -6.124 12.435 -3.972 1.00 52.38 328 GLY A O 1
ATOM 2569 N N . ASN A 1 329 ? -4.682 12.290 -5.688 1.00 46.97 329 ASN A N 1
ATOM 2570 C CA . ASN A 1 329 ? -4.460 13.713 -5.872 1.00 46.97 329 ASN A CA 1
ATOM 2571 C C . ASN A 1 329 ? -5.046 14.075 -7.247 1.00 46.97 329 ASN A C 1
ATOM 2573 O O . ASN A 1 329 ? -4.363 13.934 -8.258 1.00 46.97 329 ASN A O 1
ATOM 2577 N N . GLU A 1 330 ? -6.317 14.495 -7.286 1.00 44.91 330 GLU A N 1
ATOM 2578 C CA . GLU A 1 330 ? -7.179 14.719 -8.474 1.00 44.91 330 GLU A CA 1
ATOM 2579 C C . GLU A 1 330 ? -6.647 15.736 -9.521 1.00 44.91 330 GLU A C 1
ATOM 2581 O O . GLU A 1 330 ? -7.377 16.202 -10.389 1.00 44.91 330 GLU A O 1
ATOM 2586 N N . THR A 1 331 ? -5.372 16.120 -9.453 1.00 47.41 331 THR A N 1
ATOM 2587 C CA . THR A 1 331 ? -4.747 17.181 -10.252 1.00 47.41 331 THR A CA 1
ATOM 2588 C C . THR A 1 331 ? -3.891 16.676 -11.414 1.00 47.41 331 THR A C 1
ATOM 2590 O O . THR A 1 331 ? -3.498 17.478 -12.262 1.00 47.41 331 THR A O 1
ATOM 2593 N N . ARG A 1 332 ? -3.590 15.372 -11.499 1.00 57.03 332 ARG A N 1
ATOM 2594 C CA . ARG A 1 332 ? -2.766 14.828 -12.591 1.00 57.03 332 ARG A CA 1
ATOM 2595 C C . ARG A 1 332 ? -3.637 14.302 -13.732 1.00 57.03 332 ARG A C 1
ATOM 2597 O O . ARG A 1 332 ? -4.037 13.145 -13.748 1.00 57.03 332 ARG A O 1
ATOM 2604 N N . HIS A 1 333 ? -3.868 15.150 -14.734 1.00 77.25 333 HIS A N 1
ATOM 2605 C CA . HIS A 1 333 ? -4.400 14.759 -16.052 1.00 77.25 333 HIS A CA 1
ATOM 2606 C C . HIS A 1 333 ? -3.336 14.074 -16.936 1.00 77.25 333 HIS A C 1
ATOM 2608 O O . HIS A 1 333 ? -3.331 14.235 -18.154 1.00 77.25 333 HIS A O 1
ATOM 2614 N N . SER A 1 334 ? -2.379 13.378 -16.324 1.00 88.00 334 SER A N 1
ATOM 2615 C CA . SER A 1 334 ? -1.242 12.763 -16.997 1.00 88.00 334 SER A CA 1
ATOM 2616 C C . SER A 1 334 ? -0.755 11.543 -16.231 1.00 88.00 334 SER A C 1
ATOM 2618 O O . SER A 1 334 ? -0.804 11.514 -15.000 1.00 88.00 334 SER A O 1
ATOM 2620 N N . LEU A 1 335 ? -0.279 10.534 -16.960 1.00 90.38 335 LEU A N 1
ATOM 2621 C CA . LEU A 1 335 ? 0.167 9.258 -16.398 1.00 90.38 335 LEU A CA 1
ATOM 2622 C C . LEU A 1 335 ? 1.416 8.743 -17.116 1.00 90.38 335 LEU A C 1
ATOM 2624 O O . LEU A 1 335 ? 1.556 8.979 -18.317 1.00 90.38 335 LEU A O 1
ATOM 2628 N N . PRO A 1 336 ? 2.307 8.017 -16.430 1.00 93.62 336 PRO A N 1
ATOM 2629 C CA . PRO A 1 336 ? 3.197 7.079 -17.096 1.00 93.62 336 PRO A CA 1
ATOM 2630 C C . PRO A 1 336 ? 2.354 5.933 -17.662 1.00 93.62 336 PRO A C 1
ATOM 2632 O O . PRO A 1 336 ? 1.612 5.284 -16.920 1.00 93.62 336 PRO A O 1
ATOM 2635 N N . VAL A 1 337 ? 2.442 5.688 -18.969 1.00 95.69 337 VAL A N 1
ATOM 2636 C CA . VAL A 1 337 ? 1.565 4.729 -19.663 1.00 95.69 337 VAL A CA 1
ATOM 2637 C C . VAL A 1 337 ? 2.383 3.605 -20.281 1.00 95.69 337 VAL A C 1
ATOM 2639 O O . VAL A 1 337 ? 3.371 3.850 -20.973 1.00 95.69 337 VAL A O 1
ATOM 2642 N N . GLY A 1 338 ? 1.956 2.363 -20.067 1.00 96.56 338 GLY A N 1
ATOM 2643 C CA . GLY A 1 338 ? 2.664 1.191 -20.563 1.00 96.56 338 GLY A CA 1
ATOM 2644 C C . GLY A 1 338 ? 2.143 -0.105 -19.961 1.00 96.56 338 GLY A C 1
ATOM 2645 O O . GLY A 1 338 ? 0.953 -0.393 -20.060 1.00 96.56 338 GLY A O 1
ATOM 2646 N N . ILE A 1 339 ? 3.044 -0.893 -19.380 1.00 96.69 339 ILE A N 1
ATOM 2647 C CA . ILE A 1 339 ? 2.736 -2.170 -18.735 1.00 96.69 339 ILE A CA 1
ATOM 2648 C C . ILE A 1 339 ? 3.348 -2.204 -17.333 1.00 96.69 339 ILE A C 1
ATOM 2650 O O . ILE A 1 339 ? 4.540 -1.963 -17.183 1.00 96.69 339 ILE A O 1
ATOM 2654 N N . ALA A 1 340 ? 2.553 -2.510 -16.312 1.00 95.31 340 ALA A N 1
ATOM 2655 C CA . ALA A 1 340 ? 3.008 -2.575 -14.922 1.00 95.31 340 ALA A CA 1
ATOM 2656 C C . ALA A 1 340 ? 2.447 -3.783 -14.179 1.00 95.31 340 ALA A C 1
ATOM 2658 O O . ALA A 1 340 ? 1.395 -4.305 -14.538 1.00 95.31 340 ALA A O 1
ATOM 2659 N N . SER A 1 341 ? 3.119 -4.195 -13.110 1.00 94.50 341 SER A N 1
ATOM 2660 C CA . SER A 1 341 ? 2.705 -5.269 -12.209 1.00 94.50 341 SER A CA 1
ATOM 2661 C C . SER A 1 341 ? 2.795 -4.783 -10.763 1.00 94.50 341 SER A C 1
ATOM 2663 O O . SER A 1 341 ? 3.869 -4.431 -10.279 1.00 94.50 341 SER A O 1
ATOM 2665 N N . TYR A 1 342 ? 1.653 -4.798 -10.069 1.00 92.69 342 TYR A N 1
ATOM 2666 C CA . TYR A 1 342 ? 1.513 -4.400 -8.658 1.00 92.69 342 TYR A CA 1
ATOM 2667 C C . TYR A 1 342 ? 1.340 -5.597 -7.709 1.00 92.69 342 TYR A C 1
ATOM 2669 O O . TYR A 1 342 ? 1.045 -5.422 -6.528 1.00 92.69 342 TYR A O 1
ATOM 2677 N N . GLY A 1 343 ? 1.443 -6.828 -8.226 1.00 91.94 343 GLY A N 1
ATOM 2678 C CA . GLY A 1 343 ? 1.169 -8.043 -7.453 1.00 91.94 343 GLY A CA 1
ATOM 2679 C C . GLY A 1 343 ? -0.321 -8.297 -7.178 1.00 91.94 343 GLY A C 1
ATOM 2680 O O . GLY A 1 343 ? -0.666 -9.031 -6.259 1.00 91.94 343 GLY A O 1
ATOM 2681 N N . LEU A 1 344 ? -1.220 -7.692 -7.958 1.00 87.19 344 LEU A N 1
ATOM 2682 C CA . LEU A 1 344 ? -2.680 -7.838 -7.859 1.00 87.19 344 LEU A CA 1
ATOM 2683 C C . LEU A 1 344 ? -3.224 -8.437 -9.155 1.00 87.19 344 LEU A C 1
ATOM 2685 O O . LEU A 1 344 ? -2.955 -7.870 -10.209 1.00 87.19 344 LEU A O 1
ATOM 2689 N N . SER A 1 345 ? -3.997 -9.525 -9.132 1.00 74.62 345 SER A N 1
ATOM 2690 C CA . SER A 1 345 ? -4.525 -10.144 -10.360 1.00 74.62 345 SER A CA 1
ATOM 2691 C C . SER A 1 345 ? -6.010 -9.879 -10.631 1.00 74.62 345 SER A C 1
ATOM 2693 O O . SER A 1 345 ? -6.821 -9.837 -9.715 1.00 74.62 345 SER A O 1
ATOM 2695 N N . GLY A 1 346 ? -6.329 -9.686 -11.923 1.00 57.44 346 GLY A N 1
ATOM 2696 C CA . GLY A 1 346 ? -7.594 -9.918 -12.650 1.00 57.44 346 GLY A CA 1
ATOM 2697 C C . GLY A 1 346 ? -8.908 -9.269 -12.197 1.00 57.44 346 GLY A C 1
ATOM 2698 O O . GLY A 1 346 ? -9.736 -8.928 -13.036 1.00 57.44 346 GLY A O 1
ATOM 2699 N N . ASN A 1 347 ? -9.145 -9.103 -10.902 1.00 55.59 347 ASN A N 1
ATOM 2700 C CA . ASN A 1 347 ? -10.375 -8.547 -10.375 1.00 55.59 347 ASN A CA 1
ATOM 2701 C C . ASN A 1 347 ? -10.095 -7.913 -9.011 1.00 55.59 347 ASN A C 1
ATOM 2703 O O . ASN A 1 347 ? -9.830 -8.604 -8.030 1.00 55.59 347 ASN A O 1
ATOM 2707 N N . LEU A 1 348 ? -10.214 -6.588 -8.948 1.00 58.75 348 LEU A N 1
ATOM 2708 C CA . LEU A 1 348 ? -10.022 -5.770 -7.745 1.00 58.75 348 LEU A CA 1
ATOM 2709 C C . LEU A 1 348 ? -11.014 -6.102 -6.601 1.00 58.75 348 LEU A C 1
ATOM 2711 O O . LEU A 1 348 ? -10.959 -5.485 -5.542 1.00 58.75 348 LEU A O 1
ATOM 2715 N N . LEU A 1 349 ? -11.932 -7.054 -6.823 1.00 47.81 349 LEU A N 1
ATOM 2716 C CA . LEU A 1 349 ? -12.975 -7.518 -5.905 1.00 47.81 349 LEU A CA 1
ATOM 2717 C C . LEU A 1 349 ? -12.623 -8.778 -5.091 1.00 47.81 349 LEU A C 1
ATOM 2719 O O . LEU A 1 349 ? -13.455 -9.184 -4.284 1.00 47.81 349 LEU A O 1
ATOM 2723 N N . SER A 1 350 ? -11.477 -9.439 -5.303 1.00 50.69 350 SER A N 1
ATOM 2724 C CA . SER A 1 350 ? -11.150 -10.679 -4.577 1.00 50.69 350 SER A CA 1
ATOM 2725 C C . SER A 1 350 ? -9.727 -10.653 -4.004 1.00 50.69 350 SER A C 1
ATOM 2727 O O . SER A 1 350 ? -8.766 -10.661 -4.774 1.00 50.69 350 SER A O 1
ATOM 2729 N N . PRO A 1 351 ? -9.548 -10.649 -2.669 1.00 49.19 351 PRO A N 1
ATOM 2730 C CA . PRO A 1 351 ? -8.219 -10.693 -2.047 1.00 49.19 351 PRO A CA 1
ATOM 2731 C C . PRO A 1 351 ? -7.439 -11.990 -2.313 1.00 49.19 351 PRO A C 1
ATOM 2733 O O . PRO A 1 351 ? -6.224 -12.003 -2.122 1.00 49.19 351 PRO A O 1
ATOM 2736 N N . ASP A 1 352 ? -8.092 -13.054 -2.796 1.00 55.09 352 ASP A N 1
ATOM 2737 C CA . ASP A 1 352 ? -7.455 -14.335 -3.153 1.00 55.09 352 ASP A CA 1
ATOM 2738 C C . ASP A 1 352 ? -6.557 -14.231 -4.403 1.00 55.09 352 ASP A C 1
ATOM 2740 O O . ASP A 1 352 ? -5.870 -15.183 -4.771 1.00 55.09 352 ASP A O 1
ATOM 2744 N N . LEU A 1 353 ? -6.560 -13.074 -5.070 1.00 70.44 353 LEU A N 1
ATOM 2745 C CA . LEU A 1 353 ? -5.885 -12.820 -6.339 1.00 70.44 353 LEU A CA 1
ATOM 2746 C C . LEU A 1 353 ? -4.591 -11.991 -6.193 1.00 70.44 353 LEU A C 1
ATOM 2748 O O . LEU A 1 353 ? -4.027 -11.554 -7.197 1.00 70.44 353 LEU A O 1
ATOM 2752 N N . ALA A 1 354 ? -4.085 -11.774 -4.979 1.00 86.88 354 ALA A N 1
ATOM 2753 C CA . ALA A 1 354 ? -2.778 -11.152 -4.757 1.00 86.88 354 ALA A CA 1
ATOM 2754 C C . ALA A 1 354 ? -1.623 -12.159 -4.896 1.00 86.88 354 ALA A C 1
ATOM 2756 O O . ALA A 1 354 ? -1.736 -13.326 -4.522 1.00 86.88 354 ALA A O 1
ATOM 2757 N N . TYR A 1 355 ? -0.474 -11.702 -5.386 1.00 91.19 355 TYR A N 1
ATOM 2758 C CA . TYR A 1 355 ? 0.748 -12.494 -5.471 1.00 91.19 355 TYR A CA 1
ATOM 2759 C C . TYR A 1 355 ? 1.975 -11.665 -5.097 1.00 91.19 355 TYR A C 1
ATOM 2761 O O . TYR A 1 355 ? 1.987 -10.439 -5.191 1.00 91.19 355 TYR A O 1
ATOM 2769 N N . GLU A 1 356 ? 3.026 -12.366 -4.684 1.00 94.25 356 GLU A N 1
ATOM 2770 C CA . GLU A 1 356 ? 4.347 -11.793 -4.452 1.00 94.25 356 GLU A CA 1
ATOM 2771 C C . GLU A 1 356 ? 5.337 -12.417 -5.434 1.00 94.25 356 GLU A C 1
ATOM 2773 O O . GLU A 1 356 ? 5.366 -13.637 -5.606 1.00 94.25 356 GLU A O 1
ATOM 2778 N N . VAL A 1 357 ? 6.153 -11.577 -6.067 1.00 96.69 357 VAL A N 1
ATOM 2779 C CA . VAL A 1 357 ? 7.313 -12.012 -6.846 1.00 96.69 357 VAL A CA 1
ATOM 2780 C C . VAL A 1 357 ? 8.567 -11.497 -6.163 1.00 96.69 357 VAL A C 1
ATOM 2782 O O . VAL A 1 357 ? 8.700 -10.303 -5.896 1.00 96.69 357 VAL A O 1
ATOM 2785 N N . ARG A 1 358 ? 9.499 -12.419 -5.921 1.00 97.00 358 ARG A N 1
ATOM 2786 C CA . ARG A 1 358 ? 10.886 -12.142 -5.557 1.00 97.00 358 ARG A CA 1
ATOM 2787 C C . ARG A 1 358 ? 11.769 -12.737 -6.639 1.00 97.00 358 ARG A C 1
ATOM 2789 O O . ARG A 1 358 ? 11.712 -13.943 -6.863 1.00 97.00 358 ARG A O 1
ATOM 2796 N N . THR A 1 359 ? 12.510 -11.888 -7.335 1.00 97.50 359 THR A N 1
ATOM 2797 C CA . THR A 1 359 ? 13.282 -12.257 -8.526 1.00 97.50 359 THR A CA 1
ATOM 2798 C C . THR A 1 359 ? 14.655 -11.604 -8.506 1.00 97.50 359 THR A C 1
ATOM 2800 O O . THR A 1 359 ? 14.844 -10.538 -7.911 1.00 97.50 359 THR A O 1
ATOM 2803 N N . ASP A 1 360 ? 15.595 -12.236 -9.199 1.00 96.50 360 ASP A N 1
ATOM 2804 C CA . ASP A 1 360 ? 16.926 -11.687 -9.434 1.00 96.50 360 ASP A CA 1
ATOM 2805 C C . ASP A 1 360 ? 17.008 -10.939 -10.763 1.00 96.50 360 ASP A C 1
ATOM 2807 O O . ASP A 1 360 ? 17.982 -10.242 -11.011 1.00 96.50 360 ASP A O 1
ATOM 2811 N N . GLU A 1 361 ? 15.999 -11.030 -11.625 1.00 97.94 361 GLU A N 1
ATOM 2812 C CA . GLU A 1 361 ? 16.007 -10.327 -12.903 1.00 97.94 361 GLU A CA 1
ATOM 2813 C C . GLU A 1 361 ? 14.606 -9.894 -13.326 1.00 97.94 361 GLU A C 1
ATOM 2815 O O . GLU A 1 361 ? 13.626 -10.632 -13.175 1.00 97.94 361 GLU A O 1
ATOM 2820 N N . VAL A 1 362 ? 14.539 -8.681 -13.873 1.00 98.44 362 VAL A N 1
ATOM 2821 C CA . VAL A 1 362 ? 13.371 -8.130 -14.561 1.00 98.44 362 VAL A CA 1
ATOM 2822 C C . VAL A 1 362 ? 13.813 -7.614 -15.925 1.00 98.44 362 VAL A C 1
ATOM 2824 O O . VAL A 1 362 ? 14.858 -6.972 -16.060 1.00 98.44 362 VAL A O 1
ATOM 2827 N N . VAL A 1 363 ? 13.006 -7.908 -16.942 1.00 98.50 363 VAL A N 1
ATOM 2828 C CA . VAL A 1 363 ? 13.256 -7.530 -18.332 1.00 98.50 363 VAL A CA 1
ATOM 2829 C C . VAL A 1 363 ? 12.040 -6.816 -18.899 1.00 98.50 363 VAL A C 1
ATOM 2831 O O . VAL A 1 363 ? 10.941 -7.371 -18.956 1.00 98.50 363 VAL A O 1
ATOM 2834 N N . GLY A 1 364 ? 12.267 -5.596 -19.374 1.00 98.50 364 GLY A N 1
ATOM 2835 C CA . GLY A 1 364 ? 11.322 -4.851 -20.191 1.00 98.50 364 GLY A CA 1
ATOM 2836 C C . GLY A 1 364 ? 11.647 -5.036 -21.668 1.00 98.50 364 GLY A C 1
ATOM 2837 O O . GLY A 1 364 ? 12.801 -4.910 -22.068 1.00 98.50 364 GLY A O 1
ATOM 2838 N N . ILE A 1 365 ? 10.649 -5.335 -22.495 1.00 98.31 365 ILE A N 1
ATOM 2839 C CA . ILE A 1 365 ? 10.806 -5.509 -23.942 1.00 98.31 365 ILE A CA 1
ATOM 2840 C C . ILE A 1 365 ? 9.912 -4.499 -24.644 1.00 98.31 365 ILE A C 1
ATOM 2842 O O . ILE A 1 365 ? 8.720 -4.438 -24.363 1.00 98.31 365 ILE A O 1
ATOM 2846 N N . ALA A 1 366 ? 10.465 -3.748 -25.591 1.00 98.50 366 ALA A N 1
ATOM 2847 C CA . ALA A 1 366 ? 9.711 -2.800 -26.396 1.00 98.50 366 ALA A CA 1
ATOM 2848 C C . ALA A 1 366 ? 9.972 -3.003 -27.887 1.00 98.50 366 ALA A C 1
ATOM 2850 O O . ALA A 1 366 ? 11.110 -3.196 -28.313 1.00 98.50 366 ALA A O 1
ATOM 2851 N N . ASN A 1 367 ? 8.910 -2.914 -28.682 1.00 98.19 367 ASN A N 1
ATOM 2852 C CA . ASN A 1 367 ? 8.958 -2.788 -30.133 1.00 98.19 367 ASN A CA 1
ATOM 2853 C C . ASN A 1 367 ? 8.223 -1.508 -30.534 1.00 98.19 367 ASN A C 1
ATOM 2855 O O . ASN A 1 367 ? 6.995 -1.468 -30.527 1.00 98.19 367 ASN A O 1
ATOM 2859 N N . ILE A 1 368 ? 8.984 -0.466 -30.851 1.00 98.44 368 ILE A N 1
ATOM 2860 C CA . ILE A 1 368 ? 8.505 0.882 -31.147 1.00 98.44 368 ILE A CA 1
ATOM 2861 C C . ILE A 1 368 ? 8.466 1.044 -32.661 1.00 98.44 368 ILE A C 1
ATOM 2863 O O . ILE A 1 368 ? 9.492 0.940 -33.328 1.00 98.44 368 ILE A O 1
ATOM 2867 N N . THR A 1 369 ? 7.289 1.304 -33.213 1.00 98.06 369 THR A N 1
ATOM 2868 C CA . THR A 1 369 ? 7.073 1.471 -34.659 1.00 98.06 369 THR A CA 1
ATOM 2869 C C . THR A 1 369 ? 6.856 2.930 -35.057 1.00 98.06 369 THR A C 1
ATOM 2871 O O . THR A 1 369 ? 7.160 3.298 -36.190 1.00 98.06 369 THR A O 1
ATOM 2874 N N . ASP A 1 370 ? 6.414 3.764 -34.114 1.00 98.25 370 ASP A N 1
ATOM 2875 C CA . ASP A 1 370 ? 6.248 5.210 -34.260 1.00 98.25 370 ASP A CA 1
ATOM 2876 C C . ASP A 1 370 ? 6.501 5.898 -32.910 1.00 98.25 370 ASP A C 1
ATOM 2878 O O . ASP A 1 370 ? 6.117 5.346 -31.879 1.00 98.25 370 ASP A O 1
ATOM 2882 N N . ILE A 1 371 ? 7.155 7.062 -32.906 1.00 98.19 371 ILE A N 1
ATOM 2883 C CA . ILE A 1 371 ? 7.361 7.906 -31.718 1.00 98.19 371 ILE A CA 1
ATOM 2884 C C . ILE A 1 371 ? 7.722 9.340 -32.137 1.00 98.19 371 ILE A C 1
ATOM 2886 O O . ILE A 1 371 ? 8.694 9.572 -32.858 1.00 98.19 371 ILE A O 1
ATOM 2890 N N . LEU A 1 372 ? 6.956 10.312 -31.649 1.00 98.06 372 LEU A N 1
ATOM 2891 C CA . LEU A 1 372 ? 7.234 11.739 -31.771 1.00 98.06 372 LEU A CA 1
ATOM 2892 C C . LEU A 1 372 ? 6.622 12.471 -30.577 1.00 98.06 372 LEU A C 1
ATOM 2894 O O . LEU A 1 372 ? 5.404 12.631 -30.502 1.00 98.06 372 LEU A O 1
ATOM 2898 N N . ALA A 1 373 ? 7.469 12.941 -29.670 1.00 97.44 373 ALA A N 1
ATOM 2899 C CA . ALA A 1 373 ? 7.057 13.728 -28.515 1.00 97.44 373 ALA A CA 1
ATOM 2900 C C . ALA A 1 373 ? 7.178 15.232 -28.783 1.00 97.44 373 ALA A C 1
ATOM 2902 O O . ALA A 1 373 ? 7.962 15.675 -29.636 1.00 97.44 373 ALA A O 1
ATOM 2903 N N . TYR A 1 374 ? 6.375 16.013 -28.067 1.00 96.38 374 TYR A N 1
ATOM 2904 C CA . TYR A 1 374 ? 6.421 17.460 -28.071 1.00 96.38 374 TYR A CA 1
ATOM 2905 C C . TYR A 1 374 ? 5.956 18.064 -26.738 1.00 96.38 374 TYR A C 1
ATOM 2907 O O . TYR A 1 374 ? 4.788 17.937 -26.370 1.00 96.38 374 TYR A O 1
ATOM 2915 N N . ASP A 1 375 ? 6.841 18.807 -26.080 1.00 93.06 375 ASP A N 1
ATOM 2916 C CA . ASP A 1 375 ? 6.515 19.750 -25.012 1.00 93.06 375 ASP A CA 1
ATOM 2917 C C . ASP A 1 375 ? 6.977 21.158 -25.441 1.00 93.06 375 ASP A C 1
ATOM 2919 O O . ASP A 1 375 ? 8.162 21.378 -25.724 1.00 93.06 375 ASP A O 1
ATOM 2923 N N . PRO A 1 376 ? 6.076 22.153 -25.552 1.00 91.00 376 PRO A N 1
ATOM 2924 C CA . PRO A 1 376 ? 6.473 23.512 -25.896 1.00 91.00 376 PRO A CA 1
ATOM 2925 C C . PRO A 1 376 ? 7.325 24.199 -24.817 1.00 91.00 376 PRO A C 1
ATOM 2927 O O . PRO A 1 376 ? 7.997 25.184 -25.154 1.00 91.00 376 PRO A O 1
ATOM 2930 N N . SER A 1 377 ? 7.273 23.741 -23.561 1.00 89.19 377 SER A N 1
ATOM 2931 C CA . SER A 1 377 ? 7.895 24.353 -22.376 1.00 89.19 377 SER A CA 1
ATOM 2932 C C . SER A 1 377 ? 8.427 23.297 -21.389 1.00 89.19 377 SER A C 1
ATOM 2934 O O . SER A 1 377 ? 8.012 23.298 -20.227 1.00 89.19 377 SER A O 1
ATOM 2936 N N . PRO A 1 378 ? 9.370 22.439 -21.821 1.00 86.31 378 PRO A N 1
ATOM 2937 C CA . PRO A 1 378 ? 9.903 21.387 -20.970 1.00 86.31 378 PRO A CA 1
ATOM 2938 C C . PRO A 1 378 ? 10.660 21.990 -19.778 1.00 86.31 378 PRO A C 1
ATOM 2940 O O . PRO A 1 378 ? 11.224 23.092 -19.890 1.00 86.31 378 PRO A O 1
ATOM 2943 N N . PRO A 1 379 ? 10.685 21.301 -18.624 1.00 83.38 379 PRO A N 1
ATOM 2944 C CA . PRO A 1 379 ? 11.353 21.815 -17.444 1.00 83.38 379 PRO A CA 1
ATOM 2945 C C . PRO A 1 379 ? 12.867 21.964 -17.689 1.00 83.38 379 PRO A C 1
ATOM 2947 O O . PRO A 1 379 ? 13.450 21.276 -18.536 1.00 83.38 379 PRO A O 1
ATOM 2950 N N . PRO A 1 380 ? 13.540 22.863 -16.947 1.00 73.75 380 PRO A N 1
ATOM 2951 C CA . PRO A 1 380 ? 14.991 22.981 -17.019 1.00 73.75 380 PRO A CA 1
ATOM 2952 C C . PRO A 1 380 ? 15.620 21.635 -16.644 1.00 73.75 380 PRO A C 1
ATOM 2954 O O . PRO A 1 380 ? 15.228 21.032 -15.643 1.00 73.75 380 PRO A O 1
ATOM 2957 N N . GLY A 1 381 ? 16.589 21.153 -17.424 1.00 63.31 381 GLY A N 1
ATOM 2958 C CA . GLY A 1 381 ? 17.232 19.882 -17.109 1.00 63.31 381 GLY A CA 1
ATOM 2959 C C . GLY A 1 381 ? 18.073 19.950 -15.831 1.00 63.31 381 GLY A C 1
ATOM 2960 O O . GLY A 1 381 ? 18.617 20.991 -15.454 1.00 63.31 381 GLY A O 1
ATOM 2961 N N . GLY A 1 382 ? 18.183 18.820 -15.140 1.00 54.16 382 GLY A N 1
ATOM 2962 C CA . GLY A 1 382 ? 19.072 18.658 -13.994 1.00 54.16 382 GLY A CA 1
ATOM 2963 C C . GLY A 1 382 ? 20.549 18.887 -14.351 1.00 54.16 382 GLY A C 1
ATOM 2964 O O . GLY A 1 382 ? 20.992 18.668 -15.478 1.00 54.16 382 GLY A O 1
ATOM 2965 N N . VAL A 1 383 ? 21.335 19.333 -13.367 1.00 44.69 383 VAL A N 1
ATOM 2966 C CA . VAL A 1 383 ? 22.788 19.528 -13.501 1.00 44.69 383 VAL A CA 1
ATOM 2967 C C . VAL A 1 383 ? 23.483 18.164 -13.557 1.00 44.69 383 VAL A C 1
ATOM 2969 O O . VAL A 1 383 ? 23.620 17.508 -12.527 1.00 44.69 383 VAL A O 1
ATOM 2972 N N . ILE A 1 384 ? 23.976 17.751 -14.727 1.00 46.19 384 ILE A N 1
ATOM 2973 C CA . ILE A 1 384 ? 24.837 16.564 -14.867 1.00 46.19 384 ILE A CA 1
ATOM 2974 C C . ILE A 1 384 ? 26.308 17.001 -14.780 1.00 46.19 384 ILE A C 1
ATOM 2976 O O . ILE A 1 384 ? 27.025 17.022 -15.775 1.00 46.19 384 ILE A O 1
ATOM 2980 N N . ASN A 1 385 ? 26.788 17.364 -13.588 1.00 39.81 385 ASN A N 1
ATOM 2981 C CA . ASN A 1 385 ? 28.232 17.512 -13.376 1.00 39.81 385 ASN A CA 1
ATOM 2982 C C . ASN A 1 385 ? 28.793 16.187 -12.851 1.00 39.81 385 ASN A C 1
ATOM 2984 O O . ASN A 1 385 ? 28.832 15.965 -11.643 1.00 39.81 385 ASN A O 1
ATOM 2988 N N . GLN A 1 386 ? 29.298 15.331 -13.748 1.00 41.84 386 GLN A N 1
ATOM 2989 C CA . GLN A 1 386 ? 30.027 14.105 -13.373 1.00 41.84 386 GLN A CA 1
ATOM 2990 C C . GLN A 1 386 ? 31.320 14.382 -12.567 1.00 41.84 386 GLN A C 1
ATOM 2992 O O . GLN A 1 386 ? 31.930 13.447 -12.056 1.00 41.84 386 GLN A O 1
ATOM 2997 N N . THR A 1 387 ? 31.746 15.642 -12.400 1.00 41.41 387 THR A N 1
ATOM 2998 C CA . THR A 1 387 ? 33.050 16.006 -11.811 1.00 41.41 387 THR A CA 1
ATOM 2999 C C . THR A 1 387 ? 33.006 16.652 -10.421 1.00 41.41 387 THR A C 1
ATOM 3001 O O . THR A 1 387 ? 34.053 17.054 -9.922 1.00 41.41 387 THR A O 1
ATOM 3004 N N . GLY A 1 388 ? 31.849 16.792 -9.763 1.00 39.16 388 GLY A N 1
ATOM 3005 C CA . GLY A 1 388 ? 31.781 17.347 -8.395 1.00 39.16 388 GLY A CA 1
ATOM 3006 C C . GLY A 1 388 ? 32.211 18.821 -8.247 1.00 39.16 388 GLY A C 1
ATOM 3007 O O . GLY A 1 388 ? 32.168 19.379 -7.151 1.00 39.16 388 GLY A O 1
ATOM 3008 N N . THR A 1 389 ? 32.580 19.496 -9.335 1.00 34.72 389 THR A N 1
ATOM 3009 C CA . THR A 1 389 ? 32.842 20.933 -9.360 1.00 34.72 389 THR A CA 1
ATOM 3010 C C . THR A 1 389 ? 31.532 21.688 -9.563 1.00 34.72 389 THR A C 1
ATOM 3012 O O . THR A 1 389 ? 30.889 21.606 -10.609 1.00 34.72 389 THR A O 1
ATOM 3015 N N . LYS A 1 390 ? 31.120 22.449 -8.543 1.00 36.72 390 LYS A N 1
ATOM 3016 C CA . LYS A 1 390 ? 30.073 23.470 -8.665 1.00 36.72 390 LYS A CA 1
ATOM 3017 C C . LYS A 1 390 ? 30.616 24.636 -9.491 1.00 36.72 390 LYS A C 1
ATOM 3019 O O . LYS A 1 390 ? 31.105 25.612 -8.931 1.00 36.72 390 LYS A O 1
ATOM 3024 N N . THR A 1 391 ? 30.547 24.536 -10.811 1.00 33.97 391 THR A N 1
ATOM 3025 C CA . THR A 1 391 ? 30.577 25.717 -11.677 1.00 33.97 391 THR A CA 1
ATOM 3026 C C . THR A 1 391 ? 29.142 26.075 -12.030 1.00 33.97 391 THR A C 1
ATOM 3028 O O . THR A 1 391 ? 28.345 25.214 -12.396 1.00 33.97 391 THR A O 1
ATOM 3031 N N . SER A 1 392 ? 28.804 27.345 -11.841 1.00 35.97 392 SER A N 1
ATOM 3032 C CA . SER A 1 392 ? 27.568 27.970 -12.300 1.00 35.97 392 SER A CA 1
ATOM 3033 C C . SER A 1 392 ? 27.299 27.666 -13.780 1.00 35.97 392 SER A C 1
ATOM 3035 O O . SER A 1 392 ? 28.224 27.702 -14.584 1.00 35.97 392 SER A O 1
ATOM 3037 N N . GLU A 1 393 ? 26.026 27.422 -14.104 1.00 41.47 393 GLU A N 1
ATOM 3038 C CA . GLU A 1 393 ? 25.440 27.498 -15.452 1.00 41.47 393 GLU A CA 1
ATOM 3039 C C . GLU A 1 393 ? 26.014 26.575 -16.538 1.00 41.47 393 GLU A C 1
ATOM 3041 O O . GLU A 1 393 ? 26.745 27.018 -17.413 1.00 41.47 393 GLU A O 1
ATOM 3046 N N . GLN A 1 394 ? 25.535 25.328 -16.583 1.00 38.47 394 GLN A N 1
ATOM 3047 C CA . GLN A 1 394 ? 24.990 24.751 -17.822 1.00 38.47 394 GLN A CA 1
ATOM 3048 C C . GLN A 1 394 ? 23.821 23.828 -17.456 1.00 38.47 394 GLN A C 1
ATOM 3050 O O . GLN A 1 394 ? 23.968 22.617 -17.328 1.00 38.47 394 GLN A O 1
ATOM 3055 N N . VAL A 1 395 ? 22.644 24.420 -17.245 1.00 48.16 395 VAL A N 1
ATOM 3056 C CA . VAL A 1 395 ? 21.386 23.670 -17.295 1.00 48.16 395 VAL A CA 1
ATOM 3057 C C . VAL A 1 395 ? 21.167 23.325 -18.765 1.00 48.16 395 VAL A C 1
ATOM 3059 O O . VAL A 1 395 ? 20.834 24.205 -19.558 1.00 48.16 395 VAL A O 1
ATOM 3062 N N . GLN A 1 396 ? 21.430 22.081 -19.171 1.00 54.84 396 GLN A N 1
ATOM 3063 C CA . GLN A 1 396 ? 20.935 21.628 -20.469 1.00 54.84 396 GLN A CA 1
ATOM 3064 C C . GLN A 1 396 ? 19.420 21.539 -20.341 1.00 54.84 396 GLN A C 1
ATOM 3066 O O . GLN A 1 396 ? 18.916 20.700 -19.605 1.00 54.84 396 GLN A O 1
ATOM 3071 N N . ASN A 1 397 ? 18.693 22.443 -20.995 1.00 65.94 397 ASN A N 1
ATOM 3072 C CA . ASN A 1 397 ? 17.242 22.331 -21.071 1.00 65.94 397 ASN A CA 1
ATOM 3073 C C . ASN A 1 397 ? 16.890 21.000 -21.730 1.00 65.94 397 ASN A C 1
ATOM 3075 O O . ASN A 1 397 ? 17.512 20.633 -22.733 1.00 65.94 397 ASN A O 1
ATOM 3079 N N . LEU A 1 398 ? 15.894 20.312 -21.173 1.00 82.00 398 LEU A N 1
ATOM 3080 C CA . LEU A 1 398 ? 15.309 19.162 -21.843 1.00 82.00 398 LEU A CA 1
ATOM 3081 C C . LEU A 1 398 ? 14.794 19.599 -23.215 1.00 82.00 398 LEU A C 1
ATOM 3083 O O . LEU A 1 398 ? 14.428 20.760 -23.449 1.00 82.00 398 LEU A O 1
ATOM 3087 N N . SER A 1 399 ? 14.842 18.674 -24.158 1.00 87.88 399 SER A N 1
ATOM 3088 C CA . SER A 1 399 ? 14.423 18.962 -25.517 1.00 87.88 399 SER A CA 1
ATOM 3089 C C . SER A 1 399 ? 12.916 19.110 -25.580 1.00 87.88 399 SER A C 1
ATOM 3091 O O . SER A 1 399 ? 12.179 18.335 -24.985 1.00 87.88 399 SER A O 1
ATOM 3093 N N . LYS A 1 400 ? 12.435 20.014 -26.437 1.00 93.12 400 LYS A N 1
ATOM 3094 C CA . LYS A 1 400 ? 11.005 20.063 -26.768 1.00 93.12 400 LYS A CA 1
ATOM 3095 C C . LYS A 1 400 ? 10.494 18.765 -27.381 1.00 93.12 400 LYS A C 1
ATOM 3097 O O . LYS A 1 400 ? 9.295 18.597 -27.469 1.00 93.12 400 LYS A O 1
ATOM 3102 N N . HIS A 1 401 ? 11.374 17.892 -27.863 1.00 95.50 401 HIS A N 1
ATOM 3103 C CA . HIS A 1 401 ? 11.031 16.591 -28.436 1.00 95.50 401 HIS A CA 1
ATOM 3104 C C . HIS A 1 401 ? 11.515 15.424 -27.561 1.00 95.50 401 HIS A C 1
ATOM 3106 O O . HIS A 1 401 ? 11.767 14.335 -28.092 1.00 95.50 401 HIS A O 1
ATOM 3112 N N . GLY A 1 402 ? 11.697 15.680 -26.264 1.00 94.38 402 GLY A N 1
ATOM 3113 C CA . GLY A 1 402 ? 12.134 14.722 -25.259 1.00 94.38 402 GLY A CA 1
ATOM 3114 C C . GLY A 1 402 ? 11.044 13.713 -24.887 1.00 94.38 402 GLY A C 1
ATOM 3115 O O . GLY A 1 402 ? 9.858 14.039 -24.854 1.00 94.38 402 GLY A O 1
ATOM 3116 N N . ALA A 1 403 ? 11.450 12.470 -24.645 1.00 96.81 403 ALA A N 1
ATOM 3117 C CA . ALA A 1 403 ? 10.614 11.404 -24.094 1.00 96.81 403 ALA A CA 1
ATOM 3118 C C . ALA A 1 403 ? 11.492 10.347 -23.419 1.00 96.81 403 ALA A C 1
ATOM 3120 O O . ALA A 1 403 ? 12.712 10.335 -23.594 1.00 96.81 403 ALA A O 1
ATOM 3121 N N . SER A 1 404 ? 10.882 9.407 -22.708 1.00 97.06 404 SER A N 1
ATOM 3122 C CA . SER A 1 404 ? 11.578 8.228 -22.200 1.00 97.06 404 SER A CA 1
ATOM 3123 C C . SER A 1 404 ? 10.706 6.977 -22.251 1.00 97.06 404 SER A C 1
ATOM 3125 O O . SER A 1 404 ? 9.477 7.055 -22.268 1.00 97.06 404 SER A O 1
ATOM 3127 N N . LEU A 1 405 ? 11.371 5.823 -22.295 1.00 98.38 405 LEU A N 1
ATOM 3128 C CA . LEU A 1 405 ? 10.824 4.519 -21.941 1.00 98.38 405 LEU A CA 1
ATOM 3129 C C . LEU A 1 405 ? 11.587 4.039 -20.702 1.00 98.38 405 LEU A C 1
ATOM 3131 O O . LEU A 1 405 ? 12.799 3.843 -20.771 1.00 98.38 405 LEU A O 1
ATOM 3135 N N . GLN A 1 406 ? 10.890 3.877 -19.584 1.00 97.44 406 GLN A N 1
ATOM 3136 C CA . GLN A 1 406 ? 11.483 3.614 -18.274 1.00 97.44 406 GLN A CA 1
ATOM 3137 C C . GLN A 1 406 ? 11.099 2.210 -17.814 1.00 97.44 406 GLN A C 1
ATOM 3139 O O . GLN A 1 406 ? 9.909 1.910 -17.748 1.00 97.44 406 GLN A O 1
ATOM 3144 N N . LEU A 1 407 ? 12.087 1.363 -17.521 1.00 98.50 407 LEU A N 1
ATOM 3145 C CA . LEU A 1 407 ? 11.904 0.119 -16.780 1.00 98.50 407 LEU A CA 1
ATOM 3146 C C . LEU A 1 407 ? 12.203 0.394 -15.305 1.00 98.50 407 LEU A C 1
ATOM 3148 O O . LEU A 1 407 ? 13.356 0.611 -14.937 1.00 98.50 407 LEU A O 1
ATOM 3152 N N . ASN A 1 408 ? 11.171 0.362 -14.473 1.00 97.38 408 ASN A N 1
ATOM 3153 C CA . ASN A 1 408 ? 11.254 0.639 -13.046 1.00 97.38 408 ASN A CA 1
ATOM 3154 C C . ASN A 1 408 ? 11.035 -0.637 -12.234 1.00 97.38 408 ASN A C 1
ATOM 3156 O O . ASN A 1 408 ? 10.229 -1.494 -12.609 1.00 97.38 408 ASN A O 1
ATOM 3160 N N . ALA A 1 409 ? 11.721 -0.766 -11.100 1.00 97.44 409 ALA A N 1
ATOM 3161 C CA . ALA A 1 409 ? 11.433 -1.805 -10.121 1.00 97.44 409 ALA A CA 1
ATOM 3162 C C . ALA A 1 409 ? 11.843 -1.397 -8.703 1.00 97.44 409 ALA A C 1
ATOM 3164 O O . ALA A 1 409 ? 12.698 -0.533 -8.500 1.00 97.44 409 ALA A O 1
ATOM 3165 N N . VAL A 1 410 ? 11.271 -2.071 -7.707 1.00 96.31 410 VAL A N 1
ATOM 3166 C CA . VAL A 1 410 ? 11.688 -1.932 -6.309 1.00 96.31 410 VAL A CA 1
ATOM 3167 C C . VAL A 1 410 ? 12.566 -3.105 -5.889 1.00 96.31 410 VAL A C 1
ATOM 3169 O O . VAL A 1 410 ? 12.221 -4.269 -6.080 1.00 96.31 410 VAL A O 1
ATOM 3172 N N . MET A 1 411 ? 13.707 -2.796 -5.281 1.00 94.88 411 MET A N 1
ATOM 3173 C CA . MET A 1 411 ? 14.671 -3.754 -4.758 1.00 94.88 411 MET A CA 1
ATOM 3174 C C . MET A 1 411 ? 14.749 -3.658 -3.234 1.00 94.88 411 MET A C 1
ATOM 3176 O O . MET A 1 411 ? 14.879 -2.574 -2.669 1.00 94.88 411 MET A O 1
ATOM 3180 N N . GLU A 1 412 ? 14.718 -4.801 -2.559 1.00 93.44 412 GLU A N 1
ATOM 3181 C CA . GLU A 1 412 ? 15.082 -4.926 -1.147 1.00 93.44 412 GLU A CA 1
ATOM 3182 C C . GLU A 1 412 ? 16.507 -5.447 -1.038 1.00 93.44 412 GLU A C 1
ATOM 3184 O O . GLU A 1 412 ? 16.889 -6.319 -1.811 1.00 93.44 412 GLU A O 1
ATOM 3189 N N . VAL A 1 413 ? 17.269 -4.957 -0.063 1.00 90.12 413 VAL A N 1
ATOM 3190 C CA . VAL A 1 413 ? 18.600 -5.474 0.271 1.00 90.12 413 VAL A CA 1
ATOM 3191 C C . VAL A 1 413 ? 18.872 -5.274 1.757 1.00 90.12 413 VAL A C 1
ATOM 3193 O O . VAL A 1 413 ? 18.533 -4.233 2.321 1.00 90.12 413 VAL A O 1
ATOM 3196 N N . TYR A 1 414 ? 19.473 -6.262 2.422 1.00 87.69 414 TYR A N 1
ATOM 3197 C CA . TYR A 1 414 ? 19.934 -6.089 3.797 1.00 87.69 414 TYR A CA 1
ATOM 3198 C C . TYR A 1 414 ? 21.376 -5.603 3.790 1.00 87.69 414 TYR A C 1
ATOM 3200 O O . TYR A 1 414 ? 22.265 -6.367 3.429 1.00 87.69 414 TYR A O 1
ATOM 3208 N N . GLN A 1 415 ? 21.613 -4.366 4.227 1.00 84.12 415 GLN A N 1
ATOM 3209 C CA . GLN A 1 415 ? 22.955 -3.795 4.379 1.00 84.12 415 GLN A CA 1
ATOM 3210 C C . GLN A 1 415 ? 23.247 -3.525 5.849 1.00 84.12 415 GLN A C 1
ATOM 3212 O O . GLN A 1 415 ? 22.407 -2.965 6.553 1.00 84.12 415 GLN A O 1
ATOM 3217 N N . SER A 1 416 ? 24.405 -3.966 6.344 1.00 82.56 416 SER A N 1
ATOM 3218 C CA . SER A 1 416 ? 24.780 -3.829 7.762 1.00 82.56 416 SER A CA 1
ATOM 3219 C C . SER A 1 416 ? 23.684 -4.301 8.739 1.00 82.56 416 SER A C 1
ATOM 3221 O O . SER A 1 416 ? 23.478 -3.724 9.807 1.00 82.56 416 SER A O 1
ATOM 3223 N N . ASN A 1 417 ? 22.970 -5.372 8.368 1.00 77.12 417 ASN A N 1
ATOM 3224 C CA . ASN A 1 417 ? 21.819 -5.954 9.080 1.00 77.12 417 ASN A CA 1
ATOM 3225 C C . ASN A 1 417 ? 20.550 -5.079 9.167 1.00 77.12 417 ASN A C 1
ATOM 3227 O O . ASN A 1 417 ? 19.627 -5.423 9.908 1.00 77.12 417 ASN A O 1
ATOM 3231 N N . ALA A 1 418 ? 20.458 -3.995 8.398 1.00 82.31 418 ALA A N 1
ATOM 3232 C CA . ALA A 1 418 ? 19.240 -3.209 8.228 1.00 82.31 418 ALA A CA 1
ATOM 3233 C C . ALA A 1 418 ? 18.629 -3.456 6.843 1.00 82.31 418 ALA A C 1
ATOM 3235 O O . ALA A 1 418 ? 19.349 -3.628 5.864 1.00 82.31 418 ALA A O 1
ATOM 3236 N N . LEU A 1 419 ? 17.297 -3.474 6.755 1.00 84.69 419 LEU A N 1
ATOM 3237 C CA . LEU A 1 419 ? 16.605 -3.518 5.468 1.00 84.69 419 LEU A CA 1
ATOM 3238 C C . LEU A 1 419 ? 16.673 -2.137 4.809 1.00 84.69 419 LEU A C 1
ATOM 3240 O O . LEU A 1 419 ? 16.163 -1.163 5.365 1.00 84.69 419 LEU A O 1
ATOM 3244 N N . HIS A 1 420 ? 17.233 -2.089 3.607 1.00 85.88 420 HIS A N 1
ATOM 3245 C CA . HIS A 1 420 ? 17.183 -0.953 2.699 1.00 85.88 420 HIS A CA 1
ATOM 3246 C C . HIS A 1 420 ? 16.276 -1.282 1.514 1.00 85.88 420 HIS A C 1
ATOM 3248 O O . HIS A 1 420 ? 16.173 -2.434 1.085 1.00 85.88 420 HIS A O 1
ATOM 3254 N N . VAL A 1 421 ? 15.584 -0.261 1.014 1.00 89.44 421 VAL A N 1
ATOM 3255 C CA . VAL A 1 421 ? 14.646 -0.385 -0.102 1.00 89.44 421 VAL A CA 1
ATOM 3256 C C . VAL A 1 421 ? 15.026 0.654 -1.138 1.00 89.44 421 VAL A C 1
ATOM 3258 O O . VAL A 1 421 ? 15.069 1.841 -0.827 1.00 89.44 421 VAL A O 1
ATOM 3261 N N . TYR A 1 422 ? 15.303 0.201 -2.353 1.00 90.81 422 TYR A N 1
ATOM 3262 C CA . TYR A 1 422 ? 15.747 1.036 -3.456 1.00 90.81 422 TYR A CA 1
ATOM 3263 C C . TYR A 1 422 ? 14.748 0.982 -4.604 1.00 90.81 422 TYR A C 1
ATOM 3265 O O . TYR A 1 422 ? 14.257 -0.087 -4.951 1.00 90.81 422 TYR A O 1
ATOM 3273 N N . TRP A 1 423 ? 14.483 2.128 -5.215 1.00 92.44 423 TRP A N 1
ATOM 3274 C CA . TRP A 1 423 ? 13.863 2.201 -6.530 1.00 92.44 423 TRP A CA 1
ATOM 3275 C C . TRP A 1 423 ? 14.971 2.217 -7.569 1.00 92.44 423 TRP A C 1
ATOM 3277 O O . TRP A 1 423 ? 15.816 3.114 -7.558 1.00 92.44 423 TRP A O 1
ATOM 3287 N N . ILE A 1 424 ? 15.004 1.187 -8.402 1.00 93.94 424 ILE A N 1
ATOM 3288 C CA . ILE A 1 424 ? 15.987 1.021 -9.466 1.00 93.94 424 ILE A CA 1
ATOM 3289 C C . ILE A 1 424 ? 15.301 1.250 -10.807 1.00 93.94 424 ILE A C 1
ATOM 3291 O O . ILE A 1 424 ? 14.167 0.818 -11.020 1.00 93.94 424 ILE A O 1
ATOM 3295 N N . GLN A 1 425 ? 15.993 1.947 -11.695 1.00 93.75 425 GLN A N 1
ATOM 3296 C CA . GLN A 1 425 ? 15.442 2.372 -12.966 1.00 93.75 425 GLN A CA 1
ATOM 3297 C C . GLN A 1 425 ? 16.483 2.188 -14.075 1.00 93.75 425 GLN A C 1
ATOM 3299 O O . GLN A 1 425 ? 17.627 2.610 -13.920 1.00 93.75 425 GLN A O 1
ATOM 3304 N N . ASP A 1 426 ? 16.066 1.590 -15.190 1.00 95.44 426 ASP A N 1
ATOM 3305 C CA . ASP A 1 426 ? 16.797 1.517 -16.459 1.00 95.44 426 ASP A CA 1
ATOM 3306 C C . ASP A 1 426 ? 15.981 2.274 -17.517 1.00 95.44 426 ASP A C 1
ATOM 3308 O O . ASP A 1 426 ? 14.839 1.917 -17.814 1.00 95.44 426 ASP A O 1
ATOM 3312 N N . VAL A 1 427 ? 16.519 3.373 -18.040 1.00 95.12 427 VAL A N 1
ATOM 3313 C CA . VAL A 1 427 ? 15.808 4.316 -18.907 1.00 95.12 427 VAL A CA 1
ATOM 3314 C C . VAL A 1 427 ? 16.413 4.325 -20.290 1.00 95.12 427 VAL A C 1
ATOM 3316 O O . VAL A 1 427 ? 17.560 4.721 -20.487 1.00 95.12 427 VAL A O 1
ATOM 3319 N N . LEU A 1 428 ? 15.584 4.042 -21.286 1.00 95.25 428 LEU A N 1
ATOM 3320 C CA . LEU A 1 428 ? 15.835 4.458 -22.654 1.00 95.25 428 LEU A CA 1
ATOM 3321 C C . LEU A 1 428 ? 15.319 5.889 -22.835 1.00 95.25 428 LEU A C 1
ATOM 3323 O O . LEU A 1 428 ? 14.140 6.119 -23.113 1.00 95.25 428 LEU A O 1
ATOM 3327 N N . ALA A 1 429 ? 16.207 6.861 -22.660 1.00 93.12 429 ALA A N 1
ATOM 3328 C CA . ALA A 1 429 ? 15.885 8.262 -22.873 1.00 93.12 429 ALA A CA 1
ATOM 3329 C C . ALA A 1 429 ? 15.941 8.575 -24.371 1.00 93.12 429 ALA A C 1
ATOM 3331 O O . ALA A 1 429 ? 16.886 8.185 -25.058 1.00 93.12 429 ALA A O 1
ATOM 3332 N N . PHE A 1 430 ? 14.966 9.330 -24.865 1.00 94.38 430 PHE A N 1
ATOM 3333 C CA . PHE A 1 430 ? 14.933 9.901 -26.206 1.00 94.38 430 PHE A CA 1
ATOM 3334 C C . PHE A 1 430 ? 15.125 11.415 -26.093 1.00 94.38 430 PHE A C 1
ATOM 3336 O O . PHE A 1 430 ? 14.132 12.143 -26.074 1.00 94.38 430 PHE A O 1
ATOM 3343 N N . PRO A 1 431 ? 16.373 11.923 -26.050 1.00 89.06 431 PRO A N 1
ATOM 3344 C CA . PRO A 1 431 ? 16.618 13.358 -25.938 1.00 89.06 431 PRO A CA 1
ATOM 3345 C C . PRO A 1 431 ? 16.039 14.130 -27.118 1.00 89.06 431 PRO A C 1
ATOM 3347 O O . PRO A 1 431 ? 15.779 15.319 -27.028 1.00 89.06 431 PRO A O 1
ATOM 3350 N N . ASN A 1 432 ? 15.853 13.495 -28.277 1.00 91.38 432 ASN A N 1
ATOM 3351 C CA . ASN A 1 432 ? 15.170 14.128 -29.391 1.00 91.38 432 ASN A CA 1
ATOM 3352 C C . ASN A 1 432 ? 14.539 13.084 -30.316 1.00 91.38 432 ASN A C 1
ATOM 3354 O O . ASN A 1 432 ? 15.187 12.529 -31.209 1.00 91.38 432 ASN A O 1
ATOM 3358 N N . THR A 1 433 ? 13.240 12.853 -30.136 1.00 95.50 433 THR A N 1
ATOM 3359 C CA . THR A 1 433 ? 12.457 11.933 -30.976 1.00 95.50 433 THR A CA 1
ATOM 3360 C C . THR A 1 433 ? 12.407 12.373 -32.447 1.00 95.50 433 THR A C 1
ATOM 3362 O O . THR A 1 433 ? 12.489 11.532 -33.339 1.00 95.50 433 THR A O 1
ATOM 3365 N N . SER A 1 434 ? 12.407 13.683 -32.726 1.00 93.62 434 SER A N 1
ATOM 3366 C CA . SER A 1 434 ? 12.452 14.232 -34.093 1.00 93.62 434 SER A CA 1
ATOM 3367 C C . SER A 1 434 ? 13.798 13.974 -34.789 1.00 93.62 434 SER A C 1
ATOM 3369 O O . SER A 1 434 ? 13.845 13.612 -35.966 1.00 93.62 434 SER A O 1
ATOM 3371 N N . ALA A 1 435 ? 14.905 14.076 -34.046 1.00 89.56 435 ALA A N 1
ATOM 3372 C CA . ALA A 1 435 ? 16.247 13.764 -34.543 1.00 89.56 435 ALA A CA 1
ATOM 3373 C C . ALA A 1 435 ? 16.579 12.260 -34.526 1.00 89.56 435 ALA A C 1
ATOM 3375 O O . ALA A 1 435 ? 17.643 11.870 -35.006 1.00 89.56 435 ALA A O 1
ATOM 3376 N N . LYS A 1 436 ? 15.673 11.425 -34.001 1.00 90.75 436 LYS A N 1
ATOM 3377 C CA . LYS A 1 436 ? 15.826 9.971 -33.860 1.00 90.75 436 LYS A CA 1
ATOM 3378 C C . LYS A 1 436 ? 17.084 9.570 -33.092 1.00 90.75 436 LYS A C 1
ATOM 3380 O O . LYS A 1 436 ? 17.831 8.680 -33.511 1.00 90.75 436 LYS A O 1
ATOM 3385 N N . THR A 1 437 ? 17.295 10.223 -31.952 1.00 88.94 437 THR A N 1
ATOM 3386 C CA . THR A 1 437 ? 18.368 9.881 -31.020 1.00 88.94 437 THR A CA 1
ATOM 3387 C C . THR A 1 437 ? 17.845 9.301 -29.714 1.00 88.94 437 THR A C 1
ATOM 3389 O O . THR A 1 437 ? 16.751 9.643 -29.260 1.00 88.94 437 THR A O 1
ATOM 3392 N N . PHE A 1 438 ? 18.634 8.413 -29.115 1.00 89.50 438 PHE A N 1
ATOM 3393 C CA . PHE A 1 438 ? 18.408 7.892 -27.774 1.00 89.50 438 PHE A CA 1
ATOM 3394 C C . PHE A 1 438 ? 19.726 7.744 -27.010 1.00 89.50 438 PHE A C 1
ATOM 3396 O O . PHE A 1 438 ? 20.804 7.674 -27.599 1.00 89.50 438 PHE A O 1
ATOM 3403 N N . ARG A 1 439 ? 19.628 7.639 -25.690 1.00 87.94 439 ARG A N 1
ATOM 3404 C CA . ARG A 1 439 ? 20.707 7.237 -24.780 1.00 87.94 439 ARG A CA 1
ATOM 3405 C C . ARG A 1 439 ? 20.116 6.385 -23.665 1.00 87.94 439 ARG A C 1
ATOM 3407 O O . ARG A 1 439 ? 18.897 6.341 -23.514 1.00 87.94 439 ARG A O 1
ATOM 3414 N N . ILE A 1 440 ? 20.965 5.716 -22.903 1.00 88.25 440 ILE A N 1
ATOM 3415 C CA . ILE A 1 440 ? 20.526 4.851 -21.813 1.00 88.25 440 ILE A CA 1
ATOM 3416 C C . ILE A 1 440 ? 21.004 5.454 -20.500 1.00 88.25 440 ILE A C 1
ATOM 3418 O O . ILE A 1 440 ? 22.100 6.010 -20.425 1.00 88.25 440 ILE A O 1
ATOM 3422 N N . VAL A 1 441 ? 20.152 5.435 -19.488 1.00 88.00 441 VAL A N 1
ATOM 3423 C CA . VAL A 1 441 ? 20.430 6.026 -18.183 1.00 88.00 441 VAL A CA 1
ATOM 3424 C C . VAL A 1 441 ? 19.933 5.062 -17.125 1.00 88.00 441 VAL A C 1
ATOM 3426 O O . VAL A 1 441 ? 18.784 4.653 -17.190 1.00 88.00 441 VAL A O 1
ATOM 3429 N N . ASP A 1 442 ? 20.767 4.714 -16.152 1.00 89.12 442 ASP A N 1
ATOM 3430 C CA . ASP A 1 442 ? 20.293 4.061 -14.936 1.00 89.12 442 ASP A CA 1
ATOM 3431 C C . ASP A 1 442 ? 20.242 5.037 -13.764 1.00 89.12 442 ASP A C 1
ATOM 3433 O O . ASP A 1 442 ? 21.017 6.000 -13.686 1.00 89.12 442 ASP A O 1
ATOM 3437 N N . ALA A 1 443 ? 19.320 4.765 -12.846 1.00 87.38 443 ALA A N 1
ATOM 3438 C CA . ALA A 1 443 ? 19.203 5.486 -11.596 1.00 87.38 443 ALA A CA 1
ATOM 3439 C C . ALA A 1 443 ? 18.847 4.553 -10.434 1.00 87.38 443 ALA A C 1
ATOM 3441 O O . ALA A 1 443 ? 18.147 3.552 -10.597 1.00 87.38 443 ALA A O 1
ATOM 3442 N N . ILE A 1 444 ? 19.320 4.908 -9.236 1.00 88.38 444 ILE A N 1
ATOM 3443 C CA . ILE A 1 444 ? 18.963 4.239 -7.980 1.00 88.38 444 ILE A CA 1
ATOM 3444 C C . ILE A 1 444 ? 18.608 5.291 -6.938 1.00 88.38 444 ILE A C 1
ATOM 3446 O O . ILE A 1 444 ? 19.447 6.115 -6.557 1.00 88.38 444 ILE A O 1
ATOM 3450 N N . PHE A 1 445 ? 17.381 5.223 -6.435 1.00 84.56 445 PHE A N 1
ATOM 3451 C CA . PHE A 1 445 ? 16.856 6.098 -5.394 1.00 84.56 445 PHE A CA 1
ATOM 3452 C C . PHE A 1 445 ? 16.607 5.303 -4.115 1.00 84.56 445 PHE A C 1
ATOM 3454 O O . PHE A 1 445 ? 16.133 4.172 -4.162 1.00 84.56 445 PHE A O 1
ATOM 3461 N N . ASP A 1 446 ? 16.914 5.889 -2.959 1.00 81.94 446 ASP A N 1
ATOM 3462 C CA . ASP A 1 446 ? 16.642 5.276 -1.655 1.00 81.94 446 ASP A CA 1
ATOM 3463 C C . ASP A 1 446 ? 15.209 5.610 -1.205 1.00 81.94 446 ASP A C 1
ATOM 3465 O O . ASP A 1 446 ? 14.882 6.776 -0.980 1.00 81.94 446 ASP A O 1
ATOM 3469 N N . TYR A 1 447 ? 14.365 4.584 -1.068 1.00 79.38 447 TYR A N 1
ATOM 3470 C CA . TYR A 1 447 ? 13.000 4.667 -0.530 1.00 79.38 447 TYR A CA 1
ATOM 3471 C C . TYR A 1 447 ? 12.945 4.524 1.003 1.00 79.38 447 TYR A C 1
ATOM 3473 O O . TYR A 1 447 ? 11.885 4.286 1.594 1.00 79.38 447 TYR A O 1
ATOM 3481 N N . GLY A 1 448 ? 14.084 4.658 1.677 1.00 68.38 448 GLY A N 1
ATOM 3482 C CA . GLY A 1 448 ? 14.198 4.794 3.118 1.00 68.38 448 GLY A CA 1
ATOM 3483 C C . GLY A 1 448 ? 13.704 6.154 3.619 1.00 68.38 448 GLY A C 1
ATOM 3484 O O . GLY A 1 448 ? 13.785 7.174 2.945 1.00 68.38 448 GLY A O 1
ATOM 3485 N N . LYS A 1 449 ? 13.255 6.187 4.877 1.00 53.88 449 LYS A N 1
ATOM 3486 C CA . LYS A 1 449 ? 12.620 7.349 5.534 1.00 53.88 449 LYS A CA 1
ATOM 3487 C C . LYS A 1 449 ? 13.499 8.613 5.649 1.00 53.88 449 LYS A C 1
ATOM 3489 O O . LYS A 1 449 ? 12.989 9.676 5.979 1.00 53.88 449 LYS A O 1
ATOM 3494 N N . ASN A 1 450 ? 14.804 8.488 5.391 1.00 49.78 450 ASN A N 1
ATOM 3495 C CA . ASN A 1 450 ? 15.780 9.585 5.370 1.00 49.78 450 ASN A CA 1
ATOM 3496 C C . ASN A 1 450 ? 16.457 9.756 3.991 1.00 49.78 450 ASN A C 1
ATOM 3498 O O . ASN A 1 450 ? 17.455 10.470 3.917 1.00 49.78 450 ASN A O 1
ATOM 3502 N N . SER A 1 451 ? 15.971 9.060 2.948 1.00 47.19 451 SER A N 1
ATOM 3503 C CA . SER A 1 451 ? 16.259 9.279 1.516 1.00 47.19 451 SER A CA 1
ATOM 3504 C C . SER A 1 451 ? 17.721 9.557 1.136 1.00 47.19 451 SER A C 1
ATOM 3506 O O . SER A 1 451 ? 18.039 10.322 0.220 1.00 47.19 451 SER A O 1
ATOM 3508 N N . THR A 1 452 ? 18.651 8.928 1.846 1.00 46.91 452 THR A N 1
ATOM 3509 C CA . THR A 1 452 ? 20.078 9.140 1.654 1.00 46.91 452 THR A CA 1
ATOM 3510 C C . THR A 1 452 ? 20.686 7.809 1.257 1.00 46.91 452 THR A C 1
ATOM 3512 O O . THR A 1 452 ? 21.015 7.020 2.139 1.00 46.91 452 THR A O 1
ATOM 3515 N N . VAL A 1 453 ? 20.915 7.585 -0.047 1.00 53.78 453 VAL A N 1
ATOM 3516 C CA . VAL A 1 453 ? 21.944 6.625 -0.468 1.00 53.78 453 VAL A CA 1
ATOM 3517 C C . VAL A 1 453 ? 23.216 7.007 0.289 1.00 53.78 453 VAL A C 1
ATOM 3519 O O . VAL A 1 453 ? 23.783 8.080 0.047 1.00 53.78 453 VAL A O 1
ATOM 3522 N N . LEU A 1 454 ? 23.600 6.196 1.278 1.00 54.62 454 LEU A N 1
ATOM 3523 C CA . LEU A 1 454 ? 24.713 6.512 2.164 1.00 54.62 454 LEU A CA 1
ATOM 3524 C C . LEU A 1 454 ? 25.995 6.538 1.323 1.00 54.62 454 LEU A C 1
ATOM 3526 O O . LEU A 1 454 ? 26.374 5.500 0.768 1.00 54.62 454 LEU A O 1
ATOM 3530 N N . PRO A 1 455 ? 26.669 7.700 1.198 1.00 52.34 455 PRO A N 1
ATOM 3531 C CA . PRO A 1 455 ? 27.917 7.780 0.459 1.00 52.34 455 PRO A CA 1
ATOM 3532 C C . PRO A 1 455 ? 28.923 6.806 1.076 1.00 52.34 455 PRO A C 1
ATOM 3534 O O . PRO A 1 455 ? 29.306 6.961 2.233 1.00 52.34 455 PRO A O 1
ATOM 3537 N N . GLY A 1 456 ? 29.302 5.774 0.320 1.00 58.22 456 GLY A N 1
ATOM 3538 C CA . GLY A 1 456 ? 30.189 4.703 0.781 1.00 58.22 456 GLY A CA 1
ATOM 3539 C C . GLY A 1 456 ? 29.572 3.304 0.842 1.00 58.22 456 GLY A C 1
ATOM 3540 O O . GLY A 1 456 ? 30.338 2.360 0.966 1.00 58.22 456 GLY A O 1
ATOM 3541 N N . LEU A 1 457 ? 28.248 3.140 0.707 1.00 64.25 457 LEU A N 1
ATOM 3542 C CA . LEU A 1 457 ? 27.598 1.815 0.640 1.00 64.25 457 LEU A CA 1
ATOM 3543 C C . LEU A 1 457 ? 27.222 1.373 -0.779 1.00 64.25 457 LEU A C 1
ATOM 3545 O O . LEU A 1 457 ? 26.797 0.236 -0.963 1.00 64.25 457 LEU A O 1
ATOM 3549 N N . ILE A 1 458 ? 27.389 2.246 -1.773 1.00 72.69 458 ILE A N 1
ATOM 3550 C CA . ILE A 1 458 ? 27.145 1.951 -3.187 1.00 72.69 458 ILE A CA 1
ATOM 3551 C C . ILE A 1 458 ? 28.379 2.335 -4.011 1.00 72.69 458 ILE A C 1
ATOM 3553 O O . ILE A 1 458 ? 28.953 3.409 -3.812 1.00 72.69 458 ILE A O 1
ATOM 3557 N N . LYS A 1 459 ? 28.781 1.463 -4.943 1.00 72.50 459 LYS A N 1
ATOM 3558 C CA . LYS A 1 459 ? 29.901 1.673 -5.870 1.00 72.50 459 LYS A CA 1
ATOM 3559 C C . LYS A 1 459 ? 29.507 1.278 -7.296 1.00 72.50 459 LYS A C 1
ATOM 3561 O O . LYS A 1 459 ? 29.185 0.122 -7.529 1.00 72.50 459 LYS A O 1
ATOM 3566 N N . GLY A 1 460 ? 29.610 2.207 -8.244 1.00 70.56 460 GLY A N 1
ATOM 3567 C CA . GLY A 1 460 ? 29.351 1.970 -9.670 1.00 70.56 460 GLY A CA 1
ATOM 3568 C C . GLY A 1 460 ? 30.244 2.833 -10.567 1.00 70.56 460 GLY A C 1
ATOM 3569 O O . GLY A 1 460 ? 31.245 3.384 -10.096 1.00 70.56 460 GLY A O 1
ATOM 3570 N N . ARG A 1 461 ? 29.922 2.926 -11.864 1.00 70.88 461 ARG A N 1
ATOM 3571 C CA . ARG A 1 461 ? 30.670 3.745 -12.838 1.00 70.88 461 ARG A CA 1
ATOM 3572 C C . ARG A 1 461 ? 30.478 5.255 -12.673 1.00 70.88 461 ARG A C 1
ATOM 3574 O O . ARG A 1 461 ? 31.358 6.004 -13.097 1.00 70.88 461 ARG A O 1
ATOM 3581 N N . ALA A 1 462 ? 29.383 5.699 -12.061 1.00 65.50 462 ALA A N 1
ATOM 3582 C CA . ALA A 1 462 ? 29.109 7.112 -11.822 1.00 65.50 462 ALA A CA 1
ATOM 3583 C C . ALA A 1 462 ? 29.369 7.558 -10.378 1.00 65.50 462 ALA A C 1
ATOM 3585 O O . ALA A 1 462 ? 29.499 6.763 -9.446 1.00 65.50 462 ALA A O 1
ATOM 3586 N N . ASN A 1 463 ? 29.423 8.880 -10.208 1.00 58.34 463 ASN A N 1
ATOM 3587 C CA . ASN A 1 463 ? 29.461 9.527 -8.904 1.00 58.34 463 ASN A CA 1
ATOM 3588 C C . ASN A 1 463 ? 28.039 9.669 -8.342 1.00 58.34 463 ASN A C 1
ATOM 3590 O O . ASN A 1 463 ? 27.108 10.019 -9.065 1.00 58.34 463 ASN A O 1
ATOM 3594 N N . LEU A 1 464 ? 27.888 9.454 -7.032 1.00 61.50 464 LEU A N 1
ATOM 3595 C CA . LEU A 1 464 ? 26.641 9.723 -6.315 1.00 61.50 464 LEU A CA 1
ATOM 3596 C C . LEU A 1 464 ? 26.251 11.195 -6.473 1.00 61.50 464 LEU A C 1
ATOM 3598 O O . LEU A 1 464 ? 27.036 12.092 -6.151 1.00 61.50 464 LEU A O 1
ATOM 3602 N N . THR A 1 465 ? 25.031 11.441 -6.947 1.00 55.53 465 THR A N 1
ATOM 3603 C CA . THR A 1 465 ? 24.500 12.795 -7.087 1.00 55.53 465 THR A CA 1
ATOM 3604 C C . THR A 1 465 ? 23.769 13.172 -5.805 1.00 55.53 465 THR A C 1
ATOM 3606 O O . THR A 1 465 ? 22.816 12.519 -5.381 1.00 55.53 465 THR A O 1
ATOM 3609 N N . MET A 1 466 ? 24.243 14.238 -5.162 1.00 52.34 466 MET A N 1
ATOM 3610 C CA . MET A 1 466 ? 23.648 14.773 -3.940 1.00 52.34 466 MET A CA 1
ATOM 3611 C C . MET A 1 466 ? 22.724 15.940 -4.285 1.00 52.34 466 MET A C 1
ATOM 3613 O O . MET A 1 466 ? 23.181 16.960 -4.811 1.00 52.34 466 MET A O 1
ATOM 3617 N N . THR A 1 467 ? 21.440 15.833 -3.950 1.00 51.75 467 THR A N 1
ATOM 3618 C CA . THR A 1 467 ? 20.521 16.984 -3.962 1.00 51.75 467 THR A CA 1
ATOM 3619 C C . THR A 1 467 ? 20.285 17.504 -2.546 1.00 51.75 467 THR A C 1
ATOM 3621 O O . THR A 1 467 ? 20.730 16.911 -1.568 1.00 51.75 467 THR A O 1
ATOM 3624 N N . LYS A 1 468 ? 19.608 18.654 -2.413 1.00 40.66 468 LYS A N 1
ATOM 3625 C CA . LYS A 1 468 ? 19.284 19.241 -1.099 1.00 40.66 468 LYS A CA 1
ATOM 3626 C C . LYS A 1 468 ? 18.342 18.370 -0.255 1.00 40.66 468 LYS A C 1
ATOM 3628 O O . LYS A 1 468 ? 18.263 18.606 0.945 1.00 40.66 468 LYS A O 1
ATOM 3633 N N . SER A 1 469 ? 17.623 17.433 -0.873 1.00 44.09 469 SER A N 1
ATOM 3634 C CA . SER A 1 469 ? 16.614 16.595 -0.220 1.00 44.09 469 SER A CA 1
ATOM 3635 C C . SER A 1 469 ? 16.979 15.112 -0.201 1.00 44.09 469 SER A C 1
ATOM 3637 O O . SER A 1 469 ? 16.765 14.496 0.833 1.00 44.09 469 SER A O 1
ATOM 3639 N N . ASN A 1 470 ? 17.570 14.559 -1.271 1.00 55.22 470 ASN A N 1
ATOM 3640 C CA . ASN A 1 470 ? 17.884 13.126 -1.385 1.00 55.22 470 ASN A CA 1
ATOM 3641 C C . ASN A 1 470 ? 19.266 12.884 -2.030 1.00 55.22 470 ASN A C 1
ATOM 3643 O O . ASN A 1 470 ? 19.705 13.662 -2.888 1.00 55.22 470 ASN A O 1
ATOM 3647 N N . ASN A 1 471 ? 19.913 11.764 -1.697 1.00 63.59 471 ASN A N 1
ATOM 3648 C CA . ASN A 1 471 ? 21.031 11.227 -2.486 1.00 63.59 471 ASN A CA 1
ATOM 3649 C C . ASN A 1 471 ? 20.510 10.139 -3.427 1.00 63.59 471 ASN A C 1
ATOM 3651 O O . ASN A 1 471 ? 19.802 9.242 -2.972 1.00 63.59 471 ASN A O 1
ATOM 3655 N N . PHE A 1 472 ? 20.904 10.183 -4.698 1.00 71.38 472 PHE A N 1
ATOM 3656 C CA . PHE A 1 472 ? 20.622 9.121 -5.664 1.00 71.38 472 PHE A CA 1
ATOM 3657 C C . PHE A 1 472 ? 21.859 8.799 -6.506 1.00 71.38 472 PHE A C 1
ATOM 3659 O O . PHE A 1 472 ? 22.760 9.625 -6.692 1.00 71.38 472 PHE A O 1
ATOM 3666 N N . TYR A 1 473 ? 21.916 7.567 -6.995 1.00 79.38 473 TYR A N 1
ATOM 3667 C CA . TYR A 1 473 ? 22.883 7.148 -8.001 1.00 79.38 473 TYR A CA 1
ATOM 3668 C C . TYR A 1 473 ? 22.295 7.424 -9.386 1.00 79.38 473 TYR A C 1
ATOM 3670 O O . TYR A 1 473 ? 21.113 7.170 -9.599 1.00 79.38 473 TYR A O 1
ATOM 3678 N N . LEU A 1 474 ? 23.098 7.965 -10.301 1.00 80.50 474 LEU A N 1
ATOM 3679 C CA . LEU A 1 474 ? 22.691 8.226 -11.680 1.00 80.50 474 LEU A CA 1
ATOM 3680 C C . LEU A 1 474 ? 23.887 8.012 -12.595 1.00 80.50 474 LEU A C 1
ATOM 3682 O O . LEU A 1 474 ? 24.915 8.673 -12.423 1.00 80.50 474 LEU A O 1
ATOM 3686 N N . ASN A 1 475 ? 23.734 7.155 -13.595 1.00 79.50 475 ASN A N 1
ATOM 3687 C CA . ASN A 1 475 ? 24.758 6.910 -14.593 1.00 79.50 475 ASN A CA 1
ATOM 3688 C C . ASN A 1 475 ? 24.153 6.949 -16.002 1.00 79.50 475 ASN A C 1
ATOM 3690 O O . ASN A 1 475 ? 23.142 6.323 -16.292 1.00 79.50 475 ASN A O 1
ATOM 3694 N N . GLY A 1 476 ? 24.775 7.728 -16.888 1.00 73.12 476 GLY A N 1
ATOM 3695 C CA . GLY A 1 476 ? 24.373 7.845 -18.288 1.00 73.12 476 GLY A CA 1
ATOM 3696 C C . GLY A 1 476 ? 25.357 7.110 -19.187 1.00 73.12 476 GLY A C 1
ATOM 3697 O O . GLY A 1 476 ? 26.568 7.295 -19.059 1.00 73.12 476 GLY A O 1
ATOM 3698 N N . TYR A 1 477 ? 24.846 6.304 -20.114 1.00 69.38 477 TYR A N 1
ATOM 3699 C CA . TYR A 1 477 ? 25.650 5.555 -21.065 1.00 69.38 477 TYR A CA 1
ATOM 3700 C C . TYR A 1 477 ? 25.006 5.465 -22.464 1.00 69.38 477 TYR A C 1
ATOM 3702 O O . TYR A 1 477 ? 23.823 5.162 -22.602 1.00 69.38 477 TYR A O 1
ATOM 3710 N N . PRO A 1 478 ? 25.792 5.618 -23.541 1.00 67.69 478 PRO A N 1
ATOM 3711 C CA . PRO A 1 478 ? 27.126 6.209 -23.548 1.00 67.69 478 PRO A CA 1
ATOM 3712 C C . PRO A 1 478 ? 27.063 7.721 -23.252 1.00 67.69 478 PRO A C 1
ATOM 3714 O O . PRO A 1 478 ? 25.991 8.314 -23.195 1.00 67.69 478 PRO A O 1
ATOM 3717 N N . ASN A 1 479 ? 28.218 8.383 -23.113 1.00 67.75 479 ASN A N 1
ATOM 3718 C CA . ASN A 1 479 ? 28.303 9.846 -22.928 1.00 67.75 479 ASN A CA 1
ATOM 3719 C C . ASN A 1 479 ? 27.896 10.659 -24.185 1.00 67.75 479 ASN A C 1
ATOM 3721 O O . ASN A 1 479 ? 28.260 11.826 -24.321 1.00 67.75 479 ASN A O 1
ATOM 3725 N N . TYR A 1 480 ? 27.212 10.034 -25.142 1.00 71.12 480 TYR A N 1
ATOM 3726 C CA . TYR A 1 480 ? 26.745 10.615 -26.394 1.00 71.12 480 TYR A CA 1
ATOM 3727 C C . TYR A 1 480 ? 25.461 9.912 -26.843 1.00 71.12 480 TYR A C 1
ATOM 3729 O O . TYR A 1 480 ? 25.174 8.786 -26.444 1.00 71.12 480 TYR A O 1
ATOM 3737 N N . ASP A 1 481 ? 24.722 10.573 -27.723 1.00 81.75 481 ASP A N 1
ATOM 3738 C CA . ASP A 1 481 ? 23.481 10.058 -28.284 1.00 81.75 481 ASP A CA 1
ATOM 3739 C C . ASP A 1 481 ? 23.731 9.014 -29.387 1.00 81.75 481 ASP A C 1
ATOM 3741 O O . ASP A 1 481 ? 24.540 9.213 -30.302 1.00 81.75 481 ASP A O 1
ATOM 3745 N N . LEU A 1 482 ? 22.984 7.914 -29.324 1.00 83.06 482 LEU A N 1
ATOM 3746 C CA . LEU A 1 482 ? 22.907 6.856 -30.329 1.00 83.06 482 LEU A CA 1
ATOM 3747 C C . LEU A 1 482 ? 21.764 7.159 -31.303 1.00 83.06 482 LEU A C 1
ATOM 3749 O O . LEU A 1 482 ? 20.715 7.656 -30.897 1.00 83.06 482 LEU A O 1
ATOM 3753 N N . ASN A 1 483 ? 21.927 6.837 -32.589 1.00 85.94 483 ASN A N 1
ATOM 3754 C CA . ASN A 1 483 ? 20.830 6.978 -33.551 1.00 85.94 483 ASN A CA 1
ATOM 3755 C C . ASN A 1 483 ? 19.988 5.700 -33.628 1.00 85.94 483 ASN A C 1
ATOM 3757 O O . ASN A 1 483 ? 20.512 4.581 -33.548 1.00 85.94 483 ASN A O 1
ATOM 3761 N N . TYR A 1 484 ? 18.695 5.871 -33.896 1.00 89.19 484 TYR A N 1
ATOM 3762 C CA . TYR A 1 484 ? 17.795 4.766 -34.201 1.00 89.19 484 TYR A CA 1
ATOM 3763 C C . TYR A 1 484 ? 16.985 4.985 -35.474 1.00 89.19 484 TYR A C 1
ATOM 3765 O O . TYR A 1 484 ? 16.797 6.092 -35.978 1.00 89.19 484 TYR A O 1
ATOM 3773 N N . SER A 1 485 ? 16.470 3.880 -35.993 1.00 90.12 485 SER A N 1
ATOM 3774 C CA . SER A 1 485 ? 15.421 3.853 -37.001 1.00 90.12 485 SER A CA 1
ATOM 3775 C C . SER A 1 485 ? 14.229 3.072 -36.468 1.00 90.12 485 SER A C 1
ATOM 3777 O O . SER A 1 485 ? 14.375 2.246 -35.571 1.00 90.12 485 SER A O 1
ATOM 3779 N N . LEU A 1 486 ? 13.053 3.354 -37.023 1.00 92.56 486 LEU A N 1
ATOM 3780 C CA . LEU A 1 486 ? 11.828 2.648 -36.683 1.00 92.56 486 LEU A CA 1
ATOM 3781 C C . LEU A 1 486 ? 11.519 1.599 -37.769 1.00 92.56 486 LEU A C 1
ATOM 3783 O O . LEU A 1 486 ? 11.674 1.908 -38.958 1.00 92.56 486 LEU A O 1
ATOM 3787 N N . PRO A 1 487 ? 11.083 0.385 -37.390 1.00 94.12 487 PRO A N 1
ATOM 3788 C CA . PRO A 1 487 ? 10.832 -0.037 -36.013 1.00 94.12 487 PRO A CA 1
ATOM 3789 C C . PRO A 1 487 ? 12.120 -0.291 -35.205 1.00 94.12 487 PRO A C 1
ATOM 3791 O O . PRO A 1 487 ? 13.053 -0.920 -35.705 1.00 94.12 487 PRO A O 1
ATOM 3794 N N . LEU A 1 488 ? 12.136 0.187 -33.958 1.00 95.06 488 LEU A N 1
ATOM 3795 C CA . LEU A 1 488 ? 13.187 -0.029 -32.962 1.00 95.06 488 LEU A CA 1
ATOM 3796 C C . LEU A 1 488 ? 12.695 -1.082 -31.969 1.00 95.06 488 LEU A C 1
ATOM 3798 O O . LEU A 1 488 ? 11.715 -0.844 -31.266 1.00 95.06 488 LEU A O 1
ATOM 3802 N N . ALA A 1 489 ? 13.384 -2.219 -31.880 1.00 96.75 489 ALA A N 1
ATOM 3803 C CA . ALA A 1 489 ? 13.095 -3.231 -30.868 1.00 96.75 489 ALA A CA 1
ATOM 3804 C C . ALA A 1 489 ? 14.266 -3.365 -29.892 1.00 96.75 489 ALA A C 1
ATOM 3806 O O . ALA A 1 489 ? 15.416 -3.505 -30.317 1.00 96.75 489 ALA A O 1
ATOM 3807 N N . ILE A 1 490 ? 13.977 -3.328 -28.594 1.00 96.19 490 ILE A N 1
ATOM 3808 C CA . ILE A 1 490 ? 14.973 -3.248 -27.523 1.00 96.19 490 ILE A CA 1
ATOM 3809 C C . ILE A 1 490 ? 14.503 -3.981 -26.264 1.00 96.19 490 ILE A C 1
ATOM 3811 O O . ILE A 1 490 ? 13.306 -4.052 -25.986 1.00 96.19 490 ILE A O 1
ATOM 3815 N N . LYS A 1 491 ? 15.459 -4.518 -25.503 1.00 97.12 491 LYS A N 1
ATOM 3816 C CA . LYS A 1 491 ? 15.269 -4.948 -24.117 1.00 97.12 491 LYS A CA 1
ATOM 3817 C C . LYS A 1 491 ? 16.018 -4.031 -23.164 1.00 97.12 491 LYS A C 1
ATOM 3819 O O . LYS A 1 491 ? 17.162 -3.694 -23.463 1.00 97.12 491 LYS A O 1
ATOM 3824 N N . LEU A 1 492 ? 15.399 -3.725 -22.034 1.00 98.12 492 LEU A N 1
ATOM 3825 C CA . LEU A 1 492 ? 16.020 -3.164 -20.835 1.00 98.12 492 LEU A CA 1
ATOM 3826 C C . LEU A 1 492 ? 16.073 -4.271 -19.779 1.00 98.12 492 LEU A C 1
ATOM 3828 O O . LEU A 1 492 ? 15.145 -5.081 -19.695 1.00 98.12 492 LEU A O 1
ATOM 3832 N N . ILE A 1 493 ? 17.183 -4.379 -19.057 1.00 97.75 493 ILE A N 1
ATOM 3833 C CA . ILE A 1 493 ? 17.526 -5.549 -18.244 1.00 97.75 493 ILE A CA 1
ATOM 3834 C C . ILE A 1 493 ? 18.116 -5.064 -16.925 1.00 97.75 493 ILE A C 1
ATOM 3836 O O . ILE A 1 493 ? 19.212 -4.508 -16.892 1.00 97.75 493 ILE A O 1
ATOM 3840 N N . MET A 1 494 ? 17.436 -5.385 -15.828 1.00 98.19 494 MET A N 1
ATOM 3841 C CA . MET A 1 494 ? 17.974 -5.236 -14.478 1.00 98.19 494 MET A CA 1
ATOM 3842 C C . MET A 1 494 ? 18.220 -6.623 -13.901 1.00 98.19 494 MET A C 1
ATOM 3844 O O . MET A 1 494 ? 17.284 -7.412 -13.773 1.00 98.19 494 MET A O 1
ATOM 3848 N N . ARG A 1 495 ? 19.477 -6.930 -13.562 1.00 96.88 495 ARG A N 1
ATOM 3849 C CA . ARG A 1 495 ? 19.880 -8.243 -13.041 1.00 96.88 495 ARG A CA 1
ATOM 3850 C C . ARG A 1 495 ? 20.695 -8.125 -11.761 1.00 96.88 495 ARG A C 1
ATOM 3852 O O . ARG A 1 495 ? 21.758 -7.512 -11.750 1.00 96.88 495 ARG A O 1
ATOM 3859 N N . LEU A 1 496 ? 20.247 -8.798 -10.714 1.00 95.44 496 LEU A N 1
ATOM 3860 C CA . LEU A 1 496 ? 20.956 -8.991 -9.463 1.00 95.44 496 LEU A CA 1
ATOM 3861 C C . LEU A 1 496 ? 21.962 -10.132 -9.565 1.00 95.44 496 LEU A C 1
ATOM 3863 O O . LEU A 1 496 ? 21.701 -11.212 -10.091 1.00 95.44 496 LEU A O 1
ATOM 3867 N N . GLN A 1 497 ? 23.134 -9.879 -9.006 1.00 92.12 497 GLN A N 1
ATOM 3868 C CA . GLN A 1 497 ? 24.189 -10.849 -8.789 1.00 92.12 497 GLN A CA 1
ATOM 3869 C C . GLN A 1 497 ? 24.435 -10.929 -7.288 1.00 92.12 497 GLN A C 1
ATOM 3871 O O . GLN A 1 497 ? 24.953 -9.997 -6.666 1.00 92.12 497 GLN A O 1
ATOM 3876 N N . LYS A 1 498 ? 24.047 -12.061 -6.704 1.00 86.69 498 LYS A N 1
ATOM 3877 C CA . LYS A 1 498 ? 24.232 -12.331 -5.281 1.00 86.69 498 LYS A CA 1
ATOM 3878 C C . LYS A 1 498 ? 25.672 -12.760 -5.037 1.00 86.69 498 LYS A C 1
ATOM 3880 O O . LYS A 1 498 ? 26.053 -13.894 -5.317 1.00 86.69 498 LYS A O 1
ATOM 3885 N N . ALA A 1 499 ? 26.478 -11.848 -4.509 1.00 79.38 499 ALA A N 1
ATOM 3886 C CA . ALA A 1 499 ? 27.778 -12.166 -3.944 1.00 79.38 499 ALA A CA 1
ATOM 3887 C C . ALA A 1 499 ? 27.690 -11.889 -2.445 1.00 79.38 499 ALA A C 1
ATOM 3889 O O . ALA A 1 499 ? 27.544 -10.740 -2.046 1.00 79.38 499 ALA A O 1
ATOM 3890 N N . HIS A 1 500 ? 27.721 -12.939 -1.621 1.00 72.31 500 HIS A N 1
ATOM 3891 C CA . HIS A 1 500 ? 27.559 -12.836 -0.168 1.00 72.31 500 HIS A CA 1
ATOM 3892 C C . HIS A 1 500 ? 28.524 -11.791 0.422 1.00 72.31 500 HIS A C 1
ATOM 3894 O O . HIS A 1 500 ? 29.738 -12.003 0.429 1.00 72.31 500 HIS A O 1
ATOM 3900 N N . GLY A 1 501 ? 27.976 -10.667 0.893 1.00 80.88 501 GLY A N 1
ATOM 3901 C CA . GLY A 1 501 ? 28.709 -9.524 1.436 1.00 80.88 501 GLY A CA 1
ATOM 3902 C C . GLY A 1 501 ? 28.806 -8.309 0.504 1.00 80.88 501 GLY A C 1
ATOM 3903 O O . GLY A 1 501 ? 29.092 -7.230 1.008 1.00 80.88 501 GLY A O 1
ATOM 3904 N N . ASN A 1 502 ? 28.575 -8.447 -0.810 1.00 87.44 502 ASN A N 1
ATOM 3905 C CA . ASN A 1 502 ? 28.616 -7.369 -1.813 1.00 87.44 502 ASN A CA 1
ATOM 3906 C C . ASN A 1 502 ? 27.724 -7.669 -3.043 1.00 87.44 502 ASN A C 1
ATOM 3908 O O . ASN A 1 502 ? 28.214 -7.911 -4.150 1.00 87.44 502 ASN A O 1
ATOM 3912 N N . GLU A 1 503 ? 26.411 -7.671 -2.874 1.00 90.62 503 GLU A N 1
ATOM 3913 C CA . GLU A 1 503 ? 25.439 -7.856 -3.952 1.00 90.62 503 GLU A CA 1
ATOM 3914 C C . GLU A 1 503 ? 25.531 -6.739 -4.995 1.00 90.62 503 GLU A C 1
ATOM 3916 O O . GLU A 1 503 ? 25.854 -5.593 -4.687 1.00 90.62 503 GLU A O 1
ATOM 3921 N N . THR A 1 504 ? 25.295 -7.074 -6.261 1.00 92.62 504 THR A N 1
ATOM 3922 C CA . THR A 1 504 ? 25.438 -6.131 -7.378 1.00 92.62 504 THR A CA 1
ATOM 3923 C C . THR A 1 504 ? 24.201 -6.147 -8.253 1.00 92.62 504 THR A C 1
ATOM 3925 O O . THR A 1 504 ? 23.767 -7.216 -8.670 1.00 92.62 504 THR A O 1
ATOM 3928 N N . VAL A 1 505 ? 23.673 -4.972 -8.589 1.00 94.81 505 VAL A N 1
ATOM 3929 C CA . VAL A 1 505 ? 22.689 -4.820 -9.664 1.00 94.81 505 VAL A CA 1
ATOM 3930 C C . VAL A 1 505 ? 23.416 -4.431 -10.945 1.00 94.81 505 VAL A C 1
ATOM 3932 O O . VAL A 1 505 ? 24.253 -3.533 -10.958 1.00 94.81 505 VAL A O 1
ATOM 3935 N N . SER A 1 506 ? 23.154 -5.162 -12.018 1.00 94.38 506 SER A N 1
ATOM 3936 C CA . SER A 1 506 ? 23.690 -4.904 -13.350 1.00 94.38 506 SER A CA 1
ATOM 3937 C C . SER A 1 506 ? 22.576 -4.336 -14.218 1.00 94.38 506 SER A C 1
ATOM 3939 O O . SER A 1 506 ? 21.525 -4.968 -14.343 1.00 94.38 506 SER A O 1
ATOM 3941 N N . PHE A 1 507 ? 22.830 -3.184 -14.829 1.00 95.50 507 PHE A N 1
ATOM 3942 C CA . PHE A 1 507 ? 21.945 -2.551 -15.802 1.00 95.50 507 PHE A CA 1
ATOM 3943 C C . PHE A 1 507 ? 22.432 -2.863 -17.208 1.00 95.50 507 PHE A C 1
ATOM 3945 O O . PHE A 1 507 ? 23.635 -2.792 -17.507 1.00 95.50 507 PHE A O 1
ATOM 3952 N N . GLY A 1 508 ? 21.512 -3.254 -18.078 1.00 93.12 508 GLY A N 1
ATOM 3953 C CA . GLY A 1 508 ? 21.863 -3.711 -19.404 1.00 93.12 508 GLY A CA 1
ATOM 3954 C C . GLY A 1 508 ? 20.759 -3.531 -20.419 1.00 93.12 508 GLY A C 1
ATOM 3955 O O . GLY A 1 508 ? 19.581 -3.499 -20.105 1.00 93.12 508 GLY A O 1
ATOM 3956 N N . TYR A 1 509 ? 21.155 -3.489 -21.683 1.00 93.75 509 TYR A N 1
ATOM 3957 C CA . TYR A 1 509 ? 20.214 -3.410 -22.787 1.00 93.75 509 TYR A CA 1
ATOM 3958 C C . TYR A 1 509 ? 20.576 -4.387 -23.893 1.00 93.75 509 TYR A C 1
ATOM 3960 O O . TYR A 1 509 ? 21.727 -4.799 -24.052 1.00 93.75 509 TYR A O 1
ATOM 3968 N N . GLN A 1 510 ? 19.584 -4.742 -24.700 1.00 93.56 510 GLN A N 1
ATOM 3969 C CA . GLN A 1 510 ? 19.788 -5.529 -25.906 1.00 93.56 510 GLN A CA 1
ATOM 3970 C C . GLN A 1 510 ? 19.006 -4.912 -27.058 1.00 93.56 510 GLN A C 1
ATOM 3972 O O . GLN A 1 510 ? 17.779 -4.922 -27.046 1.00 93.56 510 GLN A O 1
ATOM 3977 N N . ILE A 1 511 ? 19.701 -4.436 -28.090 1.00 91.94 511 ILE A N 1
ATOM 3978 C CA . ILE A 1 511 ? 19.039 -4.072 -29.344 1.00 91.94 511 ILE A CA 1
ATOM 3979 C C . ILE A 1 511 ? 18.647 -5.358 -30.068 1.00 91.94 511 ILE A C 1
ATOM 3981 O O . ILE A 1 511 ? 19.494 -6.196 -30.379 1.00 91.94 511 ILE A O 1
ATOM 3985 N N . LEU A 1 512 ? 17.355 -5.504 -30.334 1.00 92.62 512 LEU A N 1
ATOM 3986 C CA . LEU A 1 512 ? 16.782 -6.607 -31.101 1.00 92.62 512 LEU A CA 1
ATOM 3987 C C . LEU A 1 512 ? 16.595 -6.215 -32.567 1.00 92.62 512 LEU A C 1
ATOM 3989 O O . LEU A 1 512 ? 16.742 -7.054 -33.452 1.00 92.62 512 LEU A O 1
ATOM 3993 N N . LYS A 1 513 ? 16.295 -4.937 -32.826 1.00 91.12 513 LYS A N 1
ATOM 3994 C CA . LYS A 1 513 ? 16.161 -4.389 -34.175 1.00 91.12 513 LYS A CA 1
ATOM 3995 C C . LYS A 1 513 ? 16.501 -2.905 -34.210 1.00 91.12 513 LYS A C 1
ATOM 3997 O O . LYS A 1 513 ? 15.948 -2.140 -33.428 1.00 91.12 513 LYS A O 1
ATOM 4002 N N . ASN A 1 514 ? 17.371 -2.519 -35.142 1.00 86.94 514 ASN A N 1
ATOM 4003 C CA . ASN A 1 514 ? 17.646 -1.131 -35.503 1.00 86.94 514 ASN A CA 1
ATOM 4004 C C . ASN A 1 514 ? 18.298 -1.081 -36.898 1.00 86.94 514 ASN A C 1
ATOM 4006 O O . ASN A 1 514 ? 19.505 -1.273 -37.035 1.00 86.94 514 ASN A O 1
ATOM 4010 N N . ASP A 1 515 ? 17.508 -0.774 -37.924 1.00 80.75 515 ASP A N 1
ATOM 4011 C CA . ASP A 1 515 ? 17.930 -0.804 -39.336 1.00 80.75 515 ASP A CA 1
ATOM 4012 C C . ASP A 1 515 ? 18.645 0.500 -39.775 1.00 80.75 515 ASP A C 1
ATOM 4014 O O . ASP A 1 515 ? 18.786 0.788 -40.968 1.00 80.75 515 ASP A O 1
ATOM 4018 N N . TYR A 1 516 ? 19.091 1.339 -38.827 1.00 75.31 516 TYR A N 1
ATOM 4019 C CA . TYR A 1 516 ? 19.645 2.669 -39.122 1.00 75.31 516 TYR A CA 1
ATOM 4020 C C . TYR A 1 516 ? 20.880 2.578 -40.032 1.00 75.31 516 TYR A C 1
ATOM 4022 O O . TYR A 1 516 ? 21.041 3.371 -40.962 1.00 75.31 516 TYR A O 1
ATOM 4030 N N . CYS A 1 517 ? 21.721 1.563 -39.811 1.00 63.31 517 CYS A N 1
ATOM 4031 C CA . CYS A 1 517 ? 22.933 1.336 -40.597 1.00 63.31 517 CYS A CA 1
ATOM 4032 C C . CYS A 1 517 ? 22.719 0.616 -41.926 1.00 63.31 517 CYS A C 1
ATOM 4034 O O . CYS A 1 517 ? 23.563 0.758 -42.810 1.00 63.31 517 CYS A O 1
ATOM 4036 N N . ASP A 1 518 ? 21.598 -0.081 -42.108 1.00 63.66 518 ASP A N 1
ATOM 4037 C CA . ASP A 1 518 ? 21.288 -0.741 -43.381 1.00 63.66 518 ASP A CA 1
ATOM 4038 C C . ASP A 1 518 ? 20.953 0.288 -44.468 1.00 63.66 518 ASP A C 1
ATOM 4040 O O . ASP A 1 518 ? 21.170 0.054 -45.656 1.00 63.66 518 ASP A O 1
ATOM 4044 N N . ARG A 1 519 ? 20.483 1.476 -44.062 1.00 57.97 519 ARG A N 1
ATOM 4045 C CA . ARG A 1 519 ? 20.160 2.584 -44.971 1.00 57.97 519 ARG A CA 1
ATOM 4046 C C . ARG A 1 519 ? 21.353 3.493 -45.290 1.00 57.97 519 ARG A C 1
ATOM 4048 O O . ARG A 1 519 ? 21.341 4.132 -46.338 1.00 57.97 519 ARG A O 1
ATOM 4055 N N . LEU A 1 520 ? 22.368 3.572 -44.418 1.00 56.75 520 LEU A N 1
ATOM 4056 C CA . LEU A 1 520 ? 23.538 4.461 -44.565 1.00 56.75 520 LEU A CA 1
ATOM 4057 C C . LEU A 1 520 ? 24.868 3.795 -44.123 1.00 56.75 520 LEU A C 1
ATOM 4059 O O . LEU A 1 520 ? 25.537 4.285 -43.206 1.00 56.75 520 LEU A O 1
ATOM 4063 N N . PRO A 1 521 ? 25.319 2.717 -44.793 1.00 55.44 521 PRO A N 1
ATOM 4064 C CA . PRO A 1 521 ? 26.461 1.910 -44.344 1.00 55.44 521 PRO A CA 1
ATOM 4065 C C . PRO A 1 521 ? 27.798 2.670 -44.263 1.00 55.44 521 PRO A C 1
ATOM 4067 O O . PRO A 1 521 ? 28.657 2.326 -43.450 1.00 55.44 521 PRO A O 1
ATOM 4070 N N . TYR A 1 522 ? 27.980 3.728 -45.064 1.00 51.72 522 TYR A N 1
ATOM 4071 C CA . TYR A 1 522 ? 29.213 4.526 -45.093 1.00 51.72 522 TYR A CA 1
ATOM 4072 C C . TYR A 1 522 ? 29.401 5.401 -43.840 1.00 51.72 522 TYR A C 1
ATOM 4074 O O . TYR A 1 522 ? 30.517 5.542 -43.347 1.00 51.72 522 TYR A O 1
ATOM 4082 N N . TYR A 1 523 ? 28.314 5.932 -43.269 1.00 52.84 523 TYR A N 1
ATOM 4083 C CA . TYR A 1 523 ? 28.367 6.792 -42.078 1.00 52.84 523 TYR A CA 1
ATOM 4084 C C . TYR A 1 523 ? 28.466 6.004 -40.765 1.00 52.84 523 TYR A C 1
ATOM 4086 O O . TYR A 1 523 ? 28.797 6.577 -39.733 1.00 52.84 523 TYR A O 1
ATOM 4094 N N . CYS A 1 524 ? 28.234 4.688 -40.794 1.00 55.38 524 CYS A N 1
ATOM 4095 C CA . CYS A 1 524 ? 28.314 3.832 -39.608 1.00 55.38 524 CYS A CA 1
ATOM 4096 C C . CYS A 1 524 ? 29.736 3.375 -39.244 1.00 55.38 524 CYS A C 1
ATOM 4098 O O . CYS A 1 524 ? 29.924 2.825 -38.163 1.00 55.38 524 CYS A O 1
ATOM 4100 N N . ARG A 1 525 ? 30.735 3.560 -40.123 1.00 49.47 525 ARG A N 1
ATOM 4101 C CA . ARG A 1 525 ? 32.110 3.060 -39.908 1.00 49.47 525 ARG A CA 1
ATOM 4102 C C . ARG A 1 525 ? 33.164 4.134 -39.664 1.00 49.47 525 ARG A C 1
ATOM 4104 O O . ARG A 1 525 ? 34.280 3.780 -39.291 1.00 49.47 525 ARG A O 1
ATOM 4111 N N . ILE A 1 526 ? 32.866 5.409 -39.904 1.00 41.91 526 ILE A N 1
ATOM 4112 C CA . ILE A 1 526 ? 33.908 6.435 -39.978 1.00 41.91 526 ILE A CA 1
ATOM 4113 C C . ILE A 1 526 ? 33.668 7.520 -38.924 1.00 41.91 526 ILE A C 1
ATOM 4115 O O . ILE A 1 526 ? 32.639 8.187 -38.937 1.00 41.91 526 ILE A O 1
ATOM 4119 N N . TRP A 1 527 ? 34.690 7.704 -38.082 1.00 42.06 527 TRP A N 1
ATOM 4120 C CA . TRP A 1 527 ? 34.854 8.702 -37.018 1.00 42.06 527 TRP A CA 1
ATOM 4121 C C . TRP A 1 527 ? 34.073 8.410 -35.736 1.00 42.06 527 TRP A C 1
ATOM 4123 O O . TRP A 1 527 ? 32.851 8.329 -35.735 1.00 42.06 527 TRP A O 1
ATOM 4133 N N . GLY A 1 528 ? 34.802 8.274 -34.624 1.00 45.91 528 GLY A N 1
ATOM 4134 C CA . GLY A 1 528 ? 34.282 7.983 -33.285 1.00 45.91 528 GLY A CA 1
ATOM 4135 C C . GLY A 1 528 ? 33.427 9.099 -32.678 1.00 45.91 528 GLY A C 1
ATOM 4136 O O . GLY A 1 528 ? 33.767 9.607 -31.618 1.00 45.91 528 GLY A O 1
ATOM 4137 N N . ILE A 1 529 ? 32.337 9.486 -33.349 1.00 43.66 529 ILE A N 1
ATOM 4138 C CA . ILE A 1 529 ? 31.425 10.555 -32.920 1.00 43.66 529 ILE A CA 1
ATOM 4139 C C . ILE A 1 529 ? 29.948 10.114 -32.910 1.00 43.66 529 ILE A C 1
ATOM 4141 O O . ILE A 1 529 ? 29.167 10.747 -32.214 1.00 43.66 529 ILE A O 1
ATOM 4145 N N . ARG A 1 530 ? 29.530 9.009 -33.551 1.00 47.88 530 ARG A N 1
ATOM 4146 C CA . ARG A 1 530 ? 28.211 8.379 -33.288 1.00 47.88 530 ARG A CA 1
ATOM 4147 C C . ARG A 1 530 ? 28.298 6.865 -33.470 1.00 47.88 530 ARG A C 1
ATOM 4149 O O . ARG A 1 530 ? 28.253 6.376 -34.596 1.00 47.88 530 ARG A O 1
ATOM 4156 N N . GLN A 1 531 ? 28.477 6.123 -32.378 1.00 54.06 531 GLN A N 1
ATOM 4157 C CA . GLN A 1 531 ? 28.379 4.660 -32.422 1.00 54.06 531 GLN A CA 1
ATOM 4158 C C . GLN A 1 531 ? 26.899 4.308 -32.622 1.00 54.06 531 GLN A C 1
ATOM 4160 O O . GLN A 1 531 ? 26.041 4.922 -32.005 1.00 54.06 531 GLN A O 1
ATOM 4165 N N . ASN A 1 532 ? 26.565 3.408 -33.542 1.00 57.25 532 ASN A N 1
ATOM 4166 C CA . ASN A 1 532 ? 25.172 3.007 -33.746 1.00 57.25 532 ASN A CA 1
ATOM 4167 C C . ASN A 1 532 ? 24.865 1.782 -32.896 1.00 57.25 532 ASN A C 1
ATOM 4169 O O . ASN A 1 532 ? 25.689 0.876 -32.780 1.00 57.25 532 ASN A O 1
ATOM 4173 N N . ALA A 1 533 ? 23.659 1.739 -32.343 1.00 63.31 533 ALA A N 1
ATOM 4174 C CA . ALA A 1 533 ? 23.194 0.600 -31.576 1.00 63.31 533 ALA A CA 1
ATOM 4175 C C . ALA A 1 533 ? 22.745 -0.501 -32.550 1.00 63.31 533 ALA A C 1
ATOM 4177 O O . ALA A 1 533 ? 21.620 -0.477 -33.047 1.00 63.31 533 ALA A O 1
ATOM 4178 N N . THR A 1 534 ? 23.647 -1.411 -32.911 1.00 68.69 534 THR A N 1
ATOM 4179 C CA . THR A 1 534 ? 23.346 -2.542 -33.802 1.00 68.69 534 THR A CA 1
ATOM 4180 C C . THR A 1 534 ? 22.703 -3.685 -33.029 1.00 68.69 534 THR A C 1
ATOM 4182 O O . THR A 1 534 ? 23.050 -3.908 -31.869 1.00 68.69 534 THR A O 1
ATOM 4185 N N . ALA A 1 535 ? 21.812 -4.442 -33.676 1.00 77.50 535 ALA A N 1
ATOM 4186 C CA . ALA A 1 535 ? 21.254 -5.650 -33.078 1.00 77.50 535 ALA A CA 1
ATOM 4187 C C . ALA A 1 535 ? 22.369 -6.633 -32.680 1.00 77.50 535 ALA A C 1
ATOM 4189 O O . ALA A 1 535 ? 23.319 -6.839 -33.440 1.00 77.50 535 ALA A O 1
ATOM 4190 N N . GLY A 1 536 ? 22.276 -7.221 -31.486 1.00 78.31 536 GLY A N 1
ATOM 4191 C CA . GLY A 1 536 ? 23.361 -8.041 -30.952 1.00 78.31 536 GLY A CA 1
ATOM 4192 C C . GLY A 1 536 ? 23.090 -8.644 -29.578 1.00 78.31 536 GLY A C 1
ATOM 4193 O O . GLY A 1 536 ? 21.948 -8.746 -29.125 1.00 78.31 536 GLY A O 1
ATOM 4194 N N . SER A 1 537 ? 24.164 -9.085 -28.925 1.00 82.56 537 SER A N 1
ATOM 4195 C CA . SER A 1 537 ? 24.130 -9.587 -27.548 1.00 82.56 537 SER A CA 1
ATOM 4196 C C . SER A 1 537 ? 23.782 -8.476 -26.558 1.00 82.56 537 SER A C 1
ATOM 4198 O O . SER A 1 537 ? 24.006 -7.298 -26.834 1.00 82.56 537 SER A O 1
ATOM 4200 N N . ALA A 1 538 ? 23.262 -8.855 -25.389 1.00 88.69 538 ALA A N 1
ATOM 4201 C CA . ALA A 1 538 ? 23.034 -7.909 -24.303 1.00 88.69 538 ALA A CA 1
ATOM 4202 C C . ALA A 1 538 ? 24.349 -7.237 -23.868 1.00 88.69 538 ALA A C 1
ATOM 4204 O O . ALA A 1 538 ? 25.383 -7.898 -23.736 1.00 88.69 538 ALA A O 1
ATOM 4205 N N . ILE A 1 539 ? 24.289 -5.929 -23.632 1.00 88.81 539 ILE A N 1
ATOM 4206 C CA . ILE A 1 539 ? 25.387 -5.108 -23.129 1.00 88.81 539 ILE A CA 1
ATOM 4207 C C . ILE A 1 539 ? 25.013 -4.668 -21.718 1.00 88.81 539 ILE A C 1
ATOM 4209 O O . ILE A 1 539 ? 24.069 -3.904 -21.547 1.00 88.81 539 ILE A O 1
ATOM 4213 N N . PHE A 1 540 ? 25.776 -5.121 -20.724 1.00 89.44 540 PHE A N 1
ATOM 4214 C CA . PHE A 1 540 ? 25.690 -4.614 -19.355 1.00 89.44 540 PHE A CA 1
ATOM 4215 C C . PHE A 1 540 ? 26.617 -3.413 -19.215 1.00 89.44 540 PHE A C 1
ATOM 4217 O O . PHE A 1 540 ? 27.846 -3.541 -19.275 1.00 89.44 540 PHE A O 1
ATOM 4224 N N . TYR A 1 541 ? 26.017 -2.231 -19.132 1.00 85.88 541 TYR A N 1
ATOM 4225 C CA . TYR A 1 541 ? 26.736 -0.966 -19.216 1.00 85.88 541 TYR A CA 1
ATOM 4226 C C . TYR A 1 541 ? 27.038 -0.361 -17.849 1.00 85.88 541 TYR A C 1
ATOM 4228 O O . TYR A 1 541 ? 27.927 0.489 -17.769 1.00 85.88 541 TYR A O 1
ATOM 4236 N N . ASP A 1 542 ? 26.380 -0.822 -16.790 1.00 87.88 542 ASP A N 1
ATOM 4237 C CA . ASP A 1 542 ? 26.746 -0.485 -15.423 1.00 87.88 542 ASP A CA 1
ATOM 4238 C C . ASP A 1 542 ? 26.522 -1.657 -14.471 1.00 87.88 542 ASP A C 1
ATOM 4240 O O . ASP A 1 542 ? 25.603 -2.454 -14.646 1.00 87.88 542 ASP A O 1
ATOM 4244 N N . ASN A 1 543 ? 27.392 -1.743 -13.471 1.00 90.25 543 ASN A N 1
ATOM 4245 C CA . ASN A 1 543 ? 27.328 -2.708 -12.386 1.00 90.25 543 ASN A CA 1
ATOM 4246 C C . ASN A 1 543 ? 27.476 -1.925 -11.089 1.00 90.25 543 ASN A C 1
ATOM 4248 O O . ASN A 1 543 ? 28.557 -1.408 -10.789 1.00 90.25 543 ASN A O 1
ATOM 4252 N N . VAL A 1 544 ? 26.396 -1.857 -10.326 1.00 89.75 544 VAL A N 1
ATOM 4253 C CA . VAL A 1 544 ? 26.328 -1.093 -9.092 1.00 89.75 544 VAL A CA 1
ATOM 4254 C C . VAL A 1 544 ? 26.345 -2.057 -7.913 1.00 89.75 544 VAL A C 1
ATOM 4256 O O . VAL A 1 544 ? 25.416 -2.834 -7.701 1.00 89.75 544 VAL A O 1
ATOM 4259 N N . THR A 1 545 ? 27.444 -2.039 -7.165 1.00 89.75 545 THR A N 1
ATOM 4260 C CA . THR A 1 545 ? 27.686 -2.909 -6.013 1.00 89.75 545 THR A CA 1
ATOM 4261 C C . THR A 1 545 ? 27.220 -2.236 -4.728 1.00 89.75 545 THR A C 1
ATOM 4263 O O . THR A 1 545 ? 27.646 -1.122 -4.416 1.00 89.75 545 THR A O 1
ATOM 4266 N N . PHE A 1 546 ? 26.412 -2.949 -3.952 1.00 87.56 546 PHE A N 1
ATOM 4267 C CA . PHE A 1 546 ? 25.981 -2.597 -2.605 1.00 87.56 546 PHE A CA 1
ATOM 4268 C C . PHE A 1 546 ? 26.948 -3.236 -1.609 1.00 87.56 546 PHE A C 1
ATOM 4270 O O . PHE A 1 546 ? 27.078 -4.456 -1.583 1.00 87.56 546 PHE A O 1
ATOM 4277 N N . LEU A 1 547 ? 27.661 -2.448 -0.808 1.00 86.12 547 LEU A N 1
ATOM 4278 C CA . LEU A 1 547 ? 28.637 -2.979 0.149 1.00 86.12 547 LEU A CA 1
ATOM 4279 C C . LEU A 1 547 ? 27.961 -3.512 1.416 1.00 86.12 547 LEU A C 1
ATOM 4281 O O . LEU A 1 547 ? 26.906 -3.005 1.804 1.00 86.12 547 LEU A O 1
ATOM 4285 N N . ASP A 1 548 ? 28.599 -4.499 2.056 1.00 87.19 548 ASP A N 1
ATOM 4286 C CA . ASP A 1 548 ? 28.131 -5.142 3.298 1.00 87.19 548 ASP A CA 1
ATOM 4287 C C . ASP A 1 548 ? 26.671 -5.607 3.193 1.00 87.19 548 ASP A C 1
ATOM 4289 O O . ASP A 1 548 ? 25.837 -5.340 4.061 1.00 87.19 548 ASP A O 1
ATOM 4293 N N . SER A 1 549 ? 26.357 -6.233 2.058 1.00 88.94 549 SER A N 1
ATOM 4294 C CA . SER A 1 549 ? 24.993 -6.541 1.641 1.00 88.94 549 SER A CA 1
ATOM 4295 C C . SER A 1 549 ? 24.723 -8.037 1.492 1.00 88.94 549 SER A C 1
ATOM 4297 O O . SER A 1 549 ? 25.616 -8.841 1.194 1.00 88.94 549 SER A O 1
ATOM 4299 N N . GLN A 1 550 ? 23.469 -8.409 1.733 1.00 91.00 550 GLN A N 1
ATOM 4300 C CA . GLN A 1 550 ? 22.952 -9.766 1.599 1.00 91.00 550 GLN A CA 1
ATOM 4301 C C . GLN A 1 550 ? 21.432 -9.771 1.384 1.00 91.00 550 GLN A C 1
ATOM 4303 O O . GLN A 1 550 ? 20.718 -8.853 1.794 1.00 91.00 550 GLN A O 1
ATOM 4308 N N . ASN A 1 551 ? 20.927 -10.883 0.850 1.00 90.62 551 ASN A N 1
ATOM 4309 C CA . ASN A 1 551 ? 19.505 -11.147 0.635 1.00 90.62 551 ASN A CA 1
ATOM 4310 C C . ASN A 1 551 ? 18.809 -10.108 -0.264 1.00 90.62 551 ASN A C 1
ATOM 4312 O O . ASN A 1 551 ? 17.636 -9.798 -0.037 1.00 90.62 551 ASN A O 1
ATOM 4316 N N . ALA A 1 552 ? 19.501 -9.588 -1.279 1.00 93.19 552 ALA A N 1
ATOM 4317 C CA . ALA A 1 552 ? 18.894 -8.725 -2.277 1.00 93.19 552 ALA A CA 1
ATOM 4318 C C . ALA A 1 552 ? 17.879 -9.484 -3.130 1.00 93.19 552 ALA A C 1
ATOM 4320 O O . ALA A 1 552 ? 18.078 -10.643 -3.504 1.00 93.19 552 ALA A O 1
ATOM 4321 N N . SER A 1 553 ? 16.793 -8.795 -3.456 1.00 96.25 553 SER A N 1
ATOM 4322 C CA . SER A 1 553 ? 15.766 -9.262 -4.381 1.00 96.25 553 SER A CA 1
ATOM 4323 C C . SER A 1 553 ? 15.068 -8.062 -4.996 1.00 96.25 553 SER A C 1
ATOM 4325 O O . SER A 1 553 ? 14.786 -7.087 -4.299 1.00 96.25 553 SER A O 1
ATOM 4327 N N . ILE A 1 554 ? 14.704 -8.158 -6.272 1.00 97.88 554 ILE A N 1
ATOM 4328 C CA . ILE A 1 554 ? 13.662 -7.306 -6.846 1.00 97.88 554 ILE A CA 1
ATOM 4329 C C . ILE A 1 554 ? 12.323 -7.852 -6.337 1.00 97.88 554 ILE A C 1
ATOM 4331 O O . ILE A 1 554 ? 12.133 -9.073 -6.318 1.00 97.88 554 ILE A O 1
ATOM 4335 N N . VAL A 1 555 ? 11.440 -6.982 -5.844 1.00 97.50 555 VAL A N 1
ATOM 4336 C CA . VAL A 1 555 ? 10.231 -7.369 -5.105 1.00 97.50 555 VAL A CA 1
ATOM 4337 C C . VAL A 1 555 ? 9.002 -6.669 -5.668 1.00 97.50 555 VAL A C 1
ATOM 4339 O O . VAL A 1 555 ? 8.954 -5.445 -5.740 1.00 97.50 555 VAL A O 1
ATOM 4342 N N . ILE A 1 556 ? 7.986 -7.464 -5.996 1.00 96.69 556 ILE A N 1
ATOM 4343 C CA . ILE A 1 556 ? 6.664 -7.002 -6.416 1.00 96.69 556 ILE A CA 1
ATOM 4344 C C . ILE A 1 556 ? 5.648 -7.587 -5.444 1.00 96.69 556 ILE A C 1
ATOM 4346 O O . ILE A 1 556 ? 5.562 -8.811 -5.320 1.00 96.69 556 ILE A O 1
ATOM 4350 N N . THR A 1 557 ? 4.898 -6.743 -4.735 1.00 93.94 557 THR A N 1
ATOM 4351 C CA . THR A 1 557 ? 3.935 -7.209 -3.729 1.00 93.94 557 THR A CA 1
ATOM 4352 C C . THR A 1 557 ? 2.936 -6.122 -3.326 1.00 93.94 557 THR A C 1
ATOM 4354 O O . THR A 1 557 ? 3.326 -4.979 -3.079 1.00 93.94 557 THR A O 1
ATOM 4357 N N . PRO A 1 558 ? 1.645 -6.461 -3.174 1.00 90.88 558 PRO A N 1
ATOM 4358 C CA . PRO A 1 558 ? 0.647 -5.531 -2.667 1.00 90.88 558 PRO A CA 1
ATOM 4359 C C . PRO A 1 558 ? 0.502 -5.607 -1.143 1.00 90.88 558 PRO A C 1
ATOM 4361 O O . PRO A 1 558 ? -0.262 -4.838 -0.563 1.00 90.88 558 PRO A O 1
ATOM 4364 N N . TYR A 1 559 ? 1.170 -6.546 -0.465 1.00 91.25 559 TYR A N 1
ATOM 4365 C CA . TYR A 1 559 ? 0.932 -6.805 0.958 1.00 91.25 559 TYR A CA 1
ATOM 4366 C C . TYR A 1 559 ? 1.461 -5.699 1.869 1.00 91.25 559 TYR A C 1
ATOM 4368 O O . TYR A 1 559 ? 1.060 -5.616 3.027 1.00 91.25 559 TYR A O 1
ATOM 4376 N N . TYR A 1 560 ? 2.371 -4.860 1.384 1.00 89.94 560 TYR A N 1
ATOM 4377 C CA . TYR A 1 560 ? 2.964 -3.761 2.134 1.00 89.94 560 TYR A CA 1
ATOM 4378 C C . TYR A 1 560 ? 3.515 -2.686 1.194 1.00 89.94 560 TYR A C 1
ATOM 4380 O O . TYR A 1 560 ? 3.638 -2.895 -0.008 1.00 89.94 560 TYR A O 1
ATOM 4388 N N . LYS A 1 561 ? 3.824 -1.514 1.750 1.00 88.44 561 LYS A N 1
ATOM 4389 C CA . LYS A 1 561 ? 4.416 -0.381 1.026 1.00 88.44 561 LYS A CA 1
ATOM 4390 C C . LYS A 1 561 ? 5.888 -0.226 1.389 1.00 88.44 561 LYS A C 1
ATOM 4392 O O . LYS A 1 561 ? 6.348 -0.790 2.387 1.00 88.44 561 LYS A O 1
ATOM 4397 N N . THR A 1 562 ? 6.637 0.554 0.625 1.00 87.25 562 THR A N 1
ATOM 4398 C CA . THR A 1 562 ? 8.017 0.919 0.974 1.00 87.25 562 THR A CA 1
ATOM 4399 C C . THR A 1 562 ? 8.028 1.807 2.232 1.00 87.25 562 THR A C 1
ATOM 4401 O O . THR A 1 562 ? 6.974 2.324 2.631 1.00 87.25 562 THR A O 1
ATOM 4404 N N . PRO A 1 563 ? 9.172 1.986 2.921 1.00 82.06 563 PRO A N 1
ATOM 4405 C CA . PRO A 1 563 ? 9.250 2.861 4.093 1.00 82.06 563 PRO A CA 1
ATOM 4406 C C . PRO A 1 563 ? 8.784 4.298 3.816 1.00 82.06 563 PRO A C 1
ATOM 4408 O O . PRO A 1 563 ? 8.151 4.895 4.686 1.00 82.06 563 PRO A O 1
ATOM 4411 N N . ASP A 1 564 ? 9.025 4.806 2.604 1.00 78.50 564 ASP A N 1
ATOM 4412 C CA . ASP A 1 564 ? 8.529 6.097 2.106 1.00 78.50 564 ASP A CA 1
ATOM 4413 C C . ASP A 1 564 ? 7.146 6.004 1.426 1.00 78.50 564 ASP A C 1
ATOM 4415 O O . ASP A 1 564 ? 6.748 6.844 0.629 1.00 78.50 564 ASP A O 1
ATOM 4419 N N . THR A 1 565 ? 6.371 4.964 1.739 1.00 82.19 565 THR A N 1
ATOM 4420 C CA . THR A 1 565 ? 4.965 4.777 1.335 1.00 82.19 565 THR A CA 1
ATOM 4421 C C . THR A 1 565 ? 4.689 4.561 -0.162 1.00 82.19 565 THR A C 1
ATOM 4423 O O . THR A 1 565 ? 3.524 4.590 -0.572 1.00 82.19 565 THR A O 1
ATOM 4426 N N . HIS A 1 566 ? 5.716 4.246 -0.954 1.00 86.44 566 HIS A N 1
ATOM 4427 C CA . HIS A 1 566 ? 5.578 3.833 -2.355 1.00 86.44 566 HIS A CA 1
ATOM 4428 C C . HIS A 1 566 ? 5.106 2.372 -2.466 1.00 86.44 566 HIS A C 1
ATOM 4430 O O . HIS A 1 566 ? 5.082 1.631 -1.477 1.00 86.44 566 HIS A O 1
ATOM 4436 N N . LEU A 1 567 ? 4.682 1.958 -3.657 1.00 90.50 567 LEU A N 1
ATOM 4437 C CA . LEU A 1 567 ? 4.307 0.570 -3.938 1.00 90.50 567 LEU A CA 1
ATOM 4438 C C . LEU A 1 567 ? 5.564 -0.280 -4.156 1.00 90.50 567 LEU A C 1
ATOM 4440 O O . LEU A 1 567 ? 6.631 0.258 -4.429 1.00 90.50 567 LEU A O 1
ATOM 4444 N N . TYR A 1 568 ? 5.438 -1.596 -3.994 1.00 94.38 568 TYR A N 1
ATOM 4445 C CA . TYR A 1 568 ? 6.429 -2.553 -4.484 1.00 94.38 568 TYR A CA 1
ATOM 4446 C C . TYR A 1 568 ? 5.956 -3.070 -5.833 1.00 94.38 568 TYR A C 1
ATOM 4448 O O . TYR A 1 568 ? 5.174 -4.022 -5.909 1.00 94.38 568 TYR A O 1
ATOM 4456 N N . ASP A 1 569 ? 6.389 -2.395 -6.882 1.00 94.88 569 ASP A N 1
ATOM 4457 C CA . ASP A 1 569 ? 5.951 -2.621 -8.244 1.00 94.88 569 ASP A CA 1
ATOM 4458 C C . ASP A 1 569 ? 7.124 -2.742 -9.211 1.00 94.88 569 ASP A C 1
ATOM 4460 O O . ASP A 1 569 ? 8.297 -2.541 -8.881 1.00 94.88 569 ASP A O 1
ATOM 4464 N N . THR A 1 570 ? 6.777 -3.133 -10.429 1.00 97.38 570 THR A N 1
ATOM 4465 C CA . THR A 1 570 ? 7.653 -2.999 -11.579 1.00 97.38 570 THR A CA 1
ATOM 4466 C C . THR A 1 570 ? 6.835 -2.597 -12.785 1.00 97.38 570 THR A C 1
ATOM 4468 O O . THR A 1 570 ? 5.714 -3.081 -12.974 1.00 97.38 570 THR A O 1
ATOM 4471 N N . ASP A 1 571 ? 7.388 -1.706 -13.593 1.00 97.38 571 ASP A N 1
ATOM 4472 C CA . ASP A 1 571 ? 6.712 -1.198 -14.769 1.00 97.38 571 ASP A CA 1
ATOM 4473 C C . ASP A 1 571 ? 7.681 -0.912 -15.914 1.00 97.38 571 ASP A C 1
ATOM 4475 O O . ASP A 1 571 ? 8.878 -0.722 -15.717 1.00 97.38 571 ASP A O 1
ATOM 4479 N N . LEU A 1 572 ? 7.143 -0.952 -17.128 1.00 98.56 572 LEU A N 1
ATOM 4480 C CA . LEU A 1 572 ? 7.778 -0.496 -18.350 1.00 98.56 572 LEU A CA 1
ATOM 4481 C C . LEU A 1 572 ? 6.837 0.519 -18.998 1.00 98.56 572 LEU A C 1
ATOM 4483 O O . LEU A 1 572 ? 5.804 0.143 -19.562 1.00 98.56 572 LEU A O 1
ATOM 4487 N N . VAL A 1 573 ? 7.178 1.802 -18.903 1.00 97.88 573 VAL A N 1
ATOM 4488 C CA . VAL A 1 573 ? 6.266 2.904 -19.246 1.00 97.88 573 VAL A CA 1
ATOM 4489 C C . VAL A 1 573 ? 6.914 3.985 -20.093 1.00 97.88 573 VAL A C 1
ATOM 4491 O O . VAL A 1 573 ? 8.103 4.267 -19.975 1.00 97.88 573 VAL A O 1
ATOM 4494 N N . PHE A 1 574 ? 6.102 4.617 -20.940 1.00 98.31 574 PHE A N 1
ATOM 4495 C CA . PHE A 1 574 ? 6.454 5.852 -21.626 1.00 98.31 574 PHE A CA 1
ATOM 4496 C C . PHE A 1 574 ? 6.079 7.071 -20.784 1.00 98.31 574 PHE A C 1
ATOM 4498 O O . PHE A 1 574 ? 4.982 7.136 -20.218 1.00 98.31 574 PHE A O 1
ATOM 4505 N N . ALA A 1 575 ? 6.980 8.051 -20.752 1.00 95.56 575 ALA A N 1
ATOM 4506 C CA . ALA A 1 575 ? 6.820 9.308 -20.027 1.00 95.56 575 ALA A CA 1
ATOM 4507 C C . ALA A 1 575 ? 7.662 10.439 -20.665 1.00 95.56 575 ALA A C 1
ATOM 4509 O O . ALA A 1 575 ? 8.257 10.252 -21.734 1.00 95.56 575 ALA A O 1
ATOM 4510 N N . GLY A 1 576 ? 7.708 11.615 -20.026 1.00 93.31 576 GLY A N 1
ATOM 4511 C CA . GLY A 1 576 ? 8.643 12.703 -20.362 1.00 93.31 576 GLY A CA 1
ATOM 4512 C C . GLY A 1 576 ? 10.120 12.288 -20.266 1.00 93.31 576 GLY A C 1
ATOM 4513 O O . GLY A 1 576 ? 10.435 11.207 -19.775 1.00 93.31 576 GLY A O 1
ATOM 4514 N N . GLU A 1 577 ? 11.046 13.111 -20.765 1.00 90.00 577 GLU A N 1
ATOM 4515 C CA . GLU A 1 577 ? 12.486 12.801 -20.797 1.00 90.00 577 GLU A CA 1
ATOM 4516 C C . GLU A 1 577 ? 13.089 12.684 -19.388 1.00 90.00 577 GLU A C 1
ATOM 4518 O O . GLU A 1 577 ? 13.922 11.810 -19.152 1.00 90.00 577 GLU A O 1
ATOM 4523 N N . GLY A 1 578 ? 12.680 13.548 -18.455 1.00 85.56 578 GLY A N 1
ATOM 4524 C CA . GLY A 1 578 ? 13.164 13.534 -17.073 1.00 85.56 578 GLY A CA 1
ATOM 4525 C C . GLY A 1 578 ? 12.720 14.748 -16.255 1.00 85.56 578 GLY A C 1
ATOM 4526 O O . GLY A 1 578 ? 12.001 15.615 -16.740 1.00 85.56 578 GLY A O 1
ATOM 4527 N N . ASN A 1 579 ? 13.190 14.855 -15.009 1.00 80.62 579 ASN A N 1
ATOM 4528 C CA . ASN A 1 579 ? 12.911 15.973 -14.089 1.00 80.62 579 ASN A CA 1
ATOM 4529 C C . ASN A 1 579 ? 11.411 16.249 -13.876 1.00 80.62 579 ASN A C 1
ATOM 4531 O O . ASN A 1 579 ? 11.006 17.408 -13.752 1.00 80.62 579 ASN A O 1
ATOM 4535 N N . ASN A 1 580 ? 10.601 15.190 -13.784 1.00 85.06 580 ASN A N 1
ATOM 4536 C CA . ASN A 1 580 ? 9.139 15.267 -13.691 1.00 85.06 580 ASN A CA 1
ATOM 4537 C C . ASN A 1 580 ? 8.468 15.926 -14.914 1.00 85.06 580 ASN A C 1
ATOM 4539 O O . ASN A 1 580 ? 7.376 16.484 -14.790 1.00 85.06 580 ASN A O 1
ATOM 4543 N N . GLU A 1 581 ? 9.115 15.908 -16.084 1.00 88.56 581 GLU A N 1
ATOM 4544 C CA . GLU A 1 581 ? 8.504 16.374 -17.328 1.00 88.56 581 GLU A CA 1
ATOM 4545 C C . GLU A 1 581 ? 7.213 15.602 -17.620 1.00 88.56 581 GLU A C 1
ATOM 4547 O O . GLU A 1 581 ? 7.146 14.372 -17.519 1.00 88.56 581 GLU A O 1
ATOM 4552 N N . VAL A 1 582 ? 6.193 16.353 -18.033 1.00 91.56 582 VAL A N 1
ATOM 4553 C CA . VAL A 1 582 ? 4.950 15.809 -18.564 1.00 91.56 582 VAL A CA 1
ATOM 4554 C C . VAL A 1 582 ? 4.866 16.179 -20.035 1.00 91.56 582 VAL A C 1
ATOM 4556 O O . VAL A 1 582 ? 4.665 17.345 -20.362 1.00 91.56 582 VAL A O 1
ATOM 4559 N N . THR A 1 583 ? 4.998 15.196 -20.922 1.00 93.88 583 THR A N 1
ATOM 4560 C CA . THR A 1 583 ? 5.070 15.448 -22.370 1.00 93.88 583 THR A CA 1
ATOM 4561 C C . THR A 1 583 ? 3.792 15.034 -23.107 1.00 93.88 583 THR A C 1
ATOM 4563 O O . THR A 1 583 ? 2.932 14.320 -22.581 1.00 93.88 583 THR A O 1
ATOM 4566 N N . THR A 1 584 ? 3.649 15.498 -24.347 1.00 96.12 584 THR A N 1
ATOM 4567 C CA . THR A 1 584 ? 2.585 15.082 -25.273 1.00 96.12 584 THR A CA 1
ATOM 4568 C C . THR A 1 584 ? 3.205 14.296 -26.420 1.00 96.12 584 THR A C 1
ATOM 4570 O O . THR A 1 584 ? 4.210 14.708 -26.988 1.00 96.12 584 THR A O 1
ATOM 4573 N N . PHE A 1 585 ? 2.599 13.182 -26.815 1.00 97.81 585 PHE A N 1
ATOM 4574 C CA . PHE A 1 585 ? 3.033 12.398 -27.968 1.00 97.81 585 PHE A CA 1
ATOM 4575 C C . PHE A 1 585 ? 2.166 12.744 -29.177 1.00 97.81 585 PHE A C 1
ATOM 4577 O O . PHE A 1 585 ? 0.982 12.411 -29.219 1.00 97.81 585 PHE A O 1
ATOM 4584 N N . ASN A 1 586 ? 2.753 13.403 -30.177 1.00 97.69 586 ASN A N 1
ATOM 4585 C CA . ASN A 1 586 ? 2.112 13.617 -31.478 1.00 97.69 586 ASN A CA 1
ATOM 4586 C C . ASN A 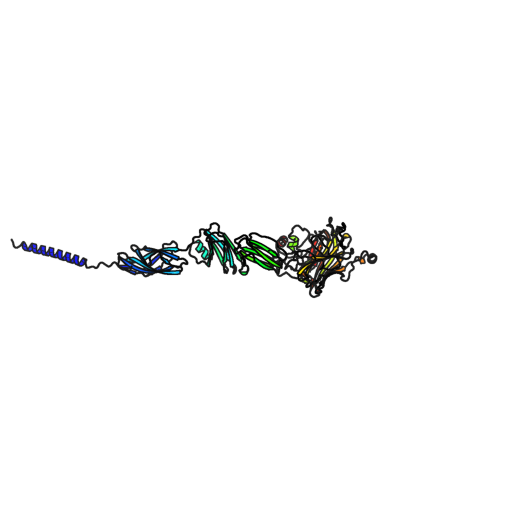1 586 ? 1.886 12.284 -32.197 1.00 97.69 586 ASN A C 1
ATOM 4588 O O . ASN A 1 586 ? 0.887 12.111 -32.892 1.00 97.69 586 ASN A O 1
ATOM 4592 N N . SER A 1 587 ? 2.812 11.344 -32.011 1.00 98.00 587 SER A N 1
ATOM 4593 C CA . SER A 1 587 ? 2.631 9.952 -32.385 1.00 98.00 587 SER A CA 1
ATOM 4594 C C . SER A 1 587 ? 3.353 9.028 -31.408 1.00 98.00 587 SER A C 1
ATOM 4596 O O . SER A 1 587 ? 4.409 9.354 -30.866 1.00 98.00 587 SER A O 1
ATOM 4598 N N . LEU A 1 588 ? 2.759 7.864 -31.167 1.00 98.44 588 LEU A N 1
ATOM 4599 C CA . LEU A 1 588 ? 3.390 6.730 -30.505 1.00 98.44 588 LEU A CA 1
ATOM 4600 C C . LEU A 1 588 ? 2.664 5.473 -30.976 1.00 98.44 588 LEU A C 1
ATOM 4602 O O . LEU A 1 588 ? 1.432 5.453 -31.024 1.00 98.44 588 LEU A O 1
ATOM 4606 N N . SER A 1 589 ? 3.417 4.436 -31.322 1.00 98.44 589 SER A N 1
ATOM 4607 C CA . SER A 1 589 ? 2.888 3.094 -31.539 1.00 98.44 589 SER A CA 1
ATOM 4608 C C . SER A 1 589 ? 3.938 2.076 -31.124 1.00 98.44 589 SER A C 1
ATOM 4610 O O . SER A 1 589 ? 4.980 1.946 -31.775 1.00 98.44 589 SER A O 1
ATOM 4612 N N . ALA A 1 590 ? 3.678 1.372 -30.025 1.00 98.56 590 ALA A N 1
ATOM 4613 C CA . ALA A 1 590 ? 4.612 0.408 -29.463 1.00 98.56 590 ALA A CA 1
ATOM 4614 C C . ALA A 1 590 ? 3.905 -0.817 -28.877 1.00 98.56 590 ALA A C 1
ATOM 4616 O O . ALA A 1 590 ? 2.798 -0.718 -28.351 1.00 98.56 590 ALA A O 1
ATOM 4617 N N . THR A 1 591 ? 4.579 -1.964 -28.922 1.00 98.62 591 THR A N 1
ATOM 4618 C CA . THR A 1 591 ? 4.212 -3.152 -28.141 1.00 98.62 591 THR A CA 1
ATOM 4619 C C . THR A 1 591 ? 5.229 -3.345 -27.029 1.00 98.62 591 THR A C 1
ATOM 4621 O O . THR A 1 591 ? 6.433 -3.351 -27.296 1.00 98.62 591 THR A O 1
ATOM 4624 N N . LEU A 1 592 ? 4.742 -3.509 -25.804 1.00 98.69 592 LEU A N 1
ATOM 4625 C CA . LEU A 1 592 ? 5.534 -3.694 -24.598 1.00 98.69 592 LEU A CA 1
ATOM 4626 C C . LEU A 1 592 ? 5.282 -5.076 -23.992 1.00 98.69 592 LEU A C 1
ATOM 4628 O O . LEU A 1 592 ? 4.153 -5.565 -23.996 1.00 98.69 592 LEU A O 1
ATOM 4632 N N . GLY A 1 593 ? 6.331 -5.679 -23.442 1.00 98.12 593 GLY A N 1
ATOM 4633 C CA . GLY A 1 593 ? 6.271 -6.889 -22.630 1.00 98.12 593 GLY A CA 1
ATOM 4634 C C . GLY A 1 593 ? 7.102 -6.718 -21.363 1.00 98.12 593 GLY A C 1
ATOM 4635 O O . GLY A 1 593 ? 8.118 -6.021 -21.375 1.00 98.12 593 GLY A O 1
ATOM 4636 N N . LEU A 1 594 ? 6.669 -7.359 -20.281 1.00 98.31 594 LEU A N 1
ATOM 4637 C CA . LEU A 1 594 ? 7.303 -7.270 -18.970 1.00 98.31 594 LEU A CA 1
ATOM 4638 C C . LEU A 1 594 ? 7.477 -8.673 -18.397 1.00 98.31 594 LEU A C 1
ATOM 4640 O O . LEU A 1 594 ? 6.522 -9.449 -18.328 1.00 98.31 594 LEU A O 1
ATOM 4644 N N . GLN A 1 595 ? 8.711 -9.020 -18.046 1.00 98.25 595 GLN A N 1
ATOM 4645 C CA . GLN A 1 595 ? 9.082 -10.375 -17.652 1.00 98.25 595 GLN A CA 1
ATOM 4646 C C . GLN A 1 595 ? 9.968 -10.368 -16.414 1.00 98.25 595 GLN A C 1
ATOM 4648 O O . GLN A 1 595 ? 10.698 -9.410 -16.170 1.00 98.25 595 GLN A O 1
ATOM 4653 N N . TYR A 1 596 ? 9.941 -11.470 -15.674 1.00 98.12 596 TYR A N 1
ATOM 4654 C CA . TYR A 1 596 ? 10.849 -11.726 -14.566 1.00 98.12 596 TYR A CA 1
ATOM 4655 C C . TYR A 1 596 ? 11.449 -13.124 -14.657 1.00 98.12 596 TYR A C 1
ATOM 4657 O O . TYR A 1 596 ? 10.899 -14.013 -15.313 1.00 98.12 596 TYR A O 1
ATOM 4665 N N . GLU A 1 597 ? 12.594 -13.312 -14.013 1.00 96.94 597 GLU A N 1
ATOM 4666 C CA . GLU A 1 597 ? 13.234 -14.615 -13.893 1.00 96.94 597 GLU A CA 1
ATOM 4667 C C . GLU A 1 597 ? 12.545 -15.479 -12.831 1.00 96.94 597 GLU A C 1
ATOM 4669 O O . GLU A 1 597 ? 12.291 -15.066 -11.704 1.00 96.94 597 GLU A O 1
ATOM 4674 N N . ASN A 1 598 ? 12.214 -16.705 -13.221 1.00 96.00 598 ASN A N 1
ATOM 4675 C CA . ASN A 1 598 ? 11.676 -17.723 -12.340 1.00 96.00 598 ASN A CA 1
ATOM 4676 C C . ASN A 1 598 ? 12.298 -19.074 -12.700 1.00 96.00 598 ASN A C 1
ATOM 4678 O O . ASN A 1 598 ? 12.036 -19.620 -13.776 1.00 96.00 598 ASN A O 1
ATOM 4682 N N . ASN A 1 599 ? 13.102 -19.631 -11.794 1.00 91.75 599 ASN A N 1
ATOM 4683 C CA . ASN A 1 599 ? 13.750 -20.939 -11.947 1.00 91.75 599 ASN A CA 1
ATOM 4684 C C . ASN A 1 599 ? 14.551 -21.082 -13.259 1.00 91.75 599 ASN A C 1
ATOM 4686 O O . ASN A 1 599 ? 14.429 -22.066 -13.990 1.00 91.75 599 ASN A O 1
ATOM 4690 N N . GLY A 1 600 ? 15.365 -20.080 -13.572 1.00 89.75 600 GLY A N 1
ATOM 4691 C CA . GLY A 1 600 ? 16.244 -19.999 -14.734 1.00 89.75 600 GLY A CA 1
ATOM 4692 C C . GLY A 1 600 ? 15.560 -19.573 -16.033 1.00 89.75 600 GLY A C 1
ATOM 4693 O O . GLY A 1 600 ? 16.207 -19.588 -17.080 1.00 89.75 600 GLY A O 1
ATOM 4694 N N . THR A 1 601 ? 14.271 -19.216 -16.002 1.00 95.31 601 THR A N 1
ATOM 4695 C CA . THR A 1 601 ? 13.494 -18.870 -17.203 1.00 95.31 601 THR A CA 1
ATOM 4696 C C . THR A 1 601 ? 12.807 -17.519 -17.045 1.00 95.31 601 THR A C 1
ATOM 4698 O O . THR A 1 601 ? 12.243 -17.234 -15.995 1.00 95.31 601 THR A O 1
ATOM 4701 N N . LEU A 1 602 ? 12.806 -16.699 -18.099 1.00 96.25 602 LEU A N 1
ATOM 4702 C CA . LEU A 1 602 ? 12.017 -15.466 -18.135 1.00 96.25 602 LEU A CA 1
ATOM 4703 C C . LEU A 1 602 ? 10.554 -15.784 -18.456 1.00 96.25 602 LEU A C 1
ATOM 4705 O O . LEU A 1 602 ? 10.260 -16.378 -19.496 1.00 96.25 602 LEU A O 1
ATOM 4709 N N . ILE A 1 603 ? 9.643 -15.366 -17.581 1.00 96.69 603 ILE A N 1
ATOM 4710 C CA . ILE A 1 603 ? 8.194 -15.526 -17.745 1.00 96.69 603 ILE A CA 1
ATOM 4711 C C . ILE A 1 603 ? 7.472 -14.194 -17.517 1.00 96.69 603 ILE A C 1
ATOM 4713 O O . ILE A 1 603 ? 8.006 -13.289 -16.879 1.00 96.69 603 ILE A O 1
ATOM 4717 N N . GLY A 1 604 ? 6.264 -14.056 -18.069 1.00 94.75 604 GLY A N 1
ATOM 4718 C CA . GLY A 1 604 ? 5.423 -12.877 -17.846 1.00 94.75 604 GLY A CA 1
ATOM 4719 C C . GLY A 1 604 ? 4.833 -12.842 -16.436 1.00 94.75 604 GLY A C 1
ATOM 4720 O O . GLY A 1 604 ? 4.684 -13.883 -15.791 1.00 94.75 604 GLY A O 1
ATOM 4721 N N . PHE A 1 605 ? 4.470 -11.649 -15.967 1.00 93.69 605 PHE A N 1
ATOM 4722 C CA . PHE A 1 605 ? 3.774 -11.504 -14.691 1.00 93.69 605 PHE A CA 1
ATOM 4723 C C . PHE A 1 605 ? 2.345 -12.076 -14.759 1.00 93.69 605 PHE A C 1
ATOM 4725 O O . PHE A 1 605 ? 1.723 -12.050 -15.826 1.00 93.69 605 PHE A O 1
ATOM 4732 N N . PRO A 1 606 ? 1.794 -12.579 -13.633 1.00 90.00 606 PRO A N 1
ATOM 4733 C CA . PRO A 1 606 ? 0.423 -13.095 -13.586 1.00 90.00 606 PRO A CA 1
ATOM 4734 C C . PRO A 1 606 ? -0.655 -12.078 -13.988 1.00 90.00 606 PRO A C 1
ATOM 4736 O O . PRO A 1 606 ? -1.729 -12.470 -14.443 1.00 90.00 606 PRO A O 1
ATOM 4739 N N . SER A 1 607 ? -0.393 -10.781 -13.824 1.00 89.81 607 SER A N 1
ATOM 4740 C CA . SER A 1 607 ? -1.302 -9.709 -14.221 1.00 89.81 607 SER A CA 1
ATOM 4741 C C . SER A 1 607 ? -0.555 -8.438 -14.601 1.00 89.81 607 SER A C 1
ATOM 4743 O O . SER A 1 607 ? 0.622 -8.263 -14.282 1.00 89.81 607 SER A O 1
ATOM 4745 N N . HIS A 1 608 ? -1.272 -7.551 -15.295 1.00 91.19 608 HIS A N 1
ATOM 4746 C CA . HIS A 1 608 ? -0.726 -6.311 -15.819 1.00 91.19 608 HIS A CA 1
ATOM 4747 C C . HIS A 1 608 ? -1.713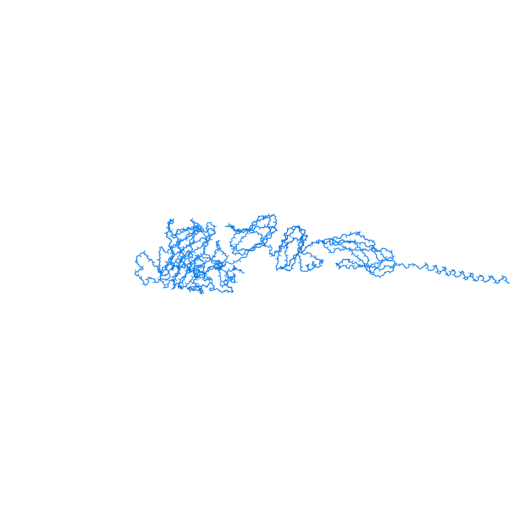 -5.152 -15.672 1.00 91.19 608 HIS A C 1
ATOM 4749 O O . HIS A 1 608 ? -2.926 -5.358 -15.665 1.00 91.19 608 HIS A O 1
ATOM 4755 N N . TYR A 1 609 ? -1.171 -3.941 -15.600 1.00 91.81 609 TYR A N 1
ATOM 4756 C CA . TYR A 1 609 ? -1.883 -2.667 -15.567 1.00 91.81 609 TYR A CA 1
ATOM 4757 C C . TYR A 1 609 ? -1.343 -1.749 -16.667 1.00 91.81 609 TYR A C 1
ATOM 4759 O O . TYR A 1 609 ? -0.173 -1.834 -17.035 1.00 91.81 609 TYR A O 1
ATOM 4767 N N . ALA A 1 610 ? -2.205 -0.880 -17.195 1.00 92.50 610 ALA A N 1
ATOM 4768 C CA . ALA A 1 610 ? -1.910 0.008 -18.324 1.00 92.50 610 ALA A CA 1
ATOM 4769 C C . ALA A 1 610 ? -1.111 1.277 -17.943 1.00 92.50 610 ALA A C 1
ATOM 4771 O O . ALA A 1 610 ? -0.823 2.121 -18.795 1.00 92.50 610 ALA A O 1
ATOM 4772 N N . PHE A 1 611 ? -0.776 1.435 -16.663 1.00 91.88 611 PHE A N 1
ATOM 4773 C CA . PHE A 1 611 ? -0.116 2.607 -16.091 1.00 91.88 611 PHE A CA 1
ATOM 4774 C C . PHE A 1 611 ? 0.952 2.175 -15.083 1.00 91.88 611 PHE A C 1
ATOM 4776 O O . PHE A 1 611 ? 0.823 1.098 -14.509 1.00 91.88 611 PHE A O 1
ATOM 4783 N N . GLY A 1 612 ? 1.970 3.012 -14.872 1.00 91.81 612 GLY A N 1
ATOM 4784 C CA . GLY A 1 612 ? 3.057 2.792 -13.904 1.00 91.81 612 GLY A CA 1
ATOM 4785 C C . GLY A 1 612 ? 3.168 3.899 -12.853 1.00 91.81 612 GLY A C 1
ATOM 4786 O O . GLY A 1 612 ? 2.288 4.758 -12.747 1.00 91.81 612 GLY A O 1
ATOM 4787 N N . VAL A 1 613 ? 4.262 3.893 -12.087 1.00 87.44 613 VAL A N 1
ATOM 4788 C CA . VAL A 1 613 ? 4.580 4.900 -11.062 1.00 87.44 613 VAL A CA 1
ATOM 4789 C C . VAL A 1 613 ? 5.985 5.461 -11.289 1.00 87.44 613 VAL A C 1
ATOM 4791 O O . VAL A 1 613 ? 6.992 4.829 -10.992 1.00 87.44 613 VAL A O 1
ATOM 4794 N N . THR A 1 614 ? 6.056 6.701 -11.771 1.00 87.88 614 THR A N 1
ATOM 4795 C CA . THR A 1 614 ? 7.311 7.459 -11.896 1.00 87.88 614 THR A CA 1
ATOM 4796 C C . THR A 1 614 ? 7.045 8.966 -11.763 1.00 87.88 614 THR A C 1
ATOM 4798 O O . THR A 1 614 ? 5.893 9.402 -11.647 1.00 87.88 614 THR A O 1
ATOM 4801 N N . GLY A 1 615 ? 8.111 9.767 -11.697 1.00 85.00 615 GLY A N 1
ATOM 4802 C CA . GLY A 1 615 ? 8.037 11.224 -11.583 1.00 85.00 615 GLY A CA 1
ATOM 4803 C C . GLY A 1 615 ? 7.539 11.898 -12.863 1.00 85.00 615 GLY A C 1
ATOM 4804 O O . GLY A 1 615 ? 6.777 12.865 -12.790 1.00 85.00 615 GLY A O 1
ATOM 4805 N N . GLU A 1 616 ? 7.940 11.379 -14.023 1.00 89.81 616 GLU A N 1
ATOM 4806 C CA . GLU A 1 616 ? 7.541 11.858 -15.350 1.00 89.81 616 GLU A CA 1
ATOM 4807 C C . GLU A 1 616 ? 6.191 11.277 -15.798 1.00 89.81 616 GLU A C 1
ATOM 4809 O O . GLU A 1 616 ? 5.758 10.226 -15.336 1.00 89.81 616 GLU A O 1
ATOM 4814 N N . SER A 1 617 ? 5.506 11.918 -16.746 1.00 92.62 617 SER A N 1
ATOM 4815 C CA . SER A 1 617 ? 4.250 11.370 -17.278 1.00 92.62 617 SER A CA 1
ATOM 4816 C C . SER A 1 617 ? 3.927 11.846 -18.697 1.00 92.62 617 SER A C 1
ATOM 4818 O O . SER A 1 617 ? 4.705 12.565 -19.328 1.00 92.62 617 SER A O 1
ATOM 4820 N N . ALA A 1 618 ? 2.789 11.404 -19.233 1.00 93.88 618 ALA A N 1
ATOM 4821 C CA . ALA A 1 618 ? 2.272 11.808 -20.532 1.00 93.88 618 ALA A CA 1
ATOM 4822 C C . ALA A 1 618 ? 0.804 12.244 -20.439 1.00 93.88 618 ALA A C 1
ATOM 4824 O O . ALA A 1 618 ? 0.018 11.644 -19.704 1.00 93.88 618 ALA A O 1
ATOM 4825 N N . TYR A 1 619 ? 0.418 13.270 -21.202 1.00 92.75 619 TYR A N 1
ATOM 4826 C CA . TYR A 1 619 ? -0.971 13.756 -21.239 1.00 92.75 619 TYR A CA 1
ATOM 4827 C C . TYR A 1 619 ? -1.907 12.881 -22.078 1.00 92.75 619 TYR A C 1
ATOM 4829 O O . TYR A 1 619 ? -3.105 12.824 -21.816 1.00 92.75 619 TYR A O 1
ATOM 4837 N N . ASN A 1 620 ? -1.383 12.260 -23.134 1.00 94.88 620 ASN A N 1
ATOM 4838 C CA . ASN A 1 620 ? -2.197 11.723 -24.224 1.00 94.88 620 ASN A CA 1
ATOM 4839 C C . ASN A 1 620 ? -1.698 10.359 -24.719 1.00 94.88 620 ASN A C 1
ATOM 4841 O O . ASN A 1 620 ? -1.563 10.130 -25.924 1.00 94.88 620 ASN A O 1
ATOM 4845 N N . LEU A 1 621 ? -1.419 9.450 -23.789 1.00 95.69 621 LEU A N 1
ATOM 4846 C CA . LEU A 1 621 ? -1.129 8.059 -24.107 1.00 95.69 621 LEU A CA 1
ATOM 4847 C C . LEU A 1 621 ? -2.215 7.138 -23.570 1.00 95.69 621 LEU A C 1
ATOM 4849 O O . LEU A 1 621 ? -2.807 7.387 -22.528 1.00 95.69 621 LEU A O 1
ATOM 4853 N N . ARG A 1 622 ? -2.417 6.021 -24.259 1.00 94.81 622 ARG A N 1
ATOM 4854 C CA . ARG A 1 622 ? -3.242 4.915 -23.777 1.00 94.81 622 ARG A CA 1
ATOM 4855 C C . ARG A 1 622 ? -2.549 3.595 -24.047 1.00 94.81 622 ARG A C 1
ATOM 4857 O O . ARG A 1 622 ? -1.818 3.479 -25.032 1.00 94.81 622 ARG A O 1
ATOM 4864 N N . ALA A 1 623 ? -2.825 2.599 -23.218 1.00 95.31 623 ALA A N 1
ATOM 4865 C CA . ALA A 1 623 ? -2.347 1.242 -23.422 1.00 95.31 623 ALA A CA 1
ATOM 4866 C C . ALA A 1 623 ? -3.523 0.265 -23.387 1.00 95.31 623 ALA A C 1
ATOM 4868 O O . ALA A 1 623 ? -4.325 0.295 -22.459 1.00 95.31 623 ALA A O 1
ATOM 4869 N N . SER A 1 624 ? -3.631 -0.608 -24.388 1.00 94.44 624 SER A N 1
ATOM 4870 C CA . SER A 1 624 ? -4.529 -1.768 -24.337 1.00 94.44 624 SER A CA 1
ATOM 4871 C C . SER A 1 624 ? -3.748 -3.016 -23.959 1.00 94.44 624 SER A C 1
ATOM 4873 O O . SER A 1 624 ? -2.709 -3.284 -24.563 1.00 94.44 624 SER A O 1
ATOM 4875 N N . LEU A 1 625 ? -4.246 -3.776 -22.987 1.00 91.75 625 LEU A N 1
ATOM 4876 C CA . LEU A 1 625 ? -3.624 -5.019 -22.539 1.00 91.75 625 LEU A CA 1
ATOM 4877 C C . LEU A 1 625 ? -4.232 -6.212 -23.279 1.00 91.75 625 LEU A C 1
ATOM 4879 O O . LEU A 1 625 ? -5.444 -6.408 -23.239 1.00 91.75 625 LEU A O 1
ATOM 4883 N N . ASP A 1 626 ? -3.394 -7.015 -23.931 1.00 88.69 626 ASP A N 1
ATOM 4884 C CA . ASP A 1 626 ? -3.803 -8.282 -24.542 1.00 88.69 626 ASP A CA 1
ATOM 4885 C C . ASP A 1 626 ? -2.661 -9.306 -24.482 1.00 88.69 626 ASP A C 1
ATOM 4887 O O . ASP A 1 626 ? -1.497 -8.978 -24.709 1.00 88.69 626 ASP A O 1
ATOM 4891 N N . ASN A 1 627 ? -2.994 -10.555 -24.142 1.00 85.06 627 ASN A N 1
ATOM 4892 C CA . ASN A 1 627 ? -2.065 -11.691 -24.087 1.00 85.06 627 ASN A CA 1
ATOM 4893 C C . ASN A 1 627 ? -0.725 -11.406 -23.369 1.00 85.06 627 ASN A C 1
ATOM 4895 O O . ASN A 1 627 ? 0.339 -11.793 -23.852 1.00 85.06 627 ASN A O 1
ATOM 4899 N N . GLY A 1 628 ? -0.757 -10.710 -22.225 1.00 87.12 628 GLY A N 1
ATOM 4900 C CA . GLY A 1 628 ? 0.445 -10.386 -21.438 1.00 87.12 628 GLY A CA 1
ATOM 4901 C C . GLY A 1 628 ? 1.334 -9.287 -22.034 1.00 87.12 628 GLY A C 1
ATOM 4902 O O . GLY A 1 628 ? 2.471 -9.119 -21.600 1.00 87.12 628 GLY A O 1
ATOM 4903 N N . HIS A 1 629 ? 0.829 -8.551 -23.023 1.00 94.88 629 HIS A N 1
ATOM 4904 C CA . HIS A 1 629 ? 1.505 -7.428 -23.660 1.00 94.88 629 HIS A CA 1
ATOM 4905 C C . HIS A 1 629 ? 0.650 -6.165 -23.549 1.00 94.88 629 HIS A C 1
ATOM 4907 O O . HIS A 1 629 ? -0.578 -6.235 -23.466 1.00 94.88 629 HIS A O 1
ATOM 4913 N N . ALA A 1 630 ? 1.299 -5.003 -23.594 1.00 96.81 630 ALA A N 1
ATOM 4914 C CA . ALA A 1 630 ? 0.619 -3.722 -23.743 1.00 96.81 630 ALA A CA 1
ATOM 4915 C C . ALA A 1 630 ? 0.857 -3.147 -25.137 1.00 96.81 630 ALA A C 1
ATOM 4917 O O . ALA A 1 630 ? 1.986 -3.108 -25.626 1.00 96.81 630 ALA A O 1
ATOM 4918 N N . TYR A 1 631 ? -0.206 -2.659 -25.764 1.00 97.81 631 TYR A N 1
ATOM 4919 C CA . TYR A 1 631 ? -0.157 -1.930 -27.024 1.00 97.81 631 TYR A CA 1
ATOM 4920 C C . TYR A 1 631 ? -0.389 -0.458 -26.722 1.00 97.81 631 TYR A C 1
ATOM 4922 O O . TYR A 1 631 ? -1.502 -0.058 -26.379 1.00 97.81 631 TYR A O 1
ATOM 4930 N N . VAL A 1 632 ? 0.676 0.331 -26.810 1.00 98.19 632 VAL A N 1
ATOM 4931 C CA . VAL A 1 632 ? 0.672 1.743 -26.438 1.00 98.19 632 VAL A CA 1
ATOM 4932 C C . VAL A 1 632 ? 0.510 2.598 -27.683 1.00 98.19 632 VAL A C 1
ATOM 4934 O O . VAL A 1 632 ? 1.226 2.412 -28.671 1.00 98.19 632 VAL A O 1
ATOM 4937 N N . SER A 1 633 ? -0.416 3.552 -27.629 1.00 97.81 633 SER A N 1
ATOM 4938 C CA . SER A 1 633 ? -0.617 4.536 -28.688 1.00 97.81 633 SER A CA 1
ATOM 4939 C C . SER A 1 633 ? -0.926 5.921 -28.134 1.00 97.81 633 SER A C 1
ATOM 4941 O O . SER A 1 633 ? -1.395 6.054 -27.003 1.00 97.81 633 SER A O 1
ATOM 4943 N N . ALA A 1 634 ? -0.739 6.954 -28.955 1.00 96.81 634 ALA A N 1
ATOM 4944 C CA . ALA A 1 634 ? -1.320 8.262 -28.660 1.00 96.81 634 ALA A CA 1
ATOM 4945 C C . ALA A 1 634 ? -2.859 8.151 -28.570 1.00 96.81 634 ALA A C 1
ATOM 4947 O O . ALA A 1 634 ? -3.482 7.439 -29.367 1.00 96.81 634 ALA A O 1
ATOM 4948 N N . GLY A 1 635 ? -3.470 8.808 -27.585 1.00 93.75 635 GLY A N 1
ATOM 4949 C CA . GLY A 1 635 ? -4.908 8.741 -27.325 1.00 93.75 635 GLY A CA 1
ATOM 4950 C C . GLY A 1 635 ? -5.313 9.264 -25.946 1.00 93.75 635 GLY A C 1
ATOM 4951 O O . GLY A 1 635 ? -4.480 9.725 -25.174 1.00 93.75 635 GLY A O 1
ATOM 4952 N N . GLU A 1 636 ? -6.609 9.205 -25.647 1.00 90.75 636 GLU A N 1
ATOM 4953 C CA . GLU A 1 636 ? -7.139 9.545 -24.323 1.00 90.75 636 GLU A CA 1
ATOM 4954 C C . GLU A 1 636 ? -6.703 8.510 -23.280 1.00 90.75 636 GLU A C 1
ATOM 4956 O O . GLU A 1 636 ? -6.762 7.310 -23.552 1.00 90.75 636 GLU A O 1
ATOM 4961 N N . LEU A 1 637 ? -6.272 8.982 -22.106 1.00 88.62 637 LEU A N 1
ATOM 4962 C CA . LEU A 1 637 ? -5.839 8.134 -20.997 1.00 88.62 637 LEU A CA 1
ATOM 4963 C C . LEU A 1 637 ? -6.955 7.158 -20.602 1.00 88.62 637 LEU A C 1
ATOM 4965 O O . LEU A 1 637 ? -8.066 7.574 -20.283 1.00 88.62 637 LEU A O 1
ATOM 4969 N N . ASP A 1 638 ? -6.631 5.868 -20.564 1.00 86.19 638 ASP A N 1
ATOM 4970 C CA . ASP A 1 638 ? -7.538 4.815 -20.101 1.00 86.19 638 ASP A CA 1
ATOM 4971 C C . ASP A 1 638 ? -6.821 3.905 -19.094 1.00 86.19 638 ASP A C 1
ATOM 4973 O O . ASP A 1 638 ? -6.239 2.880 -19.464 1.00 86.19 638 ASP A O 1
ATOM 4977 N N . PRO A 1 639 ? -6.819 4.277 -17.806 1.00 81.75 639 PRO A N 1
ATOM 4978 C CA . PRO A 1 639 ? -6.122 3.508 -16.786 1.00 81.75 639 PRO A CA 1
ATOM 4979 C C . PRO A 1 639 ? -6.871 2.259 -16.322 1.00 81.75 639 PRO A C 1
ATOM 4981 O O . PRO A 1 639 ? -6.305 1.452 -15.587 1.00 81.75 639 PRO A O 1
ATOM 4984 N N . LEU A 1 640 ? -8.134 2.096 -16.726 1.00 82.44 640 LEU A N 1
ATOM 4985 C CA . LEU A 1 640 ? -8.934 0.904 -16.435 1.00 82.44 640 LEU A CA 1
ATOM 4986 C C . LEU A 1 640 ? -8.856 -0.135 -17.557 1.00 82.44 640 LEU A C 1
ATOM 4988 O O . LEU A 1 640 ? -9.439 -1.214 -17.445 1.00 82.44 640 LEU A O 1
ATOM 4992 N N . SER A 1 641 ? -8.116 0.162 -18.621 1.00 82.06 641 SER A N 1
ATOM 4993 C CA . SER A 1 641 ? -7.860 -0.759 -19.717 1.00 82.06 641 SER A CA 1
ATOM 4994 C C . SER A 1 641 ? -7.343 -2.113 -19.217 1.00 82.06 641 SER A C 1
ATOM 4996 O O . SER A 1 641 ? -6.358 -2.201 -18.482 1.00 82.06 641 SER A O 1
ATOM 4998 N N . GLY A 1 642 ? -8.031 -3.185 -19.618 1.00 72.44 642 GLY A N 1
ATOM 4999 C CA . GLY A 1 642 ? -7.718 -4.559 -19.213 1.00 72.44 642 GLY A CA 1
ATOM 5000 C C . GLY A 1 642 ? -8.181 -4.947 -17.803 1.00 72.44 642 GLY A C 1
ATOM 5001 O O . GLY A 1 642 ? -7.910 -6.068 -17.376 1.00 72.44 642 GLY A O 1
ATOM 5002 N N . ILE A 1 643 ? -8.900 -4.072 -17.090 1.00 76.38 643 ILE A N 1
ATOM 5003 C CA . ILE A 1 643 ? -9.406 -4.331 -15.737 1.00 76.38 643 ILE A CA 1
ATOM 5004 C C . ILE A 1 643 ? -10.915 -4.559 -15.781 1.00 76.38 643 ILE A C 1
ATOM 5006 O O . ILE A 1 643 ? -11.698 -3.661 -16.084 1.00 76.38 643 ILE A O 1
ATOM 5010 N N . THR A 1 644 ? -11.348 -5.758 -15.400 1.00 71.06 644 THR A N 1
ATOM 5011 C CA . THR A 1 644 ? -12.764 -6.040 -15.144 1.00 71.06 644 THR A CA 1
ATOM 5012 C C . THR A 1 644 ? -13.122 -5.645 -13.714 1.00 71.06 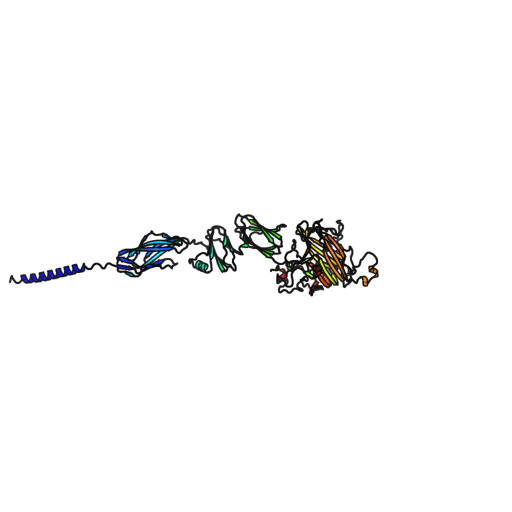644 THR A C 1
ATOM 5014 O O . THR A 1 644 ? -12.683 -6.289 -12.763 1.00 71.06 644 THR A O 1
ATOM 5017 N N . THR A 1 645 ? -13.916 -4.584 -13.551 1.00 70.00 645 THR A N 1
ATOM 5018 C CA . THR A 1 645 ? -14.370 -4.077 -12.246 1.00 70.00 645 THR A CA 1
ATOM 5019 C C . THR A 1 645 ? -15.792 -3.515 -12.337 1.00 70.00 645 THR A C 1
ATOM 5021 O O . THR A 1 645 ? -16.169 -2.941 -13.355 1.00 70.00 645 THR A O 1
ATOM 5024 N N . ASN A 1 646 ? -16.579 -3.671 -11.264 1.00 69.62 646 ASN A N 1
ATOM 5025 C CA . ASN A 1 646 ? -17.882 -3.003 -11.107 1.00 69.62 646 ASN A CA 1
ATOM 5026 C C . ASN A 1 646 ? -17.752 -1.597 -10.499 1.00 69.62 646 ASN A C 1
ATOM 5028 O O . ASN A 1 646 ? -18.745 -0.881 -10.417 1.00 69.62 646 ASN A O 1
ATOM 5032 N N . TYR A 1 647 ? -16.552 -1.230 -10.042 1.00 69.94 647 TYR A N 1
ATOM 5033 C CA . TYR A 1 647 ? -16.278 0.070 -9.447 1.00 69.94 647 TYR A CA 1
ATOM 5034 C C . TYR A 1 647 ? -15.871 1.088 -10.501 1.00 69.94 647 TYR A C 1
ATOM 5036 O O . TYR A 1 647 ? -15.074 0.789 -11.393 1.00 69.94 647 TYR A O 1
ATOM 5044 N N . SER A 1 648 ? -16.354 2.315 -10.350 1.00 74.12 648 SER A N 1
ATOM 5045 C CA . SER A 1 648 ? -15.833 3.451 -11.097 1.00 74.12 648 SER A CA 1
ATOM 5046 C C . SER A 1 648 ? -14.412 3.800 -10.644 1.00 74.12 648 SER A C 1
ATOM 5048 O O . SER A 1 648 ? -13.982 3.465 -9.536 1.00 74.12 648 SER A O 1
ATOM 5050 N N . LEU A 1 649 ? -13.677 4.542 -11.479 1.00 75.19 649 LEU A N 1
ATOM 5051 C CA . LEU A 1 649 ? -12.354 5.043 -11.107 1.00 75.19 649 LEU A CA 1
ATOM 5052 C C . LEU A 1 649 ? -12.410 5.832 -9.786 1.00 75.19 649 LEU A C 1
ATOM 5054 O O . LEU A 1 649 ? -11.588 5.597 -8.911 1.00 75.19 649 LEU A O 1
ATOM 5058 N N . SER A 1 650 ? -13.420 6.685 -9.578 1.00 74.06 650 SER A N 1
ATOM 5059 C CA . SER A 1 650 ? -13.569 7.448 -8.327 1.00 74.06 650 SER A CA 1
ATOM 5060 C C . SER A 1 650 ? -13.743 6.558 -7.092 1.00 74.06 650 SER A C 1
ATOM 5062 O O . SER A 1 650 ? -13.257 6.888 -6.012 1.00 74.06 650 SER A O 1
ATOM 5064 N N . GLU A 1 651 ? -14.410 5.411 -7.233 1.00 72.81 651 GLU A N 1
ATOM 5065 C CA . GLU A 1 651 ? -14.569 4.448 -6.140 1.00 72.81 651 GLU A CA 1
ATOM 5066 C C . GLU A 1 651 ? -13.256 3.722 -5.823 1.00 72.81 651 GLU A C 1
ATOM 5068 O O . GLU A 1 651 ? -12.941 3.519 -4.649 1.00 72.81 651 GLU A O 1
ATOM 5073 N N . LEU A 1 652 ? -12.463 3.400 -6.852 1.00 74.69 652 LEU A N 1
ATOM 5074 C CA . LEU A 1 652 ? -11.128 2.812 -6.702 1.00 74.69 652 LEU A CA 1
ATOM 5075 C C . LEU A 1 652 ? -10.117 3.791 -6.101 1.00 74.69 652 LEU A C 1
ATOM 5077 O O . LEU A 1 652 ? -9.175 3.367 -5.441 1.00 74.69 652 LEU A O 1
ATOM 5081 N N . ILE A 1 653 ? -10.307 5.094 -6.295 1.00 74.00 653 ILE A N 1
ATOM 5082 C CA . ILE A 1 653 ? -9.446 6.133 -5.721 1.00 74.00 653 ILE A CA 1
ATOM 5083 C C . ILE A 1 653 ? -9.680 6.285 -4.219 1.00 74.00 653 ILE A C 1
ATOM 5085 O O . ILE A 1 653 ? -8.732 6.458 -3.460 1.00 74.00 653 ILE A O 1
ATOM 5089 N N . GLY A 1 654 ? -10.936 6.224 -3.774 1.00 59.56 654 GLY A N 1
ATOM 5090 C CA . GLY A 1 654 ? -11.323 6.626 -2.420 1.00 59.56 654 GLY A CA 1
ATOM 5091 C C . GLY A 1 654 ? -11.130 5.579 -1.321 1.00 59.56 654 GLY A C 1
ATOM 5092 O O . GLY A 1 654 ? -11.396 5.882 -0.156 1.00 59.56 654 GLY A O 1
ATOM 5093 N N . LYS A 1 655 ? -10.726 4.343 -1.645 1.00 58.72 655 LYS A N 1
ATOM 5094 C CA . LYS A 1 655 ? -10.678 3.242 -0.669 1.00 58.72 655 LYS A CA 1
ATOM 5095 C C . LYS A 1 655 ? -9.436 2.369 -0.857 1.00 58.72 655 LYS A C 1
ATOM 5097 O O . LYS A 1 655 ? -9.150 1.963 -1.979 1.00 58.72 655 LYS A O 1
ATOM 5102 N N . PRO A 1 656 ? -8.687 2.021 0.204 1.00 60.50 656 PRO A N 1
ATOM 5103 C CA . PRO A 1 656 ? -7.771 0.891 0.114 1.00 60.50 656 PRO A CA 1
ATOM 5104 C C . PRO A 1 656 ? -8.562 -0.399 -0.137 1.00 60.50 656 PRO A C 1
ATOM 5106 O O . PRO A 1 656 ? -9.729 -0.494 0.252 1.00 60.50 656 PRO A O 1
ATOM 5109 N N . TYR A 1 657 ? -7.934 -1.383 -0.783 1.00 57.41 657 TYR A N 1
ATOM 5110 C CA . TYR A 1 657 ? -8.583 -2.662 -1.061 1.00 57.41 657 TYR A CA 1
ATOM 5111 C C . TYR A 1 657 ? -8.850 -3.394 0.247 1.00 57.41 657 TYR A C 1
ATOM 5113 O O . TYR A 1 657 ? -7.919 -3.798 0.948 1.00 57.41 657 TYR A O 1
ATOM 5121 N N . LEU A 1 658 ? -10.131 -3.509 0.588 1.00 53.38 658 LEU A N 1
ATOM 5122 C CA . LEU A 1 658 ? -10.582 -4.328 1.700 1.00 53.38 658 LEU A CA 1
ATOM 5123 C C . LEU A 1 658 ? -10.491 -5.804 1.281 1.00 53.38 658 LEU A C 1
ATOM 5125 O O . LEU A 1 658 ? -10.780 -6.098 0.120 1.00 53.38 658 LEU A O 1
ATOM 5129 N N . PRO A 1 659 ? -10.068 -6.705 2.181 1.00 46.91 659 PRO A N 1
ATOM 5130 C CA . PRO A 1 659 ? -10.225 -8.136 1.965 1.00 46.91 659 PRO A CA 1
ATOM 5131 C C . PRO A 1 659 ? -11.701 -8.524 1.827 1.00 46.91 659 PRO A C 1
ATOM 5133 O O . PRO A 1 659 ? -12.553 -7.878 2.483 1.00 46.91 659 PRO A O 1
#

Foldseek 3Di:
DVPPVVVVVVVVVVVVVVVVVVVVVVVVVVVPPDPPFAKEWAQWEWEWEPDPQTDDTDTGGIDIDTAQAKDKDKDKDFAQAQFKKFWADKAWPPPPKGQPAKPVHDRDIAHHRGIDMMITTMGHHNHHHYYHTYMYTYIDGPDPPQQVDKDKDKDFAAAFWKKKKKKAAQAKKKKFKAAPVQVVCVVVVHDDDTPDMDIDRGTDIDIDHGDGGGMIMIMMGHNDPPIDMDMDIDHPVFKDKDQAWDKDKDAFQFFWWKKKAKDDPAWKWKWKDFPVDTDDTDTDDRMDIDGDFGGIIIITIDTPDRGIMMMGIDIDFFFAFPLQVVPVPVPDLWFFFFKKFQQADFALQDPVRGGKDWFQKKKKKKFWFDFWWFDPQWDFADDPPLPPDPDDDDRPRQDRRKKKWKWWFKKWKQAPNDIWIKIKIWIFIDSHVPQQWTWIKIKIWTLAPQGEPDVPQKDKPTDWDDDPRHIMDMDIPPPAIAGFDPRWIKMWMWGWDFDQFKIKIWTKMFTQDGCPCVVPVPVQPDDPHHHHRHGDDIDGPMIMIGGRIGDMTGMRGRRGAGNNRHGRMITTGMFGNDPLTEIEIPKIWMKMAMWGDDPNDTDADNDIWRGDDDSTTYNFKTWADDPRMTTIIGHRYDRCHSHDYPDDSVRSNPDGRDD

Secondary structure (DSSP, 8-state):
--SSHHHHHHHHHHHHHHHHHHHHHHHHHHT-S-----EEEEEEEEEEE-STT----EEEEEEEEETT-EEEEEEEEE--SSSEEEEEEEEE-STT-EEEEEESPSSEEEPTT-EEEEEEEEEPPSS-EEEEEEEEEEEEEET----SEEEEEEEEE-SSEEEEEEEE-SS-EEEEEE-HHHHHHHHTT-----SEEEEESS-EEEEEEEEPSEEEEEEEEES-SS-EEEEEEE-GGGEEEE-SSEEEEEEESS-EEEEEEEE-SS-EEEEEEETTEEEEEEES-SEEEEEE-SEEEEEEEEESSSPPEEEEEEEEE-B--HHHHHHSSTT---B-EEEEE-SB-S-TT-GGGB--EEESEEEEEEEEEEEEEE-SSPPPPP---TT----S----PPPTT-EEEEEEEEEEEEETTEEEEEEEEEEEEEEETTTTEEEEEEEEEE-STT-B--TTSEE-SSPPEEPSS-EEEEEEEEEEEEE--SSEEEEEEEEEE--TBS-EEEEEEEEEE-THHHH-TTTTSSSTT-----S-S-EEEEEEEETTEEEEEEEEBSS---TTS--B-EEEEEE-SSTT-EEEEEEEEEEEEEEEEETTEEEE-S--EEE---S-EESSEEEEEETTEEEEEESS--TTTT---SS-HHHHHSS-B--

Sequence (659 aa):
MRREINNGMKLQYKILLGIVIIFVILFSIGALVPPNRTQVNVNDVSIVTNSSLAQNVTLLGGFNAAGNSTASYQVNFTNPTNYNLTLESFGATTLNFSVYDVSPRLPLTIPPHGSRPLTLSIKVPNYNYTGSLVLVENYIINGYRHFDTSSYVAINVTDDRQVALLAITNASSSIEVLTPAQYIRFTQSEPYAQSFVKYFTNDTFVTLGNLSAGSYYVLMQSDASDYNFYYYLAPISAWKRVTVDGEIPLLLKNYSNATITVLSPSSTKLHIGSTTGNTSFLVNYTQSHWYLNRGNYSVRLNFSASEPTYIGINAVSILANPFYGIYGNETRHSLPVGIASYGLSGNLLSPDLAYEVRTDEVVGIANITDILAYDPSPPPGGVINQTGTKTSEQVQNLSKHGASLQLNAVMEVYQSNALHVYWIQDVLAFPNTSAKTFRIVDAIFDYGKNSTVLPGLIKGRANLTMTKSNNFYLNGYPNYDLNYSLPLAIKLIMRLQKAHGNETVSFGYQILKNDYCDRLPYYCRIWGIRQNATAGSAIFYDNVTFLDSQNASIVITPYYKTPDTHLYDTDLVFAGEGNNEVTTFNSLSATLGLQYENNGTLIGFPSHYAFGVTGESAYNLRASLDNGHAYVSAGELDPLSGITTNYSLSELIGKPYLP

Radius of gyration: 50.27 Å; chains: 1; bounding box: 158×53×155 Å